Protein AF-0000000071206006 (afdb_homodimer)

Nearest PDB structures (foldseek):
  8ij6-assembly1_C  TM=8.529E-01  e=5.509E-17  Burkholderia gladioli BSR3
  8ijg-assembly1_D  TM=8.536E-01  e=1.352E-16  Burkholderia gladioli BSR3
  4fgs-assembly1_A  TM=8.517E-01  e=2.252E-15  Rhizobium etli CFN 42
  8ij8-assembly1_D  TM=8.517E-01  e=2.391E-15  Burkholderia gladioli BSR3
  6drr-assembly1_B  TM=8.038E-01  e=2.128E-13  Campylobacter jejuni

Organism: Exaiptasia diaphana (NCBI:txid2652724)

pLDDT: mean 93.1, std 6.65, range [54.22, 98.81]

Structure (mmCIF, N/CA/C/O backbone):
data_AF-0000000071206006-model_v1
#
loop_
_entity.id
_entity.type
_entity.pdbx_description
1 polymer 'Short-chain dehydrogenase'
#
loop_
_atom_site.group_PDB
_atom_site.id
_atom_site.type_symbol
_atom_site.label_atom_id
_atom_site.label_alt_id
_atom_site.label_comp_id
_atom_site.label_asym_id
_atom_site.label_entity_id
_atom_site.label_seq_id
_atom_site.pdbx_PDB_ins_code
_atom_site.Cartn_x
_atom_site.Cartn_y
_atom_site.Cartn_z
_atom_site.occupancy
_atom_site.B_iso_or_equiv
_atom_site.auth_seq_id
_atom_site.auth_comp_id
_atom_site.auth_asym_id
_atom_site.auth_atom_id
_atom_site.pdbx_PDB_model_num
ATOM 1 N N . MET A 1 1 ? 9.414 36.812 8.75 1 87.44 1 MET A N 1
ATOM 2 C CA . MET A 1 1 ? 9.406 35.375 8.523 1 87.44 1 MET A CA 1
ATOM 3 C C . MET A 1 1 ? 8.18 34.719 9.148 1 87.44 1 MET A C 1
ATOM 5 O O . MET A 1 1 ? 7.906 34.906 10.336 1 87.44 1 MET A O 1
ATOM 9 N N . LYS A 1 2 ? 7.316 34.062 8.266 1 93.44 2 LYS A N 1
ATOM 10 C CA . LYS A 1 2 ? 6.086 33.469 8.773 1 93.44 2 LYS A CA 1
ATOM 11 C C . LYS A 1 2 ? 6.273 31.984 9.062 1 93.44 2 LYS A C 1
ATOM 13 O O . LYS A 1 2 ? 7.227 31.359 8.586 1 93.44 2 LYS A O 1
ATOM 18 N N . THR A 1 3 ? 5.465 31.516 10.016 1 96.31 3 THR A N 1
ATOM 19 C CA . THR A 1 3 ? 5.441 30.094 10.344 1 96.31 3 THR A CA 1
ATOM 20 C C . THR A 1 3 ? 4.176 29.438 9.805 1 96.31 3 THR A C 1
ATOM 22 O O . THR A 1 3 ? 3.066 29.922 10.055 1 96.31 3 THR A O 1
ATOM 25 N N . TRP A 1 4 ? 4.395 28.375 9.094 1 98.25 4 TRP A N 1
ATOM 26 C CA . TRP A 1 4 ? 3.289 27.781 8.336 1 98.25 4 TRP A CA 1
ATOM 27 C C . TRP A 1 4 ? 2.936 26.406 8.867 1 98.25 4 TRP A C 1
ATOM 29 O O . TRP A 1 4 ? 3.812 25.656 9.312 1 98.25 4 TRP A O 1
ATOM 39 N N . ALA A 1 5 ? 1.645 26.109 8.859 1 98.69 5 ALA A N 1
ATOM 40 C CA . ALA A 1 5 ? 1.101 24.75 8.914 1 98.69 5 ALA A CA 1
ATOM 41 C C . ALA A 1 5 ? 0.488 24.359 7.574 1 98.69 5 ALA A C 1
ATOM 43 O O . ALA A 1 5 ? -0.325 25.094 7.012 1 98.69 5 ALA A O 1
ATOM 44 N N . VAL A 1 6 ? 0.935 23.234 7.035 1 98.81 6 VAL A N 1
ATOM 45 C CA . VAL A 1 6 ? 0.408 22.719 5.781 1 98.81 6 VAL A CA 1
ATOM 46 C C . VAL A 1 6 ? -0.567 21.578 6.066 1 98.81 6 VAL A C 1
ATOM 48 O O . VAL A 1 6 ? -0.21 20.594 6.723 1 98.81 6 VAL A O 1
ATOM 51 N N . ILE A 1 7 ? -1.802 21.703 5.602 1 98.81 7 ILE A N 1
ATOM 52 C CA . ILE A 1 7 ? -2.83 20.703 5.871 1 98.81 7 ILE A CA 1
ATOM 53 C C . ILE A 1 7 ? -3.449 20.219 4.559 1 98.81 7 ILE A C 1
ATOM 55 O O . ILE A 1 7 ? -4.047 21.016 3.828 1 98.81 7 ILE A O 1
ATOM 59 N N . THR A 1 8 ? -3.283 18.938 4.27 1 98.5 8 THR A N 1
ATOM 60 C CA . THR A 1 8 ? -3.994 18.375 3.127 1 98.5 8 THR A CA 1
ATOM 61 C C . THR A 1 8 ? -5.406 17.953 3.523 1 98.5 8 THR A C 1
ATOM 63 O O . THR A 1 8 ? -5.648 17.578 4.672 1 98.5 8 THR A O 1
ATOM 66 N N . GLY A 1 9 ? -6.328 18.047 2.57 1 96.56 9 GLY A N 1
ATOM 67 C CA . GLY A 1 9 ? -7.711 17.75 2.887 1 96.56 9 GLY A CA 1
ATOM 68 C C . GLY A 1 9 ? -8.336 18.734 3.861 1 96.56 9 GLY A C 1
ATOM 69 O O . GLY A 1 9 ? -8.953 18.328 4.848 1 96.56 9 GLY A O 1
ATOM 70 N N . ALA A 1 10 ? -8.141 19.984 3.607 1 97 10 ALA A N 1
ATOM 71 C CA . ALA A 1 10 ? -8.508 21 4.586 1 97 10 ALA A CA 1
ATOM 72 C C . ALA A 1 10 ? -9.789 21.719 4.168 1 97 10 ALA A C 1
ATOM 74 O O . ALA A 1 10 ? -10.117 22.781 4.707 1 97 10 ALA A O 1
ATOM 75 N N . GLY A 1 11 ? -10.469 21.156 3.195 1 93.62 11 GLY A N 1
ATOM 76 C CA . GLY A 1 11 ? -11.703 21.766 2.738 1 93.62 11 GLY A CA 1
ATOM 77 C C . GLY A 1 11 ? -12.898 21.406 3.598 1 93.62 11 GLY A C 1
ATOM 78 O O . GLY A 1 11 ? -13.867 22.172 3.664 1 93.62 11 GLY A O 1
ATOM 79 N N . THR A 1 12 ? -12.906 20.25 4.145 1 92.56 12 THR A N 1
ATOM 80 C CA . THR A 1 12 ? -14.023 19.797 4.973 1 92.56 12 THR A CA 1
ATOM 81 C C . THR A 1 12 ? -13.523 18.969 6.145 1 92.56 12 THR A C 1
ATOM 83 O O . THR A 1 12 ? -12.312 18.75 6.293 1 92.56 12 THR A O 1
ATOM 86 N N . GLY A 1 13 ? -14.383 18.734 7.02 1 94.12 13 GLY A N 1
ATOM 87 C CA . GLY A 1 13 ? -14.133 17.766 8.07 1 94.12 13 GLY A CA 1
ATOM 88 C C . GLY A 1 13 ? -13.039 18.188 9.031 1 94.12 13 GLY A C 1
ATOM 89 O O . GLY A 1 13 ? -13.016 19.328 9.484 1 94.12 13 GLY A O 1
ATOM 90 N N . ILE A 1 14 ? -12.219 17.219 9.375 1 94.94 14 ILE A N 1
ATOM 91 C CA . ILE A 1 14 ? -11.18 17.391 10.383 1 94.94 14 ILE A CA 1
ATOM 92 C C . ILE A 1 14 ? -10.164 18.422 9.898 1 94.94 14 ILE A C 1
ATOM 94 O O . ILE A 1 14 ? -9.734 19.297 10.672 1 94.94 14 ILE A O 1
ATOM 98 N N . GLY A 1 15 ? -9.828 18.375 8.578 1 97.25 15 GLY A N 1
ATOM 99 C CA . GLY A 1 15 ? -8.852 19.297 8.023 1 97.25 15 GLY A CA 1
ATOM 100 C C . GLY A 1 15 ? -9.281 20.75 8.102 1 97.25 15 GLY A C 1
ATOM 101 O O . GLY A 1 15 ? -8.492 21.625 8.469 1 97.25 15 GLY A O 1
ATOM 102 N N . ALA A 1 16 ? -10.523 20.953 7.82 1 97.31 16 ALA A N 1
ATOM 103 C CA . ALA A 1 16 ? -11.062 22.312 7.883 1 97.31 16 ALA A CA 1
ATOM 104 C C . ALA A 1 16 ? -11.07 22.844 9.312 1 97.31 16 ALA A C 1
ATOM 106 O O . ALA A 1 16 ? -10.688 23.984 9.57 1 97.31 16 ALA A O 1
ATOM 107 N N . ALA A 1 17 ? -11.523 22 10.211 1 97.25 17 ALA A N 1
ATOM 108 C CA . ALA A 1 17 ? -11.586 22.375 11.617 1 97.25 17 ALA A CA 1
ATOM 109 C C . ALA A 1 17 ? -10.188 22.656 12.172 1 97.25 17 ALA A C 1
ATOM 111 O O . ALA A 1 17 ? -10 23.609 12.938 1 97.25 17 ALA A O 1
ATOM 112 N N . LEU A 1 18 ? -9.219 21.875 11.766 1 97.81 18 LEU A N 1
ATOM 113 C CA . LEU A 1 18 ? -7.855 22.047 12.242 1 97.81 18 LEU A CA 1
ATOM 114 C C . LEU A 1 18 ? -7.246 23.344 11.68 1 97.81 18 LEU A C 1
ATOM 116 O O . LEU A 1 18 ? -6.492 24.031 12.375 1 97.81 18 LEU A O 1
ATOM 120 N N . ALA A 1 19 ? -7.555 23.609 10.414 1 98.44 19 ALA A N 1
ATOM 121 C CA . ALA A 1 19 ? -7.082 24.844 9.812 1 98.44 19 ALA A CA 1
ATOM 122 C C . ALA A 1 19 ? -7.539 26.062 10.625 1 98.44 19 ALA A C 1
ATOM 124 O O . ALA A 1 19 ? -6.75 26.953 10.914 1 98.44 19 ALA A O 1
ATOM 125 N N . LYS A 1 20 ? -8.805 26.047 11.008 1 97.56 20 LYS A N 1
ATOM 126 C CA . LYS A 1 20 ? -9.367 27.125 11.812 1 97.56 20 LYS A CA 1
ATOM 127 C C . LYS A 1 20 ? -8.711 27.203 13.18 1 97.56 20 LYS A C 1
ATOM 129 O O . LYS A 1 20 ? -8.375 28.281 13.664 1 97.56 20 LYS A O 1
ATOM 134 N N . GLU A 1 21 ? -8.523 26.031 13.758 1 96.69 21 GLU A N 1
ATOM 135 C CA . GLU A 1 21 ? -7.914 25.953 15.086 1 96.69 21 GLU A CA 1
ATOM 136 C C . GLU A 1 21 ? -6.492 26.5 15.078 1 96.69 21 GLU A C 1
ATOM 138 O O . GLU A 1 21 ? -6.129 27.312 15.938 1 96.69 21 GLU A O 1
ATOM 143 N N . LEU A 1 22 ? -5.648 26.141 14.117 1 97.62 22 LEU A N 1
ATOM 144 C CA . LEU A 1 22 ? -4.25 26.562 14.055 1 97.62 22 LEU A CA 1
ATOM 145 C C . LEU A 1 22 ? -4.129 28.031 13.68 1 97.62 22 LEU A C 1
ATOM 147 O O . LEU A 1 22 ? -3.223 28.719 14.156 1 97.62 22 LEU A O 1
ATOM 151 N N . SER A 1 23 ? -5.008 28.453 12.805 1 96.75 23 SER A N 1
ATOM 152 C CA . SER A 1 23 ? -5.023 29.875 12.477 1 96.75 23 SER A CA 1
ATOM 153 C C . SER A 1 23 ? -5.273 30.734 13.711 1 96.75 23 SER A C 1
ATOM 155 O O . SER A 1 23 ? -4.641 31.781 13.891 1 96.75 23 SER A O 1
ATOM 157 N N . GLY A 1 24 ? -6.168 30.266 14.508 1 93.06 24 GLY A N 1
ATOM 158 C CA . GLY A 1 24 ? -6.477 30.953 15.75 1 93.06 24 GLY A CA 1
ATOM 159 C C . GLY A 1 24 ? -5.305 31.016 16.703 1 93.06 24 GLY A C 1
ATOM 160 O O . GLY A 1 24 ? -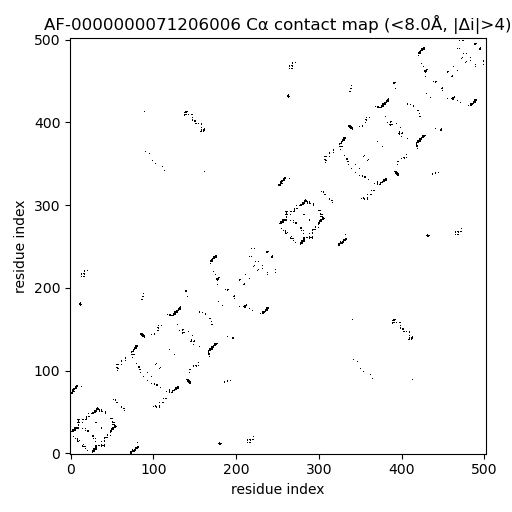5.293 31.828 17.641 1 93.06 24 GLY A O 1
ATOM 161 N N . HIS A 1 25 ? -4.316 30.266 16.484 1 91.88 25 HIS A N 1
ATOM 162 C CA . HIS A 1 25 ? -3.141 30.203 17.344 1 91.88 25 HIS A CA 1
ATOM 163 C C . HIS A 1 25 ? -1.93 30.844 16.672 1 91.88 25 HIS A C 1
ATOM 165 O O . HIS A 1 25 ? -0.788 30.531 17.016 1 91.88 25 HIS A O 1
ATOM 171 N N . GLY A 1 26 ? -2.141 31.578 15.57 1 91.75 26 GLY A N 1
ATOM 172 C CA . GLY A 1 26 ? -1.103 32.438 15.016 1 91.75 26 GLY A CA 1
ATOM 173 C C . GLY A 1 26 ? -0.373 31.797 13.844 1 91.75 26 GLY A C 1
ATOM 174 O O . GLY A 1 26 ? 0.595 32.375 13.336 1 91.75 26 GLY A O 1
ATOM 175 N N . PHE A 1 27 ? -0.79 30.703 13.391 1 96.25 27 PHE A N 1
ATOM 176 C CA . PHE A 1 27 ? -0.118 30.078 12.266 1 96.25 27 PHE A CA 1
ATOM 177 C C . PHE A 1 27 ? -0.734 30.531 10.945 1 96.25 27 PHE A C 1
ATOM 179 O O . PHE A 1 27 ? -1.95 30.703 10.852 1 96.25 27 PHE A O 1
ATOM 186 N N . ASN A 1 28 ? 0.155 30.797 10 1 98.06 28 ASN A N 1
ATOM 187 C CA . ASN A 1 28 ? -0.34 30.75 8.625 1 98.06 28 ASN A CA 1
ATOM 188 C C . ASN A 1 28 ? -0.65 29.312 8.188 1 98.06 28 ASN A C 1
ATOM 190 O O . ASN A 1 28 ? 0.138 28.406 8.43 1 98.06 28 ASN A O 1
ATOM 194 N N . VAL A 1 29 ? -1.811 29.156 7.613 1 98.69 29 VAL A N 1
ATOM 195 C CA . VAL A 1 29 ? -2.232 27.812 7.262 1 98.69 29 VAL A CA 1
ATOM 196 C C . VAL A 1 29 ? -2.391 27.703 5.746 1 98.69 29 VAL A C 1
ATOM 198 O O . VAL A 1 29 ? -3.135 28.469 5.137 1 98.69 29 VAL A O 1
ATOM 201 N N . LEU A 1 30 ? -1.603 26.859 5.137 1 98.75 30 LEU A N 1
ATOM 202 C CA . LEU A 1 30 ? -1.888 26.438 3.77 1 98.75 30 LEU A CA 1
ATOM 203 C C . LEU A 1 30 ? -2.918 25.312 3.75 1 98.75 30 LEU A C 1
ATOM 205 O O . LEU A 1 30 ? -2.604 24.172 4.098 1 98.75 30 LEU A O 1
ATOM 209 N N . ALA A 1 31 ? -4.16 25.672 3.387 1 98.75 31 ALA A N 1
ATOM 210 C CA . ALA A 1 31 ? -5.266 24.719 3.318 1 98.75 31 ALA A CA 1
ATOM 211 C C . ALA A 1 31 ? -5.402 24.125 1.915 1 98.75 31 ALA A C 1
ATOM 213 O O . ALA A 1 31 ? -5.773 24.844 0.977 1 98.75 31 ALA A O 1
ATOM 214 N N . ILE A 1 32 ? -5.156 22.828 1.814 1 98.75 32 ILE A N 1
ATOM 215 C CA . ILE A 1 32 ? -5.102 22.219 0.494 1 98.75 32 ILE A CA 1
ATOM 216 C C . ILE A 1 32 ? -6.301 21.281 0.308 1 98.75 32 ILE A C 1
ATOM 218 O O . ILE A 1 32 ? -6.684 20.562 1.232 1 98.75 32 ILE A O 1
ATOM 222 N N . GLY A 1 33 ? -6.867 21.219 -0.831 1 97.62 33 GLY A N 1
ATOM 223 C CA . GLY A 1 33 ? -7.941 20.344 -1.262 1 97.62 33 GLY A CA 1
ATOM 224 C C . GLY A 1 33 ? -8.227 20.422 -2.75 1 97.62 33 GLY A C 1
ATOM 225 O O . GLY A 1 33 ? -7.621 21.234 -3.455 1 97.62 33 GLY A O 1
ATOM 226 N N . ARG A 1 34 ? -9.125 19.656 -3.221 1 94.88 34 ARG A N 1
ATOM 227 C CA . ARG A 1 34 ? -9.406 19.625 -4.652 1 94.88 34 ARG A CA 1
ATOM 228 C C . ARG A 1 34 ? -10.461 20.672 -5.027 1 94.88 34 ARG A C 1
ATOM 230 O O . ARG A 1 34 ? -10.484 21.156 -6.16 1 94.88 34 ARG A O 1
ATOM 237 N N . ARG A 1 35 ? -11.352 21 -4.074 1 93.81 35 ARG A N 1
ATOM 238 C CA . ARG A 1 35 ? -12.461 21.906 -4.332 1 93.81 35 ARG A CA 1
ATOM 239 C C . ARG A 1 35 ? -12.211 23.281 -3.701 1 93.81 35 ARG A C 1
ATOM 241 O O . ARG A 1 35 ? -12.047 23.375 -2.484 1 93.81 35 ARG A O 1
ATOM 248 N N . LEU A 1 36 ? -12.281 24.219 -4.559 1 97.25 36 LEU A N 1
ATOM 249 C CA . LEU A 1 36 ? -11.961 25.562 -4.109 1 97.25 36 LEU A CA 1
ATOM 250 C C . LEU A 1 36 ? -13.031 26.094 -3.16 1 97.25 36 LEU A C 1
ATOM 252 O O . LEU A 1 36 ? -12.719 26.719 -2.15 1 97.25 36 LEU A O 1
ATOM 256 N N . THR A 1 37 ? -14.25 25.812 -3.422 1 97.5 37 THR A N 1
ATOM 257 C CA . THR A 1 37 ? -15.359 26.406 -2.68 1 97.5 37 THR A CA 1
ATOM 258 C C . THR A 1 37 ? -15.289 26.016 -1.205 1 97.5 37 THR A C 1
ATOM 260 O O . THR A 1 37 ? -15.305 26.891 -0.329 1 97.5 37 THR A O 1
ATOM 263 N N . PRO A 1 38 ? -15.117 24.734 -0.893 1 96.88 38 PRO A N 1
ATOM 264 C CA . PRO A 1 38 ? -15 24.406 0.527 1 96.88 38 PRO A CA 1
ATOM 265 C C . PRO A 1 38 ? -13.773 25.031 1.186 1 96.88 38 PRO A C 1
ATOM 267 O O . PRO A 1 38 ? -13.82 25.375 2.369 1 96.88 38 PRO A O 1
ATOM 270 N N . LEU A 1 39 ? -12.727 25.188 0.452 1 98 39 LEU A N 1
ATOM 271 C CA . LEU A 1 39 ? -11.523 25.797 0.986 1 98 39 LEU A CA 1
ATOM 272 C C . LEU A 1 39 ? -11.758 27.266 1.314 1 98 39 LEU A C 1
ATOM 274 O O . LEU A 1 39 ? -11.273 27.766 2.33 1 98 39 LEU A O 1
ATOM 278 N N . GLN A 1 40 ? -12.477 27.906 0.459 1 97.81 40 GLN A N 1
ATOM 279 C CA . GLN A 1 40 ? -12.797 29.312 0.677 1 97.81 40 GLN A CA 1
ATOM 280 C C . GLN A 1 40 ? -13.711 29.484 1.883 1 97.81 40 GLN A C 1
ATOM 282 O O . GLN A 1 40 ? -13.609 30.484 2.613 1 97.81 40 GLN A O 1
ATOM 287 N N . GLU A 1 41 ? -14.586 28.547 2.037 1 96.88 41 GLU A N 1
ATOM 288 C CA . GLU A 1 41 ? -15.43 28.578 3.232 1 96.88 41 GLU A CA 1
ATOM 289 C C . GLU A 1 41 ? -14.586 28.484 4.5 1 96.88 41 GLU A C 1
ATOM 291 O O . GLU A 1 41 ? -14.852 29.172 5.484 1 96.88 41 GLU A O 1
ATOM 296 N N . THR A 1 42 ? -13.594 27.594 4.484 1 96.5 42 THR A N 1
ATOM 297 C CA . THR A 1 42 ? -12.672 27.469 5.605 1 96.5 42 THR A CA 1
ATOM 298 C C . THR A 1 42 ? -11.906 28.766 5.816 1 96.5 42 THR A C 1
ATOM 300 O O . THR A 1 42 ? -11.695 29.203 6.957 1 96.5 42 THR A O 1
ATOM 303 N N . GLN A 1 43 ? -11.508 29.438 4.77 1 97.44 43 GLN A N 1
ATOM 304 C CA . GLN A 1 43 ? -10.719 30.656 4.801 1 97.44 43 GLN A CA 1
ATOM 305 C C . GLN A 1 43 ? -11.508 31.797 5.449 1 97.44 43 GLN A C 1
ATOM 307 O O . GLN A 1 43 ? -10.922 32.688 6.09 1 97.44 43 GLN A O 1
ATOM 312 N N . LYS A 1 44 ? -12.828 31.797 5.305 1 96.31 44 LYS A N 1
ATOM 313 C CA . LYS A 1 44 ? -13.672 32.875 5.801 1 96.31 44 LYS A CA 1
ATOM 314 C C . LYS A 1 44 ? -13.484 33.094 7.305 1 96.31 44 LYS A C 1
ATOM 316 O O . LYS A 1 44 ? -13.641 34.188 7.812 1 96.31 44 LYS A O 1
ATOM 321 N N . SER A 1 45 ? -13.172 32 7.98 1 92.31 45 SER A N 1
ATOM 322 C CA . SER A 1 45 ? -12.992 32.094 9.422 1 92.31 45 SER A CA 1
ATOM 323 C C . SER A 1 45 ? -11.766 32.938 9.781 1 92.31 45 SER A C 1
ATOM 325 O O . SER A 1 45 ? -11.719 33.562 10.844 1 92.31 45 SER A O 1
ATOM 327 N N . SER A 1 46 ? -10.742 32.875 8.906 1 94.88 46 SER A N 1
ATOM 328 C CA . SER A 1 46 ? -9.516 33.656 9.078 1 94.88 46 SER A CA 1
ATOM 329 C C . SER A 1 46 ? -8.883 34 7.73 1 94.88 46 SER A C 1
ATOM 331 O O . SER A 1 46 ? -7.844 33.438 7.371 1 94.88 46 SER A O 1
ATOM 333 N N . PRO A 1 47 ? -9.375 35 7.066 1 95.38 47 PRO A N 1
ATOM 334 C CA . PRO A 1 47 ? -8.961 35.281 5.691 1 95.38 47 PRO A CA 1
ATOM 335 C C . PRO A 1 47 ? -7.484 35.656 5.586 1 95.38 47 PRO A C 1
ATOM 337 O O . PRO A 1 47 ? -6.859 35.438 4.547 1 95.38 47 PRO A O 1
ATOM 340 N N . ASP A 1 48 ? -6.891 36.188 6.66 1 95.44 48 ASP A N 1
ATOM 341 C CA . ASP A 1 48 ? -5.52 36.656 6.613 1 95.44 48 ASP A CA 1
ATOM 342 C C . ASP A 1 48 ? -4.52 35.531 6.875 1 95.44 48 ASP A C 1
ATOM 344 O O . ASP A 1 48 ? -3.344 35.656 6.516 1 95.44 48 ASP A O 1
ATOM 348 N N . THR A 1 49 ? -5.027 34.438 7.496 1 97.38 49 THR A N 1
ATOM 349 C CA . THR A 1 49 ? -4.047 33.438 7.941 1 97.38 49 THR A CA 1
ATOM 350 C C . THR A 1 49 ? -4.336 32.094 7.316 1 97.38 49 THR A C 1
ATOM 352 O O . THR A 1 49 ? -3.484 31.188 7.348 1 97.38 49 THR A O 1
ATOM 355 N N . ILE A 1 50 ? -5.5 31.891 6.781 1 98.38 50 ILE A N 1
ATOM 356 C CA . ILE A 1 50 ? -5.801 30.641 6.066 1 98.38 50 ILE A CA 1
ATOM 357 C C . ILE A 1 50 ? -5.707 30.891 4.562 1 98.38 50 ILE A C 1
ATOM 359 O O . ILE A 1 50 ? -6.414 31.734 4.016 1 98.38 50 ILE A O 1
ATOM 363 N N . HIS A 1 51 ? -4.84 30.172 3.934 1 98.5 51 HIS A N 1
ATOM 364 C CA . HIS A 1 51 ? -4.574 30.312 2.508 1 98.5 51 HIS A CA 1
ATOM 365 C C . HIS A 1 51 ? -5.008 29.078 1.737 1 98.5 51 HIS A C 1
ATOM 367 O O . HIS A 1 51 ? -4.355 28.031 1.814 1 98.5 51 HIS A O 1
ATOM 373 N N . PRO A 1 52 ? -6.125 29.219 0.941 1 98.5 52 PRO A N 1
ATOM 374 C CA . PRO A 1 52 ? -6.621 28.078 0.186 1 98.5 52 PRO A CA 1
ATOM 375 C C . PRO A 1 52 ? -5.797 27.797 -1.069 1 98.5 52 PRO A C 1
ATOM 377 O O . PRO A 1 52 ? -5.371 28.719 -1.753 1 98.5 52 PRO A O 1
ATOM 380 N N . LEU A 1 53 ? -5.469 26.578 -1.295 1 98.62 53 LEU A N 1
ATOM 381 C CA . LEU A 1 53 ? -4.863 26.109 -2.539 1 98.62 53 LEU A CA 1
ATOM 382 C C . LEU A 1 53 ? -5.602 24.891 -3.082 1 98.62 53 LEU A C 1
ATOM 384 O O . LEU A 1 53 ? -5.535 23.812 -2.5 1 98.62 53 LEU A O 1
ATOM 388 N N . ALA A 1 54 ? -6.355 25.125 -4.188 1 98.56 54 ALA A N 1
ATOM 389 C CA . ALA A 1 54 ? -7.098 24.031 -4.828 1 98.56 54 ALA A CA 1
ATOM 390 C C . ALA A 1 54 ? -6.227 23.297 -5.84 1 98.56 54 ALA A C 1
ATOM 392 O O . ALA A 1 54 ? -5.988 23.781 -6.945 1 98.56 54 ALA A O 1
ATOM 393 N N . VAL A 1 55 ? -5.734 22.109 -5.473 1 98.25 55 VAL A N 1
ATOM 394 C CA . VAL A 1 55 ? -4.914 21.281 -6.352 1 98.25 55 VAL A CA 1
ATOM 395 C C . VAL A 1 55 ? -5.188 19.797 -6.07 1 98.25 55 VAL A C 1
ATOM 397 O O . VAL A 1 55 ? -5.75 19.453 -5.031 1 98.25 55 VAL A O 1
ATOM 400 N N . ASP A 1 56 ? -4.93 19.031 -7.004 1 98.19 56 ASP A N 1
ATOM 401 C CA . ASP A 1 56 ? -4.93 17.594 -6.824 1 98.19 56 ASP A CA 1
ATOM 402 C C . ASP A 1 56 ? -3.566 17.094 -6.348 1 98.19 56 ASP A C 1
ATOM 404 O O . ASP A 1 56 ? -2.611 17.047 -7.125 1 98.19 56 ASP A O 1
ATOM 408 N N . ILE A 1 57 ? -3.516 16.656 -5.082 1 98.12 57 ILE A N 1
ATOM 409 C CA . ILE A 1 57 ? -2.232 16.328 -4.473 1 98.12 57 ILE A CA 1
ATOM 410 C C . ILE A 1 57 ? -1.677 15.047 -5.098 1 98.12 57 ILE A C 1
ATOM 412 O O . ILE A 1 57 ? -0.509 14.703 -4.895 1 98.12 57 ILE A O 1
ATOM 416 N N . ALA A 1 58 ? -2.52 14.352 -5.84 1 97.19 58 ALA A N 1
ATOM 417 C CA . ALA A 1 58 ? -2.098 13.102 -6.465 1 97.19 58 ALA A CA 1
ATOM 418 C C . ALA A 1 58 ? -1.202 13.367 -7.672 1 97.19 58 ALA A C 1
ATOM 420 O O . ALA A 1 58 ? -0.54 12.461 -8.18 1 97.19 58 ALA A O 1
ATOM 421 N N . THR A 1 59 ? -1.15 14.594 -8.148 1 97.12 59 THR A N 1
ATOM 422 C CA . THR A 1 59 ? -0.446 14.898 -9.383 1 97.12 59 THR A CA 1
ATOM 423 C C . THR A 1 59 ? 0.89 15.578 -9.094 1 97.12 59 THR A C 1
ATOM 425 O O . THR A 1 59 ? 1.04 16.25 -8.078 1 97.12 59 THR A O 1
ATOM 428 N N . SER A 1 60 ? 1.817 15.406 -10.023 1 96.06 60 SER A N 1
ATOM 429 C CA . SER A 1 60 ? 3.096 16.109 -9.906 1 96.06 60 SER A CA 1
ATOM 430 C C . SER A 1 60 ? 2.906 17.609 -9.938 1 96.06 60 SER A C 1
ATOM 432 O O . SER A 1 60 ? 3.6 18.344 -9.227 1 96.06 60 SER A O 1
ATOM 434 N N . ASP A 1 61 ? 2 18.031 -10.75 1 97.25 61 ASP A N 1
ATOM 435 C CA . ASP A 1 61 ? 1.705 19.469 -10.836 1 97.25 61 ASP A CA 1
ATOM 436 C C . ASP A 1 61 ? 1.143 19.984 -9.516 1 97.25 61 ASP A C 1
ATOM 438 O O . ASP A 1 61 ? 1.535 21.062 -9.047 1 97.25 61 ASP A O 1
ATOM 442 N N . GLY A 1 62 ? 0.178 19.281 -8.93 1 97.94 62 GLY A N 1
ATOM 443 C CA . GLY A 1 62 ? -0.351 19.656 -7.633 1 97.94 62 GLY A CA 1
ATOM 444 C C . GLY A 1 62 ? 0.714 19.75 -6.555 1 97.94 62 GLY A C 1
ATOM 445 O O . GLY A 1 62 ? 0.74 20.703 -5.777 1 97.94 62 GLY A O 1
ATOM 446 N N . GLN A 1 63 ? 1.612 18.797 -6.594 1 96.62 63 GLN A N 1
ATOM 447 C CA . GLN A 1 63 ? 2.707 18.781 -5.629 1 96.62 63 GLN A CA 1
ATOM 448 C C . GLN A 1 63 ? 3.611 20 -5.801 1 96.62 63 GLN A C 1
ATOM 450 O O . GLN A 1 63 ? 3.996 20.641 -4.82 1 96.62 63 GLN A O 1
ATOM 455 N N . ARG A 1 64 ? 3.967 20.281 -7.023 1 97.25 64 ARG A N 1
ATOM 456 C CA . ARG A 1 64 ? 4.82 21.422 -7.312 1 97.25 64 ARG A CA 1
ATOM 457 C C . ARG A 1 64 ? 4.18 22.719 -6.82 1 97.25 64 ARG A C 1
ATOM 459 O O . ARG A 1 64 ? 4.848 23.547 -6.207 1 97.25 64 ARG A O 1
ATOM 466 N N . LYS A 1 65 ? 2.949 22.891 -7.07 1 98.38 65 LYS A N 1
ATOM 467 C CA . LYS A 1 65 ? 2.232 24.094 -6.66 1 98.38 65 LYS A CA 1
ATOM 468 C C . LYS A 1 65 ? 2.205 24.234 -5.141 1 98.38 65 LYS A C 1
ATOM 470 O O . LYS A 1 65 ? 2.305 25.328 -4.605 1 98.38 65 LYS A O 1
ATOM 475 N N . ILE A 1 66 ? 2.084 23.094 -4.465 1 98.38 66 ILE A N 1
ATOM 476 C CA . ILE A 1 66 ? 2.074 23.094 -3.006 1 98.38 66 ILE A CA 1
ATOM 477 C C . ILE A 1 66 ? 3.441 23.531 -2.482 1 98.38 66 ILE A C 1
ATOM 479 O O . ILE A 1 66 ? 3.531 24.406 -1.623 1 98.38 66 ILE A O 1
ATOM 483 N N . LEU A 1 67 ? 4.516 22.938 -3.049 1 97.19 67 LEU A N 1
ATOM 484 C CA . LEU A 1 67 ? 5.875 23.188 -2.578 1 97.19 67 LEU A CA 1
ATOM 485 C C . LEU A 1 67 ? 6.285 24.625 -2.881 1 97.19 67 LEU A C 1
ATOM 487 O O . LEU A 1 67 ? 7.027 25.25 -2.109 1 97.19 67 LEU A O 1
ATOM 491 N N . ASP A 1 68 ? 5.707 25.156 -3.939 1 97.44 68 ASP A N 1
ATOM 492 C CA . ASP A 1 68 ? 6.102 26.484 -4.395 1 97.44 68 ASP A CA 1
ATOM 493 C C . ASP A 1 68 ? 5.258 27.578 -3.723 1 97.44 68 ASP A C 1
ATOM 495 O O . ASP A 1 68 ? 5.602 28.75 -3.777 1 97.44 68 ASP A O 1
ATOM 499 N N . PHE A 1 69 ? 4.199 27.188 -3.109 1 98.06 69 PHE A N 1
ATOM 500 C CA . PHE A 1 69 ? 3.232 28.141 -2.596 1 98.06 69 PHE A CA 1
ATOM 501 C C . PHE A 1 69 ? 3.852 29 -1.49 1 98.06 69 PHE A C 1
ATOM 503 O O . PHE A 1 69 ? 3.625 30.203 -1.43 1 98.06 69 PHE A O 1
ATOM 510 N N . ILE A 1 70 ? 4.602 28.312 -0.613 1 96.56 70 ILE A N 1
ATOM 511 C CA . ILE A 1 70 ? 5.145 28.984 0.567 1 96.56 70 ILE A CA 1
ATOM 512 C C . ILE A 1 70 ? 6.5 29.594 0.233 1 96.56 70 ILE A C 1
ATOM 514 O O . ILE A 1 70 ? 7.391 28.922 -0.277 1 96.56 70 ILE A O 1
ATOM 518 N N . PRO A 1 71 ? 6.707 30.797 0.493 1 95.44 71 PRO A N 1
ATOM 519 C CA . PRO A 1 71 ? 7.98 31.469 0.202 1 95.44 71 PRO A CA 1
ATOM 520 C C . PRO A 1 71 ? 9.172 30.766 0.837 1 95.44 71 PRO A C 1
ATOM 522 O O . PRO A 1 71 ? 9.078 30.266 1.962 1 95.44 71 PRO A O 1
ATOM 525 N N . GLU A 1 72 ? 10.297 30.609 0.184 1 90.81 72 GLU A N 1
ATOM 526 C CA . GLU A 1 72 ? 11.5 29.906 0.61 1 90.81 72 GLU A CA 1
ATOM 527 C C . GLU A 1 72 ? 11.984 30.406 1.969 1 90.81 72 GLU A C 1
ATOM 529 O O . GLU A 1 72 ? 12.523 29.625 2.764 1 90.81 72 GLU A O 1
ATOM 534 N N . GLY A 1 73 ? 11.758 31.594 2.355 1 91.31 73 GLY A N 1
ATOM 535 C CA . GLY A 1 73 ? 12.25 32.156 3.605 1 91.31 73 GLY A CA 1
ATOM 536 C C . GLY A 1 73 ? 11.328 31.875 4.781 1 91.31 73 GLY A C 1
ATOM 537 O O . GLY A 1 73 ? 11.719 32.062 5.938 1 91.31 73 GLY A O 1
ATOM 538 N N . ASP A 1 74 ? 10.172 31.344 4.477 1 95.94 74 ASP A N 1
ATOM 539 C CA . ASP A 1 74 ? 9.219 31.062 5.543 1 95.94 74 ASP A CA 1
ATOM 540 C C . ASP A 1 74 ? 9.438 29.672 6.121 1 95.94 74 ASP A C 1
ATOM 542 O O . ASP A 1 74 ? 9.969 28.797 5.441 1 95.94 74 ASP A O 1
ATOM 546 N N . ASN A 1 75 ? 9.062 29.531 7.418 1 95.12 75 ASN A N 1
ATOM 547 C CA . ASN A 1 75 ? 9.211 28.266 8.125 1 95.12 75 ASN A CA 1
ATOM 548 C C . ASN A 1 75 ? 7.973 27.391 7.965 1 95.12 75 ASN A C 1
ATOM 550 O O . ASN A 1 75 ? 6.844 27.891 7.988 1 95.12 75 ASN A O 1
ATOM 554 N N . ILE A 1 76 ? 8.258 26.141 7.738 1 97.56 76 ILE A N 1
ATOM 555 C CA . ILE A 1 76 ? 7.188 25.156 7.812 1 97.56 76 ILE A CA 1
ATOM 556 C C . ILE A 1 76 ? 7.289 24.375 9.117 1 97.56 76 ILE A C 1
ATOM 558 O O . ILE A 1 76 ? 8.203 23.562 9.297 1 97.56 76 ILE A O 1
ATOM 562 N N . LYS A 1 77 ? 6.352 24.609 9.961 1 98.12 77 LYS A N 1
ATOM 563 C CA . LYS A 1 77 ? 6.41 24.016 11.297 1 98.12 77 LYS A CA 1
ATOM 564 C C . LYS A 1 77 ? 5.594 22.734 11.367 1 98.12 77 LYS A C 1
ATOM 566 O O . LYS A 1 77 ? 5.965 21.797 12.07 1 98.12 77 LYS A O 1
ATOM 571 N N . TYR A 1 78 ? 4.488 22.719 10.695 1 98.56 78 TYR A N 1
ATOM 572 C CA . TYR A 1 78 ? 3.604 21.562 10.781 1 98.56 78 TYR A CA 1
ATOM 573 C C . TYR A 1 78 ? 3.182 21.094 9.391 1 98.56 78 TYR A C 1
ATOM 575 O O . TYR A 1 78 ? 2.895 21.922 8.516 1 98.56 78 TYR A O 1
ATOM 583 N N . LEU A 1 79 ? 3.262 19.844 9.117 1 98.69 79 LEU A N 1
ATOM 584 C CA . LEU A 1 79 ? 2.672 19.172 7.965 1 98.69 79 LEU A CA 1
ATOM 585 C C . LEU A 1 79 ? 1.649 18.125 8.414 1 98.69 79 LEU A C 1
ATOM 587 O O . LEU A 1 79 ? 1.996 17.156 9.094 1 98.69 79 LEU A O 1
ATOM 591 N N . VAL A 1 80 ? 0.38 18.359 8.047 1 98.62 80 VAL A N 1
ATOM 592 C CA . VAL A 1 80 ? -0.698 17.453 8.445 1 98.62 80 VAL A CA 1
ATOM 593 C C . VAL A 1 80 ? -1.242 16.719 7.227 1 98.62 80 VAL A C 1
ATOM 595 O O . VAL A 1 80 ? -1.918 17.328 6.383 1 98.62 80 VAL A O 1
ATOM 598 N N . GLN A 1 81 ? -0.956 15.508 7.23 1 97.88 81 GLN A N 1
ATOM 599 C CA . GLN A 1 81 ? -1.468 14.648 6.172 1 97.88 81 GLN A CA 1
ATOM 600 C C . GLN A 1 81 ? -2.842 14.094 6.531 1 97.88 81 GLN A C 1
ATOM 602 O O . GLN A 1 81 ? -2.945 13.07 7.215 1 97.88 81 GLN A O 1
ATOM 607 N N . ASN A 1 82 ? -3.807 14.781 5.973 1 96.38 82 ASN A N 1
ATOM 608 C CA . ASN A 1 82 ? -5.188 14.516 6.355 1 96.38 82 ASN A CA 1
ATOM 609 C C . ASN A 1 82 ? -6.012 14.008 5.172 1 96.38 82 ASN A C 1
ATOM 611 O O . ASN A 1 82 ? -7.008 13.305 5.355 1 96.38 82 ASN A O 1
ATOM 615 N N . ALA A 1 83 ? -5.59 14.352 3.943 1 95.44 83 ALA A N 1
ATOM 616 C CA . ALA A 1 83 ? -6.34 13.961 2.752 1 95.44 83 ALA A CA 1
ATOM 617 C C . ALA A 1 83 ? -6.387 12.445 2.6 1 95.44 83 ALA A C 1
ATOM 619 O O . ALA A 1 83 ? -5.379 11.766 2.816 1 95.44 83 ALA A O 1
ATOM 620 N N . ALA A 1 84 ? -7.551 11.945 2.293 1 92.56 84 ALA A N 1
ATOM 621 C CA . ALA A 1 84 ? -7.719 10.523 2.027 1 92.56 84 ALA A CA 1
ATOM 622 C C . ALA A 1 84 ? -8.945 10.266 1.158 1 92.56 84 ALA A C 1
ATOM 624 O O . ALA A 1 84 ? -9.953 10.969 1.272 1 92.56 84 ALA A O 1
ATOM 625 N N . VAL A 1 85 ? -8.781 9.289 0.302 1 92 85 VAL A N 1
ATOM 626 C CA . VAL A 1 85 ? -9.914 8.867 -0.518 1 92 85 VAL A CA 1
ATOM 627 C C . VAL A 1 85 ? -9.969 7.34 -0.565 1 92 85 VAL A C 1
ATOM 629 O O . VAL A 1 85 ? -8.984 6.664 -0.249 1 92 85 VAL A O 1
ATOM 632 N N . GLY A 1 86 ? -11.102 6.777 -0.949 1 89.81 86 GLY A N 1
ATOM 633 C CA . GLY A 1 86 ? -11.312 5.348 -1.104 1 89.81 86 GLY A CA 1
ATOM 634 C C . GLY A 1 86 ? -12.758 4.93 -0.889 1 89.81 86 GLY A C 1
ATOM 635 O O . GLY A 1 86 ? -13.148 4.598 0.231 1 89.81 86 GLY A O 1
ATOM 636 N N . ALA A 1 87 ? -13.5 4.91 -1.876 1 89.38 87 ALA A N 1
ATOM 637 C CA . ALA A 1 87 ? -14.891 4.469 -1.824 1 89.38 87 ALA A CA 1
ATOM 638 C C . ALA A 1 87 ? -14.984 2.963 -1.609 1 89.38 87 ALA A C 1
ATOM 640 O O . ALA A 1 87 ? -14.117 2.211 -2.061 1 89.38 87 ALA A O 1
ATOM 641 N N . PRO A 1 88 ? -16 2.598 -0.824 1 91.38 88 PRO A N 1
ATOM 642 C CA . PRO A 1 88 ? -16.188 1.15 -0.701 1 91.38 88 PRO A CA 1
ATOM 643 C C . PRO A 1 88 ? -16.547 0.486 -2.031 1 91.38 88 PRO A C 1
ATOM 645 O O . PRO A 1 88 ? -17.266 1.065 -2.842 1 91.38 88 PRO A O 1
ATOM 648 N N . SER A 1 89 ? -15.945 -0.629 -2.258 1 92 89 SER A N 1
ATOM 649 C CA . SER A 1 89 ? -16.234 -1.396 -3.467 1 92 89 SER A CA 1
ATOM 650 C C . SER A 1 89 ? -15.891 -2.869 -3.279 1 92 89 SER A C 1
ATOM 652 O O . SER A 1 89 ? -14.945 -3.207 -2.559 1 92 89 SER A O 1
ATOM 654 N N . ARG A 1 90 ? -16.703 -3.744 -3.984 1 92.88 90 ARG A N 1
ATOM 655 C CA . ARG A 1 90 ? -16.375 -5.168 -4.059 1 92.88 90 ARG A CA 1
ATOM 656 C C . ARG A 1 90 ? -15.32 -5.434 -5.125 1 92.88 90 ARG A C 1
ATOM 658 O O . ARG A 1 90 ? -15.094 -4.602 -6.004 1 92.88 90 ARG A O 1
ATOM 665 N N . LEU A 1 91 ? -14.734 -6.594 -5.082 1 94.81 91 LEU A N 1
ATOM 666 C CA . LEU A 1 91 ? -13.688 -6.988 -6.016 1 94.81 91 LEU A CA 1
ATOM 667 C C . LEU A 1 91 ? -14.148 -6.816 -7.457 1 94.81 91 LEU A C 1
ATOM 669 O O . LEU A 1 91 ? -13.43 -6.254 -8.281 1 94.81 91 LEU A O 1
ATOM 673 N N . GLN A 1 92 ? -15.375 -7.168 -7.727 1 93.44 92 GLN A N 1
ATOM 674 C CA . GLN A 1 92 ? -15.891 -7.172 -9.094 1 93.44 92 GLN A CA 1
ATOM 675 C C . GLN A 1 92 ? -16.109 -5.754 -9.602 1 93.44 92 GLN A C 1
ATOM 677 O O . GLN A 1 92 ? -16.172 -5.523 -10.812 1 93.44 92 GLN A O 1
ATOM 682 N N . ASP A 1 93 ? -16.141 -4.828 -8.664 1 93.94 93 ASP A N 1
ATOM 683 C CA . ASP A 1 93 ? -16.531 -3.471 -9.031 1 93.94 93 ASP A CA 1
ATOM 684 C C . ASP A 1 93 ? -15.328 -2.525 -8.992 1 93.94 93 ASP A C 1
ATOM 686 O O . ASP A 1 93 ? -15.438 -1.359 -9.383 1 93.94 93 ASP A O 1
ATOM 690 N N . ILE A 1 94 ? -14.211 -3.051 -8.617 1 94.62 94 ILE A N 1
ATOM 691 C CA . ILE A 1 94 ? -13.031 -2.207 -8.484 1 94.62 94 ILE A CA 1
ATOM 692 C C . ILE A 1 94 ? -12.578 -1.733 -9.859 1 94.62 94 ILE A C 1
ATOM 694 O O . ILE A 1 94 ? -12.547 -2.516 -10.812 1 94.62 94 ILE A O 1
ATOM 698 N N . GLN A 1 95 ? -12.289 -0.473 -9.953 1 95.31 95 GLN A N 1
ATOM 699 C CA . GLN A 1 95 ? -11.711 0.107 -11.156 1 95.31 95 GLN A CA 1
ATOM 700 C C . GLN A 1 95 ? -10.242 0.469 -10.938 1 95.31 95 GLN A C 1
ATOM 702 O O . GLN A 1 95 ? -9.898 1.105 -9.938 1 95.31 95 GLN A O 1
ATOM 707 N N . ARG A 1 96 ? -9.406 0.081 -11.914 1 96.81 96 ARG A N 1
ATOM 708 C CA . ARG A 1 96 ? -7.969 0.279 -11.82 1 96.81 96 ARG A CA 1
ATOM 709 C C . ARG A 1 96 ? -7.633 1.742 -11.555 1 96.81 96 ARG A C 1
ATOM 711 O O . ARG A 1 96 ? -6.84 2.051 -10.656 1 96.81 96 ARG A O 1
ATOM 718 N N . GLU A 1 97 ? -8.25 2.576 -12.312 1 96.19 97 GLU A N 1
ATOM 719 C CA . GLU A 1 97 ? -7.93 3.998 -12.234 1 96.19 97 GLU A CA 1
ATOM 720 C C . GLU A 1 97 ? -8.289 4.574 -10.867 1 96.19 97 GLU A C 1
ATOM 722 O O . GLU A 1 97 ? -7.555 5.391 -10.312 1 96.19 97 GLU A O 1
ATOM 727 N N . GLU A 1 98 ? -9.445 4.137 -10.32 1 95.94 98 GLU A N 1
ATOM 728 C CA . GLU A 1 98 ? -9.867 4.598 -9.008 1 95.94 98 GLU A CA 1
ATOM 729 C C . GLU A 1 98 ? -8.93 4.098 -7.914 1 95.94 98 GLU A C 1
ATOM 731 O O . GLU A 1 98 ? -8.609 4.832 -6.977 1 95.94 98 GLU A O 1
ATOM 736 N N . PHE A 1 99 ? -8.531 2.861 -8.055 1 97.25 99 PHE A N 1
ATOM 737 C CA . PHE A 1 99 ? -7.613 2.266 -7.094 1 97.25 99 PHE A CA 1
ATOM 738 C C . PHE A 1 99 ? -6.27 2.982 -7.113 1 97.25 99 PHE A C 1
ATOM 740 O O . PHE A 1 99 ? -5.746 3.361 -6.066 1 97.25 99 PHE A O 1
ATOM 747 N N . GLU A 1 100 ? -5.727 3.205 -8.289 1 97.56 100 GLU A N 1
ATOM 748 C CA . GLU A 1 100 ? -4.438 3.875 -8.438 1 97.56 100 GLU A CA 1
ATOM 749 C C . GLU A 1 100 ? -4.512 5.324 -7.965 1 97.56 100 GLU A C 1
ATOM 751 O O . GLU A 1 100 ? -3.551 5.844 -7.391 1 97.56 100 GLU A O 1
ATOM 756 N N . TYR A 1 101 ? -5.598 5.953 -8.242 1 97.25 101 TYR A N 1
ATOM 757 C CA . TYR A 1 101 ? -5.789 7.32 -7.777 1 97.25 101 TYR A CA 1
ATOM 758 C C . TYR A 1 101 ? -5.797 7.387 -6.254 1 97.25 101 TYR A C 1
ATOM 760 O O . TYR A 1 101 ? -5.164 8.258 -5.66 1 97.25 101 TYR A O 1
ATOM 768 N N . ALA A 1 102 ? -6.52 6.445 -5.613 1 96.88 102 ALA A N 1
ATOM 769 C CA . ALA A 1 102 ? -6.566 6.395 -4.156 1 96.88 102 ALA A CA 1
ATOM 770 C C . ALA A 1 102 ? -5.168 6.203 -3.568 1 96.88 102 ALA A C 1
ATOM 772 O O . ALA A 1 102 ? -4.816 6.832 -2.568 1 96.88 102 ALA A O 1
ATOM 773 N N . PHE A 1 103 ? -4.406 5.379 -4.18 1 97.44 103 PHE A N 1
ATOM 774 C CA . PHE A 1 103 ? -3.033 5.176 -3.729 1 97.44 103 PHE A CA 1
ATOM 775 C C . PHE A 1 103 ? -2.225 6.457 -3.861 1 97.44 103 PHE A C 1
ATOM 777 O O . PHE A 1 103 ? -1.432 6.793 -2.979 1 97.44 103 PHE A O 1
ATOM 784 N N . SER A 1 104 ? -2.406 7.121 -4.941 1 98.06 104 SER A N 1
ATOM 785 C CA . SER A 1 104 ? -1.67 8.359 -5.18 1 98.06 104 SER A CA 1
ATOM 786 C C . SER A 1 104 ? -2.006 9.414 -4.133 1 98.06 104 SER A C 1
ATOM 788 O O . SER A 1 104 ? -1.116 10.102 -3.627 1 98.06 104 SER A O 1
ATOM 790 N N . VAL A 1 105 ? -3.232 9.484 -3.768 1 97.69 105 VAL A N 1
ATOM 791 C CA . VAL A 1 105 ? -3.682 10.477 -2.797 1 97.69 105 VAL A CA 1
ATOM 792 C C . VAL A 1 105 ? -3.244 10.062 -1.394 1 97.69 105 VAL A C 1
ATOM 794 O O . VAL A 1 105 ? -2.707 10.875 -0.64 1 97.69 105 VAL A O 1
ATOM 797 N N . ASN A 1 106 ? -3.441 8.789 -1.075 1 97 106 ASN A N 1
ATOM 798 C CA . ASN A 1 106 ? -3.346 8.344 0.309 1 97 106 ASN A CA 1
ATOM 799 C C . ASN A 1 106 ? -1.904 8.016 0.695 1 97 106 ASN A C 1
ATOM 801 O O . ASN A 1 106 ? -1.567 7.984 1.88 1 97 106 ASN A O 1
ATOM 805 N N . VAL A 1 107 ? -1.069 7.738 -0.321 1 97.75 107 VAL A N 1
ATOM 806 C CA . VAL A 1 107 ? 0.244 7.207 0.028 1 97.75 107 VAL A CA 1
ATOM 807 C C . VAL A 1 107 ? 1.33 7.988 -0.71 1 97.75 107 VAL A C 1
ATOM 809 O O . VAL A 1 107 ? 2.23 8.555 -0.085 1 97.75 107 VAL A O 1
ATOM 812 N N . THR A 1 108 ? 1.203 8.078 -2.049 1 98.31 108 THR A N 1
ATOM 813 C CA . THR A 1 108 ? 2.252 8.711 -2.834 1 98.31 108 THR A CA 1
ATOM 814 C C . THR A 1 108 ? 2.383 10.188 -2.467 1 98.31 108 THR A C 1
ATOM 816 O O . THR A 1 108 ? 3.492 10.688 -2.275 1 98.31 108 THR A O 1
ATOM 819 N N . ALA A 1 109 ? 1.266 10.836 -2.395 1 98.31 109 ALA A N 1
ATOM 820 C CA . ALA A 1 109 ? 1.276 12.273 -2.129 1 98.31 109 ALA A CA 1
ATOM 821 C C . ALA A 1 109 ? 1.894 12.578 -0.766 1 98.31 109 ALA A C 1
ATOM 823 O O . ALA A 1 109 ? 2.805 13.398 -0.659 1 98.31 109 ALA A O 1
ATOM 824 N N . PRO A 1 110 ? 1.439 11.898 0.276 1 98.06 110 PRO A N 1
ATOM 825 C CA . PRO A 1 110 ? 2.066 12.133 1.579 1 98.06 110 PRO A CA 1
ATOM 826 C C . PRO A 1 110 ? 3.578 11.906 1.555 1 98.06 110 PRO A C 1
ATOM 828 O O . PRO A 1 110 ? 4.328 12.68 2.154 1 98.06 110 PRO A O 1
ATOM 831 N N . LEU A 1 111 ? 4.027 10.828 0.897 1 98.19 111 LEU A N 1
ATOM 832 C CA . LEU A 1 111 ? 5.453 10.531 0.793 1 98.19 111 LEU A CA 1
ATOM 833 C C . LEU A 1 111 ? 6.195 11.672 0.1 1 98.19 111 LEU A C 1
ATOM 835 O O . LEU A 1 111 ? 7.227 12.133 0.592 1 98.19 111 LEU A O 1
ATOM 839 N N . MET A 1 112 ? 5.66 12.133 -1.001 1 98.19 112 MET A N 1
ATOM 840 C CA . MET A 1 112 ? 6.324 13.148 -1.809 1 98.19 112 MET A CA 1
ATOM 841 C C . MET A 1 112 ? 6.32 14.5 -1.096 1 98.19 112 MET A C 1
ATOM 843 O O . MET A 1 112 ? 7.258 15.281 -1.237 1 98.19 112 MET A O 1
ATOM 847 N N . LEU A 1 113 ? 5.27 14.781 -0.362 1 98.19 113 LEU A N 1
ATOM 848 C CA . LEU A 1 113 ? 5.191 16.031 0.379 1 98.19 113 LEU A CA 1
ATO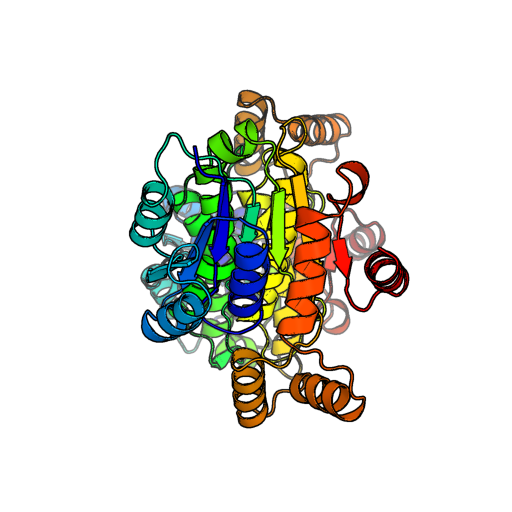M 849 C C . LEU A 1 113 ? 6.227 16.078 1.499 1 98.19 113 LEU A C 1
ATOM 851 O O . LEU A 1 113 ? 6.852 17.109 1.739 1 98.19 113 LEU A O 1
ATOM 855 N N . VAL A 1 114 ? 6.395 14.953 2.221 1 98.31 114 VAL A N 1
ATOM 856 C CA . VAL A 1 114 ? 7.426 14.891 3.248 1 98.31 114 VAL A CA 1
ATOM 857 C C . VAL A 1 114 ? 8.797 15.109 2.617 1 98.31 114 VAL A C 1
ATOM 859 O O . VAL A 1 114 ? 9.602 15.898 3.123 1 98.31 114 VAL A O 1
ATOM 862 N N . LYS A 1 115 ? 9.047 14.43 1.476 1 97.69 115 LYS A N 1
ATOM 863 C CA . LYS A 1 115 ? 10.32 14.586 0.772 1 97.69 115 LYS A CA 1
ATOM 864 C C . LYS A 1 115 ? 10.539 16.047 0.365 1 97.69 115 LYS A C 1
ATOM 866 O O . LYS A 1 115 ? 11.617 16.594 0.587 1 97.69 115 LYS A O 1
ATOM 871 N N . GLY A 1 116 ? 9.555 16.656 -0.173 1 97 116 GLY A N 1
ATOM 872 C CA . GLY A 1 116 ? 9.664 18 -0.697 1 97 116 GLY A CA 1
ATOM 873 C C . GLY A 1 116 ? 9.852 19.047 0.385 1 97 116 GLY A C 1
ATOM 874 O O . GLY A 1 116 ? 10.625 20 0.212 1 97 116 GLY A O 1
ATOM 875 N N . PHE A 1 117 ? 9.141 18.922 1.513 1 97.75 117 PHE A N 1
ATOM 876 C CA . PHE A 1 117 ? 9.172 19.922 2.578 1 97.75 117 PHE A CA 1
ATOM 877 C C . PHE A 1 117 ? 10.281 19.609 3.576 1 97.75 117 PHE A C 1
ATOM 879 O O . PHE A 1 117 ? 10.531 20.391 4.492 1 97.75 117 PHE A O 1
ATOM 886 N N . PHE A 1 118 ? 10.992 18.469 3.416 1 97.19 118 PHE A N 1
ATOM 887 C CA . PHE A 1 118 ? 11.906 17.953 4.434 1 97.19 118 PHE A CA 1
ATOM 888 C C . PHE A 1 118 ? 12.945 19 4.805 1 97.19 118 PHE A C 1
ATOM 890 O O . PHE A 1 118 ? 13.164 19.281 5.988 1 97.19 118 PHE A O 1
ATOM 897 N N . PRO A 1 119 ? 13.594 19.672 3.826 1 96.69 119 PRO A N 1
ATOM 898 C CA . PRO A 1 119 ? 14.617 20.625 4.227 1 96.69 119 PRO A CA 1
ATOM 899 C C . PRO A 1 119 ? 14.07 21.734 5.125 1 96.69 119 PRO A C 1
ATOM 901 O O . PRO A 1 119 ? 14.703 22.109 6.121 1 96.69 119 PRO A O 1
ATOM 904 N N . ARG A 1 120 ? 12.914 22.188 4.867 1 97.19 120 ARG A N 1
ATOM 905 C CA . ARG A 1 120 ? 12.336 23.281 5.637 1 97.19 120 ARG A CA 1
ATOM 906 C C . ARG A 1 120 ? 11.789 22.797 6.973 1 97.19 120 ARG A C 1
ATOM 908 O O . ARG A 1 120 ? 11.875 23.484 7.98 1 97.19 120 ARG A O 1
ATOM 915 N N . LEU A 1 121 ? 11.219 21.594 6.949 1 98 121 LEU A N 1
ATOM 916 C CA . LEU A 1 121 ? 10.781 20.984 8.195 1 98 121 LEU A CA 1
ATOM 917 C C . LEU A 1 121 ? 11.961 20.734 9.133 1 98 121 LEU A C 1
ATOM 919 O O . LEU A 1 121 ? 11.867 20.984 10.336 1 98 121 LEU A O 1
ATOM 923 N N . ASN A 1 122 ? 13.023 20.266 8.5 1 97.62 122 ASN A N 1
ATOM 924 C CA . ASN A 1 122 ? 14.211 19.984 9.289 1 97.62 122 ASN A CA 1
ATOM 925 C C . ASN A 1 122 ? 14.781 21.25 9.922 1 97.62 122 ASN A C 1
ATOM 927 O O . ASN A 1 122 ? 15.18 21.25 11.086 1 97.62 122 ASN A O 1
ATOM 931 N N . ASN A 1 123 ? 14.812 22.281 9.18 1 96.75 123 ASN A N 1
ATOM 932 C CA . ASN A 1 123 ? 15.344 23.562 9.648 1 96.75 123 ASN A CA 1
ATOM 933 C C . ASN A 1 123 ? 14.492 24.156 10.766 1 96.75 123 ASN A C 1
ATOM 935 O O . ASN A 1 123 ? 15.016 24.766 11.695 1 96.75 123 ASN A O 1
ATOM 939 N N . SER A 1 124 ? 13.188 23.953 10.742 1 96.88 124 SER A N 1
ATOM 940 C CA . SER A 1 124 ? 12.25 24.594 11.672 1 96.88 124 SER A CA 1
ATOM 941 C C . SER A 1 124 ? 11.914 23.656 12.828 1 96.88 124 SER A C 1
ATOM 943 O O . SER A 1 124 ? 11.062 23.969 13.656 1 96.88 124 SER A O 1
ATOM 945 N N . LYS A 1 125 ? 12.578 22.484 12.891 1 97.06 125 LYS A N 1
ATOM 946 C CA . LYS A 1 125 ? 12.203 21.469 13.867 1 97.06 125 LYS A CA 1
ATOM 947 C C . LYS A 1 125 ? 10.711 21.156 13.781 1 97.06 125 LYS A C 1
ATOM 949 O O . LYS A 1 125 ? 10 21.203 14.781 1 97.06 125 LYS A O 1
ATOM 954 N N . GLY A 1 126 ? 10.367 20.828 12.531 1 98.12 126 GLY A N 1
ATOM 955 C CA . GLY A 1 126 ? 8.961 20.672 12.188 1 98.12 126 GLY A CA 1
ATOM 956 C C . GLY A 1 126 ? 8.375 19.359 12.656 1 98.12 126 GLY A C 1
ATOM 957 O O . GLY A 1 126 ? 9.109 18.453 13.062 1 98.12 126 GLY A O 1
ATOM 958 N N . ARG A 1 127 ? 7.016 19.297 12.703 1 98.56 127 ARG A N 1
ATOM 959 C CA . ARG A 1 127 ? 6.227 18.141 13.109 1 98.56 127 ARG A CA 1
ATOM 960 C C . ARG A 1 127 ? 5.273 17.719 11.992 1 98.56 127 ARG A C 1
ATOM 962 O O . ARG A 1 127 ? 4.688 18.562 11.312 1 98.56 127 ARG A O 1
ATOM 969 N N . ILE A 1 128 ? 5.266 16.422 11.789 1 98.56 128 ILE A N 1
ATOM 970 C CA . ILE A 1 128 ? 4.359 15.828 10.812 1 98.56 128 ILE A CA 1
ATOM 971 C C . ILE A 1 128 ? 3.297 14.992 11.516 1 98.56 128 ILE A C 1
ATOM 973 O O . ILE A 1 128 ? 3.607 14.227 12.43 1 98.56 128 ILE A O 1
ATOM 977 N N . ILE A 1 129 ? 2.053 15.188 11.125 1 97.88 129 ILE A N 1
ATOM 978 C CA . ILE A 1 129 ? 0.977 14.312 11.578 1 97.88 129 ILE A CA 1
ATOM 979 C C . ILE A 1 129 ? 0.456 13.484 10.406 1 97.88 129 ILE A C 1
ATOM 981 O O . ILE A 1 129 ? 0.116 14.031 9.352 1 97.88 129 ILE A O 1
ATOM 985 N N . HIS A 1 130 ? 0.477 12.211 10.617 1 96.12 130 HIS A N 1
ATOM 986 C CA . HIS A 1 130 ? -0.265 11.273 9.781 1 96.12 130 HIS A CA 1
ATOM 987 C C . HIS A 1 130 ? -1.64 10.977 10.375 1 96.12 130 HIS A C 1
ATOM 989 O O . HIS A 1 130 ? -1.744 10.43 11.469 1 96.12 130 HIS A O 1
ATOM 995 N N . LEU A 1 131 ? -2.678 11.406 9.656 1 93.5 131 LEU A N 1
ATOM 996 C CA . LEU A 1 131 ? -4.016 11.102 10.156 1 93.5 131 LEU A CA 1
ATOM 997 C C . LEU A 1 131 ? -4.449 9.703 9.727 1 93.5 131 LEU A C 1
ATOM 999 O O . LEU A 1 131 ? -4.832 9.492 8.57 1 93.5 131 LEU A O 1
ATOM 1003 N N . GLY A 1 132 ? -4.348 8.789 10.617 1 83.44 132 GLY A N 1
ATOM 1004 C CA . GLY A 1 132 ? -4.691 7.402 10.352 1 83.44 132 GLY A CA 1
ATOM 1005 C C . GLY A 1 132 ? -6.18 7.125 10.461 1 83.44 132 GLY A C 1
ATOM 1006 O O . GLY A 1 132 ? -6.996 8.047 10.414 1 83.44 132 GLY A O 1
ATOM 1007 N N . THR A 1 133 ? -6.625 5.914 10.172 1 67.56 133 THR A N 1
ATOM 1008 C CA . THR A 1 133 ? -8.016 5.508 10.336 1 67.56 133 THR A CA 1
ATOM 1009 C C . THR A 1 133 ? -8.109 4.289 11.25 1 67.56 133 THR A C 1
ATOM 1011 O O . THR A 1 133 ? -7.16 3.518 11.367 1 67.56 133 THR A O 1
ATOM 1014 N N . GLY A 1 134 ? -9.031 4.379 12.125 1 58.53 134 GLY A N 1
ATOM 1015 C CA . GLY A 1 134 ? -9.289 3.205 12.938 1 58.53 134 GLY A CA 1
ATOM 1016 C C . GLY A 1 134 ? -9.82 2.029 12.141 1 58.53 134 GLY A C 1
ATOM 1017 O O . GLY A 1 134 ? -9.852 0.9 12.641 1 58.53 134 GLY A O 1
ATOM 1018 N N . VAL A 1 135 ? -10.406 2.229 11.055 1 54.22 135 VAL A N 1
ATOM 1019 C CA . VAL A 1 135 ? -11.148 1.184 10.367 1 54.22 135 VAL A CA 1
ATOM 1020 C C . VAL A 1 135 ? -10.18 0.234 9.664 1 54.22 135 VAL A C 1
ATOM 1022 O O . VAL A 1 135 ? -10.562 -0.866 9.258 1 54.22 135 VAL A O 1
ATOM 1025 N N . ALA A 1 136 ? -8.906 0.536 9.523 1 57.19 136 ALA A N 1
ATOM 1026 C CA . ALA A 1 136 ? -8.07 -0.131 8.531 1 57.19 136 ALA A CA 1
ATOM 1027 C C . ALA A 1 136 ? -7.527 -1.452 9.07 1 57.19 136 ALA A C 1
ATOM 1029 O O . ALA A 1 136 ? -6.938 -2.238 8.328 1 57.19 136 ALA A O 1
ATOM 1030 N N . LYS A 1 137 ? -7.953 -1.758 10.273 1 63.94 137 LYS A N 1
ATOM 1031 C CA . LYS A 1 137 ? -7.117 -2.834 10.797 1 63.94 137 LYS A CA 1
ATOM 1032 C C . LYS A 1 137 ? -7.746 -4.199 10.531 1 63.94 137 LYS A C 1
ATOM 1034 O O . LYS A 1 137 ? -7.094 -5.23 10.688 1 63.94 137 LYS A O 1
ATOM 1039 N N . ASN A 1 138 ? -8.93 -4.191 9.992 1 79.06 138 ASN A N 1
ATOM 1040 C CA . ASN A 1 138 ? -9.539 -5.484 9.703 1 79.06 138 ASN A CA 1
ATOM 1041 C C . ASN A 1 138 ? -10.047 -5.555 8.266 1 79.06 138 ASN A C 1
ATOM 1043 O O . ASN A 1 138 ? -10.922 -4.777 7.875 1 79.06 138 ASN A O 1
ATOM 1047 N N . PRO A 1 139 ? -9.523 -6.527 7.633 1 84.94 139 PRO A N 1
ATOM 1048 C CA . PRO A 1 139 ? -10.055 -6.699 6.277 1 84.94 139 PRO A CA 1
ATOM 1049 C C . PRO A 1 139 ? -11.539 -7.051 6.266 1 84.94 139 PRO A C 1
ATOM 1051 O O . PRO A 1 139 ? -11.977 -7.918 7.023 1 84.94 139 PRO A O 1
ATOM 1054 N N . GLN A 1 140 ? -12.344 -6.277 5.566 1 88.19 140 GLN A N 1
ATOM 1055 C CA . GLN A 1 140 ? -13.781 -6.5 5.418 1 88.19 140 GLN A CA 1
ATOM 1056 C C . GLN A 1 140 ? -14.195 -6.449 3.951 1 88.19 140 GLN A C 1
ATOM 1058 O O . GLN A 1 140 ? -13.539 -5.789 3.139 1 88.19 140 GLN A O 1
ATOM 1063 N N . LEU A 1 141 ? -15.297 -7.199 3.705 1 91.12 141 LEU A N 1
ATOM 1064 C CA . LEU A 1 141 ? -15.844 -7.164 2.354 1 91.12 141 LEU A CA 1
ATOM 1065 C C . LEU A 1 141 ? -16.141 -5.73 1.925 1 91.12 141 LEU A C 1
ATOM 1067 O O . LEU A 1 141 ? -16.781 -4.977 2.668 1 91.12 141 LEU A O 1
ATOM 1071 N N . GLY A 1 142 ? -15.531 -5.316 0.83 1 91.12 142 GLY A N 1
ATOM 1072 C CA . GLY A 1 142 ? -15.859 -4.016 0.273 1 91.12 142 GLY A CA 1
ATOM 1073 C C . GLY A 1 142 ? -14.875 -2.928 0.674 1 91.12 142 GLY A C 1
ATOM 1074 O O . GLY A 1 142 ? -15.062 -1.759 0.333 1 91.12 142 GLY A O 1
ATOM 1075 N N . THR A 1 143 ? -13.789 -3.289 1.331 1 91.06 143 THR A N 1
ATOM 1076 C CA . THR A 1 143 ? -12.852 -2.283 1.81 1 91.06 143 THR A CA 1
ATOM 1077 C C . THR A 1 143 ? -11.5 -2.432 1.116 1 91.06 143 THR A C 1
ATOM 1079 O O . THR A 1 143 ? -10.461 -2.064 1.677 1 91.06 143 THR A O 1
ATOM 1082 N N . ILE A 1 144 ? -11.484 -2.947 -0.097 1 93.94 144 ILE A N 1
ATOM 1083 C CA . ILE A 1 144 ? -10.242 -3.275 -0.794 1 93.94 144 ILE A CA 1
ATOM 1084 C C . ILE A 1 144 ? -9.398 -2.016 -0.956 1 93.94 144 ILE A C 1
ATOM 1086 O O . ILE A 1 144 ? -8.25 -1.974 -0.514 1 93.94 144 ILE A O 1
ATOM 1090 N N . THR A 1 145 ? -9.992 -1.002 -1.526 1 93.62 145 THR A N 1
ATOM 1091 C CA . THR A 1 145 ? -9.242 0.209 -1.826 1 93.62 145 THR A CA 1
ATOM 1092 C C . THR A 1 145 ? -8.773 0.89 -0.542 1 93.62 145 THR A C 1
ATOM 1094 O O . THR A 1 145 ? -7.582 1.142 -0.363 1 93.62 145 THR A O 1
ATOM 1097 N N . TYR A 1 146 ? -9.672 1.12 0.281 1 89.44 146 TYR A N 1
ATOM 1098 C CA . TYR A 1 146 ? -9.336 1.841 1.504 1 89.44 146 TYR A CA 1
ATOM 1099 C C . TYR A 1 146 ? -8.461 0.992 2.416 1 89.44 146 TYR A C 1
ATOM 1101 O O . TYR A 1 146 ? -7.477 1.485 2.979 1 89.44 146 TYR A O 1
ATOM 1109 N N . GLY A 1 147 ? -8.781 -0.286 2.541 1 91.19 147 GLY A N 1
ATOM 1110 C CA . GLY A 1 147 ? -7.988 -1.178 3.371 1 91.19 147 GLY A CA 1
ATOM 1111 C C . GLY A 1 147 ? -6.539 -1.27 2.932 1 91.19 147 GLY A C 1
ATOM 1112 O O . GLY A 1 147 ? -5.629 -1.129 3.75 1 91.19 147 GLY A O 1
ATOM 1113 N N . ILE A 1 148 ? -6.34 -1.434 1.696 1 94.62 148 ILE A N 1
ATOM 1114 C CA . ILE A 1 148 ? -4.992 -1.604 1.165 1 94.62 148 ILE A CA 1
ATOM 1115 C C . ILE A 1 148 ? -4.223 -0.289 1.28 1 94.62 148 ILE A C 1
ATOM 1117 O O . ILE A 1 148 ? -3.086 -0.268 1.759 1 94.62 148 ILE A O 1
ATOM 1121 N N . THR A 1 149 ? -4.82 0.803 0.922 1 94.69 149 THR A N 1
ATOM 1122 C CA . THR A 1 149 ? -4.109 2.078 0.917 1 94.69 149 THR A CA 1
ATOM 1123 C C . THR A 1 149 ? -3.848 2.557 2.342 1 94.69 149 THR A C 1
ATOM 1125 O O . THR A 1 149 ? -2.818 3.176 2.615 1 94.69 149 THR A O 1
ATOM 1128 N N . LYS A 1 150 ? -4.742 2.289 3.195 1 91.44 150 LYS A N 1
ATOM 1129 C CA . LYS A 1 150 ? -4.535 2.703 4.578 1 91.44 150 LYS A CA 1
ATOM 1130 C C . LYS A 1 150 ? -3.43 1.884 5.238 1 91.44 150 LYS A C 1
ATOM 1132 O O . LYS A 1 150 ? -2.689 2.396 6.082 1 91.44 150 LYS A O 1
ATOM 1137 N N . MET A 1 151 ? -3.408 0.628 4.91 1 92.38 151 MET A N 1
ATOM 1138 C CA . MET A 1 151 ? -2.293 -0.178 5.395 1 92.38 151 MET A CA 1
ATOM 1139 C C . MET A 1 151 ? -0.967 0.335 4.844 1 92.38 151 MET A C 1
ATOM 1141 O O . MET A 1 151 ? 0.04 0.358 5.551 1 92.38 151 MET A O 1
ATOM 1145 N N . ALA A 1 152 ? -1.012 0.625 3.598 1 95 152 ALA A N 1
ATOM 1146 C CA . ALA A 1 152 ? 0.17 1.225 2.984 1 95 152 ALA A CA 1
ATOM 1147 C C . ALA A 1 152 ? 0.541 2.535 3.674 1 95 152 ALA A C 1
ATOM 1149 O O . ALA A 1 152 ? 1.722 2.811 3.9 1 95 152 ALA A O 1
ATOM 1150 N N . PHE A 1 153 ? -0.423 3.314 3.98 1 95.31 153 PHE A N 1
ATOM 1151 C CA . PHE A 1 153 ? -0.228 4.582 4.676 1 95.31 153 PHE A CA 1
ATOM 1152 C C . PHE A 1 153 ? 0.365 4.352 6.062 1 95.31 153 PHE A C 1
ATOM 1154 O O . PHE A 1 153 ? 1.246 5.098 6.496 1 95.31 153 PHE A O 1
ATOM 1161 N N . GLN A 1 154 ? -0.139 3.367 6.742 1 92.81 154 GLN A N 1
ATOM 1162 C CA . GLN A 1 154 ? 0.417 2.996 8.039 1 92.81 154 GLN A CA 1
ATOM 1163 C C . GLN A 1 154 ? 1.894 2.631 7.922 1 92.81 154 GLN A C 1
ATOM 1165 O O . GLN A 1 154 ? 2.709 3.051 8.742 1 92.81 154 GLN A O 1
ATOM 1170 N N . ARG A 1 155 ? 2.189 1.86 6.957 1 93.31 155 ARG A N 1
ATOM 1171 C CA . ARG A 1 155 ? 3.588 1.497 6.758 1 93.31 155 ARG A CA 1
ATOM 1172 C C . ARG A 1 155 ? 4.422 2.719 6.387 1 93.31 155 ARG A C 1
ATOM 1174 O O . ARG A 1 155 ? 5.586 2.828 6.781 1 93.31 155 ARG A O 1
ATOM 1181 N N . LEU A 1 156 ? 3.859 3.551 5.613 1 96 156 LEU A N 1
ATOM 1182 C CA . LEU A 1 156 ? 4.543 4.797 5.289 1 96 156 LEU A CA 1
ATOM 1183 C C . LEU A 1 156 ? 4.941 5.547 6.555 1 96 156 LEU A C 1
ATOM 1185 O O . LEU A 1 156 ? 6.078 6.012 6.676 1 96 156 LEU A O 1
ATOM 1189 N N . PHE A 1 157 ? 4.027 5.637 7.496 1 95.44 157 PHE A N 1
ATOM 1190 C CA . PHE A 1 157 ? 4.324 6.262 8.781 1 95.44 157 PHE A CA 1
ATOM 1191 C C . PHE A 1 157 ? 5.504 5.574 9.461 1 95.44 157 PHE A C 1
ATOM 1193 O O . PHE A 1 157 ? 6.473 6.23 9.844 1 95.44 157 PHE A O 1
ATOM 1200 N N . GLU A 1 158 ? 5.41 4.277 9.492 1 94.5 158 GLU A N 1
ATOM 1201 C CA . GLU A 1 158 ? 6.461 3.508 10.148 1 94.5 158 GLU A CA 1
ATOM 1202 C C . GLU A 1 158 ? 7.812 3.717 9.469 1 94.5 158 GLU A C 1
ATOM 1204 O O . GLU A 1 158 ? 8.844 3.805 10.141 1 94.5 158 GLU A O 1
ATOM 1209 N N . GLN A 1 159 ? 7.777 3.748 8.188 1 95.31 159 GLN A N 1
ATOM 1210 C CA . GLN A 1 159 ? 9 3.951 7.418 1 95.31 159 GLN A CA 1
ATOM 1211 C C . GLN A 1 159 ? 9.578 5.344 7.66 1 95.31 159 GLN A C 1
ATOM 1213 O O . GLN A 1 159 ? 10.797 5.504 7.781 1 95.31 159 GLN A O 1
ATOM 1218 N N . LEU A 1 160 ? 8.719 6.309 7.707 1 96.69 160 LEU A N 1
ATOM 1219 C CA . LEU A 1 160 ? 9.18 7.676 7.91 1 96.69 160 LEU A CA 1
ATOM 1220 C C . LEU A 1 160 ? 9.773 7.848 9.305 1 96.69 160 LEU A C 1
ATOM 1222 O O . LEU A 1 160 ? 10.719 8.617 9.492 1 96.69 160 LEU A O 1
ATOM 1226 N N . VAL A 1 161 ? 9.195 7.152 10.289 1 95.88 161 VAL A N 1
ATOM 1227 C CA . VAL A 1 161 ? 9.773 7.168 11.633 1 95.88 161 VAL A CA 1
ATOM 1228 C C . VAL A 1 161 ? 11.25 6.797 11.57 1 95.88 161 VAL A C 1
ATOM 1230 O O . VAL A 1 161 ? 12.086 7.441 12.203 1 95.88 161 VAL A O 1
ATOM 1233 N N . VAL A 1 162 ? 11.562 5.816 10.734 1 94.5 162 VAL A N 1
ATOM 1234 C CA . VAL A 1 162 ? 12.93 5.316 10.617 1 94.5 162 VAL A CA 1
ATOM 1235 C C . VAL A 1 162 ? 13.758 6.273 9.758 1 94.5 162 VAL A C 1
ATOM 1237 O O . VAL A 1 162 ? 14.898 6.586 10.094 1 94.5 162 VAL A O 1
ATOM 1240 N N . GLU A 1 163 ? 13.219 6.77 8.711 1 95.5 163 GLU A N 1
ATOM 1241 C CA . GLU A 1 163 ? 13.922 7.617 7.754 1 95.5 163 GLU A CA 1
ATOM 1242 C C . GLU A 1 163 ? 14.266 8.969 8.367 1 95.5 163 GLU A C 1
ATOM 1244 O O . GLU A 1 163 ? 15.266 9.594 7.992 1 95.5 163 GLU A O 1
ATOM 1249 N N . LEU A 1 164 ? 13.43 9.375 9.344 1 96.19 164 LEU A N 1
ATOM 1250 C CA . LEU A 1 164 ? 13.586 10.711 9.898 1 96.19 164 LEU A CA 1
ATOM 1251 C C . LEU A 1 164 ? 14.438 10.68 11.164 1 96.19 164 LEU A C 1
ATOM 1253 O O . LEU A 1 164 ? 14.766 11.734 11.719 1 96.19 164 LEU A O 1
ATOM 1257 N N . LYS A 1 165 ? 14.727 9.469 11.539 1 94 165 LYS A N 1
ATOM 1258 C CA . LYS A 1 165 ? 15.562 9.359 12.727 1 94 165 LYS A CA 1
ATOM 1259 C C . LYS A 1 165 ? 16.859 10.141 12.562 1 94 165 LYS A C 1
ATOM 1261 O O . LYS A 1 165 ? 17.516 10.039 11.523 1 94 165 LYS A O 1
ATOM 1266 N N . GLY A 1 166 ? 17.25 10.93 13.523 1 94.38 166 GLY A N 1
ATOM 1267 C CA . GLY A 1 166 ? 18.469 11.711 13.484 1 94.38 166 GLY A CA 1
ATOM 1268 C C . GLY A 1 166 ? 18.266 13.102 12.906 1 94.38 166 GLY A C 1
ATOM 1269 O O . GLY A 1 166 ? 19.188 13.93 12.953 1 94.38 166 GLY A O 1
ATOM 1270 N N . SER A 1 167 ? 17.109 13.336 12.344 1 96.69 167 SER A N 1
ATOM 1271 C CA . SER A 1 167 ? 16.781 14.68 11.875 1 96.69 167 SER A CA 1
ATOM 1272 C C . SER A 1 167 ? 16.062 15.477 12.953 1 96.69 167 SER A C 1
ATOM 1274 O O . SER A 1 167 ? 15.883 15 14.078 1 96.69 167 SER A O 1
ATOM 1276 N N . ASN A 1 168 ? 15.727 16.703 12.609 1 97.62 168 ASN A N 1
ATOM 1277 C CA . ASN A 1 168 ? 14.984 17.547 13.539 1 97.62 168 ASN A CA 1
ATOM 1278 C C . ASN A 1 168 ? 13.477 17.453 13.305 1 97.62 168 ASN A C 1
ATOM 1280 O O . ASN A 1 168 ? 12.703 18.188 13.922 1 97.62 168 ASN A O 1
ATOM 1284 N N . VAL A 1 169 ? 13.117 16.578 12.43 1 98.12 169 VAL A N 1
ATOM 1285 C CA . VAL A 1 169 ? 11.711 16.422 12.086 1 98.12 169 VAL A CA 1
ATOM 1286 C C . VAL A 1 169 ? 11.094 15.289 12.898 1 98.12 169 VAL A C 1
ATOM 1288 O O . VAL A 1 169 ? 11.68 14.211 13.008 1 98.12 169 VAL A O 1
ATOM 1291 N N . GLN A 1 170 ? 9.961 15.539 13.523 1 98.19 170 GLN A N 1
ATOM 1292 C CA . GLN A 1 170 ? 9.227 14.523 14.258 1 98.19 170 GLN A CA 1
ATOM 1293 C C . GLN A 1 170 ? 7.945 14.133 13.531 1 98.19 170 GLN A C 1
ATOM 1295 O O . GLN A 1 170 ? 7.383 14.938 12.789 1 98.19 170 GLN A O 1
ATOM 1300 N N . ILE A 1 171 ? 7.543 12.938 13.773 1 98 171 ILE A N 1
ATOM 1301 C CA . ILE A 1 171 ? 6.336 12.461 13.109 1 98 171 ILE A CA 1
ATOM 1302 C C . ILE A 1 171 ? 5.488 11.648 14.086 1 98 171 ILE A C 1
ATOM 1304 O O . ILE A 1 171 ? 6.023 10.883 14.891 1 98 171 ILE A O 1
ATOM 1308 N N . ALA A 1 172 ? 4.16 11.867 14.055 1 97.06 172 ALA A N 1
ATOM 1309 C CA . ALA A 1 172 ? 3.189 11.117 14.844 1 97.06 172 ALA A CA 1
ATOM 1310 C C . ALA A 1 172 ? 2.01 10.672 13.984 1 97.06 172 ALA A C 1
ATOM 1312 O O . ALA A 1 172 ? 1.751 11.25 12.93 1 97.06 172 ALA A O 1
ATOM 1313 N N . GLU A 1 173 ? 1.466 9.625 14.391 1 95.69 173 GLU A N 1
ATOM 1314 C CA . GLU A 1 173 ? 0.196 9.18 13.812 1 95.69 173 GLU A CA 1
ATOM 1315 C C . GLU A 1 173 ? -0.957 9.414 14.789 1 95.69 173 GLU A C 1
ATOM 1317 O O . GLU A 1 173 ? -0.815 9.188 15.992 1 95.69 173 GLU A O 1
ATOM 1322 N N . ILE A 1 174 ? -2.102 9.867 14.242 1 94.31 174 ILE A N 1
ATOM 1323 C CA . ILE A 1 174 ? -3.248 10.141 15.102 1 94.31 174 ILE A CA 1
ATOM 1324 C C . ILE A 1 174 ? -4.473 9.391 14.57 1 94.31 174 ILE A C 1
ATOM 1326 O O . ILE A 1 174 ? -4.773 9.453 13.375 1 94.31 174 ILE A O 1
ATOM 1330 N N . HIS A 1 175 ? -5.121 8.742 15.422 1 91.19 175 HIS A N 1
ATOM 1331 C CA . HIS A 1 175 ? -6.426 8.141 15.156 1 91.19 175 HIS A CA 1
ATOM 1332 C C . HIS A 1 175 ? -7.551 8.977 15.766 1 91.19 175 HIS A C 1
ATOM 1334 O O . HIS A 1 175 ? -7.789 8.914 16.969 1 91.19 175 HIS A O 1
ATOM 1340 N N . PRO A 1 176 ? -8.211 9.625 14.906 1 87.88 176 PRO A N 1
ATOM 1341 C CA . PRO A 1 176 ? -9.25 10.516 15.43 1 87.88 176 PRO A CA 1
ATOM 1342 C C . PRO A 1 176 ? -10.539 9.781 15.758 1 87.88 176 PRO A C 1
ATOM 1344 O O . PRO A 1 176 ? -11.484 10.383 16.281 1 87.88 176 PRO A O 1
ATOM 1347 N N . GLY A 1 177 ? -10.578 8.422 15.492 1 84.19 177 GLY A N 1
ATOM 1348 C CA . GLY A 1 177 ? -11.828 7.691 15.664 1 84.19 177 GLY A CA 1
ATOM 1349 C C . GLY A 1 177 ? -12.836 7.969 14.562 1 84.19 177 GLY A C 1
ATOM 1350 O O . GLY A 1 177 ? -12.453 8.242 13.422 1 84.19 177 GLY A O 1
ATOM 1351 N N . VAL A 1 178 ? -14.109 7.668 14.891 1 87.88 178 VAL A N 1
ATOM 1352 C CA . VAL A 1 178 ? -15.188 7.926 13.945 1 87.88 178 VAL A CA 1
ATOM 1353 C C . VAL A 1 178 ? -15.688 9.359 14.102 1 87.88 178 VAL A C 1
ATOM 1355 O O . VAL A 1 178 ? -16.266 9.719 15.125 1 87.88 178 VAL A O 1
ATOM 1358 N N . VAL A 1 179 ? -15.383 10.125 13.102 1 90.69 179 VAL A N 1
ATOM 1359 C CA . VAL A 1 179 ? -15.695 11.547 13.172 1 90.69 179 VAL A CA 1
ATOM 1360 C C . VAL A 1 179 ? -16.859 11.867 12.234 1 90.69 179 VAL A C 1
ATOM 1362 O O . VAL A 1 179 ? -16.891 11.391 11.102 1 90.69 179 VAL A O 1
ATOM 1365 N N . ASP A 1 180 ? -17.812 12.609 12.766 1 89.94 180 ASP A N 1
ATOM 1366 C CA . ASP A 1 180 ? -18.984 13.039 12.023 1 89.94 180 ASP A CA 1
ATOM 1367 C C . ASP A 1 180 ? -18.609 14.039 10.93 1 89.94 180 ASP A C 1
ATOM 1369 O O . ASP A 1 180 ? -18.531 15.242 11.172 1 89.94 180 ASP A O 1
ATOM 1373 N N . THR A 1 181 ? -18.344 13.539 9.781 1 90.12 181 THR A N 1
ATOM 1374 C CA . THR A 1 181 ? -17.969 14.359 8.633 1 90.12 181 THR A CA 1
ATOM 1375 C C . THR A 1 181 ? -18.781 13.977 7.402 1 90.12 181 THR A C 1
ATOM 1377 O O . THR A 1 181 ? -19.391 12.898 7.363 1 90.12 181 THR A O 1
ATOM 1380 N N . GLU A 1 182 ? -18.828 14.875 6.488 1 86.56 182 GLU A N 1
ATOM 1381 C CA . GLU A 1 182 ? -19.516 14.602 5.23 1 86.56 182 GLU A CA 1
ATOM 1382 C C . GLU A 1 182 ? -18.938 13.367 4.543 1 86.56 182 GLU A C 1
ATOM 1384 O O . GLU A 1 182 ? -19.688 12.539 4.008 1 86.56 182 GLU A O 1
ATOM 1389 N N . GLY A 1 183 ? -17.672 13.25 4.566 1 86 183 GLY A N 1
ATOM 1390 C CA . GLY A 1 183 ? -17 12.109 3.955 1 86 183 GLY A CA 1
ATOM 1391 C C . GLY A 1 183 ? -17.406 10.781 4.57 1 86 183 GLY A C 1
ATOM 1392 O O . GLY A 1 183 ? -17.594 9.797 3.859 1 86 183 GLY A O 1
ATOM 1393 N N . LEU A 1 184 ? -17.547 10.75 5.805 1 87.19 184 LEU A N 1
ATOM 1394 C CA . LEU A 1 184 ? -17.969 9.547 6.5 1 87.19 184 LEU A CA 1
ATOM 1395 C C . LEU A 1 184 ? -19.375 9.133 6.066 1 87.19 184 LEU A C 1
ATOM 1397 O O . LEU A 1 184 ? -19.625 7.961 5.789 1 87.19 184 LEU A O 1
ATOM 1401 N N . TRP A 1 185 ? -20.234 10.094 6.004 1 89.81 185 TRP A N 1
ATOM 1402 C CA . TRP A 1 185 ? -21.625 9.805 5.676 1 89.81 185 TRP A CA 1
ATOM 1403 C C . TRP A 1 185 ? -21.75 9.32 4.234 1 89.81 185 TRP A C 1
ATOM 1405 O O . TRP A 1 185 ? -22.594 8.477 3.93 1 89.81 185 TRP A O 1
ATOM 1415 N N . GLU A 1 186 ? -20.984 9.922 3.4 1 90.19 186 GLU A N 1
ATOM 1416 C CA . GLU A 1 186 ? -20.953 9.445 2.021 1 90.19 186 GLU A CA 1
ATOM 1417 C C . GLU A 1 186 ? -20.484 7.988 1.954 1 90.19 186 GLU A C 1
ATOM 1419 O O . GLU A 1 186 ? -21.047 7.191 1.197 1 90.19 186 GLU A O 1
ATOM 1424 N N . HIS A 1 187 ? -19.5 7.66 2.67 1 88.56 187 HIS A N 1
ATOM 1425 C CA . HIS A 1 187 ? -19 6.289 2.73 1 88.56 187 HIS A CA 1
ATOM 1426 C C . HIS A 1 187 ? -20.094 5.336 3.229 1 88.56 187 HIS A C 1
ATOM 1428 O O . HIS A 1 187 ? -20.297 4.27 2.648 1 88.56 187 HIS A O 1
ATOM 1434 N N . ILE A 1 188 ? -20.75 5.781 4.277 1 90.31 188 ILE A N 1
ATOM 1435 C CA . ILE A 1 188 ? -21.797 4.965 4.879 1 90.31 188 ILE A CA 1
ATOM 1436 C C . ILE A 1 188 ? -22.906 4.727 3.865 1 90.31 188 ILE A C 1
ATOM 1438 O O . ILE A 1 188 ? -23.391 3.598 3.709 1 90.31 188 ILE A O 1
ATOM 1442 N N . LYS A 1 189 ? -23.297 5.742 3.225 1 93.31 189 LYS A N 1
ATOM 1443 C CA . LYS A 1 189 ? -24.344 5.641 2.221 1 93.31 189 LYS A CA 1
ATOM 1444 C C . LYS A 1 189 ? -23.984 4.629 1.138 1 93.31 189 LYS A C 1
ATOM 1446 O O . LYS A 1 189 ? -24.781 3.752 0.809 1 93.31 189 LYS A O 1
ATOM 1451 N N . LEU A 1 190 ? -22.828 4.73 0.632 1 91.69 190 LEU A N 1
ATOM 1452 C CA . LEU A 1 190 ? -22.375 3.84 -0.433 1 91.69 190 LEU A CA 1
ATOM 1453 C C . LEU A 1 190 ? -22.281 2.402 0.066 1 91.69 190 LEU A C 1
ATOM 1455 O O . LEU A 1 190 ? -22.656 1.468 -0.643 1 91.69 190 LEU A O 1
ATOM 1459 N N . ALA A 1 191 ? -21.734 2.271 1.246 1 90.69 191 ALA A N 1
ATOM 1460 C CA . ALA A 1 191 ? -21.594 0.943 1.84 1 90.69 191 ALA A CA 1
ATOM 1461 C C . ALA A 1 191 ? -22.969 0.299 2.057 1 90.69 191 ALA A C 1
ATOM 1463 O O . ALA A 1 191 ? -23.141 -0.903 1.84 1 90.69 191 ALA A O 1
ATOM 1464 N N . LYS A 1 192 ? -23.906 1.087 2.475 1 92.56 192 LYS A N 1
ATOM 1465 C CA . LYS A 1 192 ? -25.266 0.598 2.672 1 92.56 192 LYS A CA 1
ATOM 1466 C C . LYS A 1 192 ? -25.891 0.173 1.347 1 92.56 192 LYS A C 1
ATOM 1468 O O . LYS A 1 192 ? -26.547 -0.868 1.271 1 92.56 192 LYS A O 1
ATOM 1473 N N . GLU A 1 193 ? -25.719 0.98 0.353 1 93.25 193 GLU A N 1
ATOM 1474 C CA . GLU A 1 193 ? -26.25 0.687 -0.972 1 93.25 193 GLU A CA 1
ATOM 1475 C C . GLU A 1 193 ? -25.719 -0.639 -1.504 1 93.25 193 GLU A C 1
ATOM 1477 O O . GLU A 1 193 ? -26.422 -1.376 -2.186 1 93.25 193 GLU A O 1
ATOM 1482 N N . GLN A 1 194 ? -24.531 -0.941 -1.143 1 91.44 194 GLN A N 1
ATOM 1483 C CA . GLN A 1 194 ? -23.891 -2.16 -1.626 1 91.44 194 GLN A CA 1
ATOM 1484 C C . GLN A 1 194 ? -24.047 -3.301 -0.625 1 91.44 194 GLN A C 1
ATOM 1486 O O . GLN A 1 194 ? -23.516 -4.391 -0.824 1 91.44 194 GLN A O 1
ATOM 1491 N N . LYS A 1 195 ? -24.781 -3.084 0.477 1 91.5 195 LYS A N 1
ATOM 1492 C CA . LYS A 1 195 ? -25.047 -4.07 1.52 1 91.5 195 LYS A CA 1
ATOM 1493 C C . LYS A 1 195 ? -23.75 -4.691 2.033 1 91.5 195 LYS A C 1
ATOM 1495 O O . LYS A 1 195 ? -23.641 -5.914 2.139 1 91.5 195 LYS A O 1
ATOM 1500 N N . LEU A 1 196 ? -22.812 -3.762 2.256 1 91 196 LEU A N 1
ATOM 1501 C CA . LEU A 1 196 ? -21.516 -4.223 2.756 1 91 196 LEU A CA 1
ATOM 1502 C C . LEU A 1 196 ? -21.562 -4.418 4.27 1 91 196 LEU A C 1
ATOM 1504 O O . LEU A 1 196 ? -22.219 -3.65 4.98 1 91 196 LEU A O 1
ATOM 1508 N N . PRO A 1 197 ? -20.844 -5.375 4.789 1 86.56 197 PRO A N 1
ATOM 1509 C CA . PRO A 1 197 ? -21 -5.785 6.188 1 86.56 197 PRO A CA 1
ATOM 1510 C C . PRO A 1 197 ? -20.438 -4.762 7.168 1 86.56 197 PRO A C 1
ATOM 1512 O O . PRO A 1 197 ? -20.906 -4.668 8.305 1 86.56 197 PRO A O 1
ATOM 1515 N N . HIS A 1 198 ? -19.469 -4.027 6.758 1 83.75 198 HIS A N 1
ATOM 1516 C CA . HIS A 1 198 ? -18.812 -3.127 7.703 1 83.75 198 HIS A CA 1
ATOM 1517 C C . HIS A 1 198 ? -19.719 -1.944 8.039 1 83.75 198 HIS A C 1
ATOM 1519 O O . HIS A 1 198 ? -19.406 -1.159 8.938 1 83.75 198 HIS A O 1
ATOM 1525 N N . VAL A 1 199 ? -20.875 -1.814 7.344 1 86.88 199 VAL A N 1
ATOM 1526 C CA . VAL A 1 199 ? -21.812 -0.732 7.625 1 86.88 199 VAL A CA 1
ATOM 1527 C C . VAL A 1 199 ? -22.344 -0.861 9.055 1 86.88 199 VAL A C 1
ATOM 1529 O O . VAL A 1 199 ? -22.641 0.143 9.703 1 86.88 199 VAL A O 1
ATOM 1532 N N . SER A 1 200 ? -22.422 -2.08 9.516 1 87.19 200 SER A N 1
ATOM 1533 C CA . SER A 1 200 ? -22.953 -2.336 10.852 1 87.19 200 SER A CA 1
ATOM 1534 C C . SER A 1 200 ? -22.094 -1.665 11.922 1 87.19 200 SER A C 1
ATOM 1536 O O . SER A 1 200 ? -22.609 -1.261 12.969 1 87.19 200 SER A O 1
ATOM 1538 N N . TYR A 1 201 ? -20.797 -1.573 11.578 1 85.25 201 TYR A N 1
ATOM 1539 C CA . TYR A 1 201 ? -19.906 -0.904 12.508 1 85.25 201 TYR A CA 1
ATOM 1540 C C . TYR A 1 201 ? -20.312 0.545 12.727 1 85.25 201 TYR A C 1
ATOM 1542 O O . TYR A 1 201 ? -20.344 1.021 13.859 1 85.25 201 TYR A O 1
ATOM 1550 N N . PHE A 1 202 ? -20.641 1.179 11.695 1 86.31 202 PHE A N 1
ATOM 1551 C CA . PHE A 1 202 ? -21.016 2.586 11.781 1 86.31 202 PHE A CA 1
ATOM 1552 C C . PHE A 1 202 ? -22.359 2.75 12.492 1 86.31 202 PHE A C 1
ATOM 1554 O O . PHE A 1 202 ? -22.562 3.721 13.227 1 86.31 202 PHE A O 1
ATOM 1561 N N . ASP A 1 203 ? -23.203 1.8 12.312 1 88.81 203 ASP A N 1
ATOM 1562 C CA . ASP A 1 203 ? -24.484 1.813 13.023 1 88.81 203 ASP A CA 1
ATOM 1563 C C . ASP A 1 203 ? -24.266 1.697 14.531 1 88.81 203 ASP A C 1
ATOM 1565 O O . ASP A 1 203 ? -24.922 2.4 15.305 1 88.81 203 ASP A O 1
ATOM 1569 N N . GLU A 1 204 ? -23.391 0.842 14.859 1 88.38 204 GLU A N 1
ATOM 1570 C CA . GLU A 1 204 ? -23.094 0.631 16.281 1 88.38 204 GLU A CA 1
ATOM 1571 C C . GLU A 1 204 ? -22.453 1.871 16.891 1 88.38 204 GLU A C 1
ATOM 1573 O O . GLU A 1 204 ? -22.797 2.271 18 1 88.38 204 GLU A O 1
ATOM 1578 N N . VAL A 1 205 ? -21.547 2.447 16.172 1 86.88 205 VAL A N 1
ATOM 1579 C CA . VAL A 1 205 ? -20.844 3.637 16.641 1 86.88 205 VAL A CA 1
ATOM 1580 C C . VAL A 1 205 ? -21.828 4.777 16.844 1 86.88 205 VAL A C 1
ATOM 1582 O O . VAL A 1 205 ? -21.766 5.512 17.828 1 86.88 205 VAL A O 1
ATOM 1585 N N . GLN A 1 206 ? -22.75 4.895 15.945 1 85.69 206 GLN A N 1
ATOM 1586 C CA . GLN A 1 206 ? -23.766 5.934 16.031 1 85.69 206 GLN A CA 1
ATOM 1587 C C . GLN A 1 206 ? -24.703 5.695 17.219 1 85.69 206 GLN A C 1
ATOM 1589 O O . GLN A 1 206 ? -25 6.621 17.969 1 85.69 206 GLN A O 1
ATOM 1594 N N . LYS A 1 207 ? -25.062 4.469 17.375 1 89.5 207 LYS A N 1
ATOM 1595 C CA . LYS A 1 207 ? -25.984 4.098 18.438 1 89.5 207 LYS A CA 1
ATOM 1596 C C . LYS A 1 207 ? -25.344 4.316 19.812 1 89.5 207 LYS A C 1
ATOM 1598 O O . LYS A 1 207 ? -26.031 4.723 20.75 1 89.5 207 LYS A O 1
ATOM 1603 N N . GLU A 1 208 ? -24.078 4.082 19.906 1 90.5 208 GLU A N 1
ATOM 1604 C CA . GLU A 1 208 ? -23.375 4.184 21.188 1 90.5 208 GLU A CA 1
ATOM 1605 C C . GLU A 1 208 ? -22.938 5.617 21.469 1 90.5 208 GLU A C 1
ATOM 1607 O O . GLU A 1 208 ? -22.406 5.914 22.547 1 90.5 208 GLU A O 1
ATOM 1612 N N . GLY A 1 209 ? -23.141 6.465 20.531 1 85.5 209 GLY A N 1
ATOM 1613 C CA . GLY A 1 209 ? -22.766 7.855 20.703 1 85.5 209 GLY A CA 1
ATOM 1614 C C . GLY A 1 209 ? -21.266 8.062 20.734 1 85.5 209 GLY A C 1
ATOM 1615 O O . GLY A 1 209 ? -20.766 8.938 21.453 1 85.5 209 GLY A O 1
ATOM 1616 N N . ARG A 1 210 ? -20.594 7.258 20.047 1 84.44 210 ARG A N 1
ATOM 1617 C CA . ARG A 1 210 ? -19.125 7.293 20.047 1 84.44 210 ARG A CA 1
ATOM 1618 C C . ARG A 1 210 ? -18.594 8.164 18.922 1 84.44 210 ARG A C 1
ATOM 1620 O O . ARG A 1 210 ? -17.391 8.375 18.812 1 84.44 210 ARG A O 1
ATOM 1627 N N . MET A 1 211 ? -19.484 8.797 18.188 1 88.19 211 MET A N 1
ATOM 1628 C CA . MET A 1 211 ? -19.031 9.688 17.109 1 88.19 211 MET A CA 1
ATOM 1629 C C . MET A 1 211 ? -18.562 11.023 17.672 1 88.19 211 MET A C 1
ATOM 1631 O O . MET A 1 211 ? -19.188 11.578 18.578 1 88.19 211 MET A O 1
ATOM 1635 N N . SER A 1 212 ? -17.422 11.438 17.203 1 89.38 212 SER A N 1
ATOM 1636 C CA . SER A 1 212 ? -16.906 12.75 17.578 1 89.38 212 SER A CA 1
ATOM 1637 C C . SER A 1 212 ? -17.141 13.773 16.484 1 89.38 212 SER A C 1
ATOM 1639 O O . SER A 1 212 ? -17.469 13.414 15.352 1 89.38 212 SER A O 1
ATOM 1641 N N . THR A 1 213 ? -17.016 15.047 16.891 1 92.56 213 THR A N 1
ATOM 1642 C CA . THR A 1 213 ? -17.125 16.094 15.891 1 92.56 213 THR A CA 1
ATOM 1643 C C . THR A 1 213 ? -15.758 16.453 15.328 1 92.56 213 THR A C 1
ATOM 1645 O O . THR A 1 213 ? -14.734 16.156 15.938 1 92.56 213 THR A O 1
ATOM 1648 N N . ALA A 1 214 ? -15.781 17.109 14.188 1 94.56 214 ALA A N 1
ATOM 1649 C CA . ALA A 1 214 ? -14.539 17.578 13.578 1 94.56 214 ALA A CA 1
ATOM 1650 C C . ALA A 1 214 ? -13.82 18.578 14.492 1 94.56 214 ALA A C 1
ATOM 1652 O O . ALA A 1 214 ? -12.586 18.578 14.555 1 94.56 214 ALA A O 1
ATOM 1653 N N . GLU A 1 215 ? -14.586 19.344 15.219 1 94.81 215 GLU A N 1
ATOM 1654 C CA . GLU A 1 215 ? -14.039 20.359 16.109 1 94.81 215 GLU A CA 1
ATOM 1655 C C . GLU A 1 215 ? -13.281 19.719 17.266 1 94.81 215 GLU A C 1
ATOM 1657 O O . GLU A 1 215 ? -12.203 20.188 17.641 1 94.81 215 GLU A O 1
ATOM 1662 N N . ILE A 1 216 ? -13.852 18.688 17.797 1 93.69 216 ILE A N 1
ATOM 1663 C CA . ILE A 1 216 ? -13.211 17.984 18.906 1 93.69 216 ILE A CA 1
ATOM 1664 C C . ILE A 1 216 ? -11.906 17.359 18.422 1 93.69 216 ILE A C 1
ATOM 1666 O O . ILE A 1 216 ? -10.875 17.453 19.094 1 93.69 216 ILE A O 1
ATOM 1670 N N . SER A 1 217 ? -11.938 16.719 17.297 1 94.19 217 SER A N 1
ATOM 1671 C CA . SER A 1 217 ? -10.742 16.125 16.719 1 94.19 217 SER A CA 1
ATOM 1672 C C . SER A 1 217 ? -9.672 17.172 16.453 1 94.19 217 SER A C 1
ATOM 1674 O O . SER A 1 217 ? -8.484 16.953 16.703 1 94.19 217 SER A O 1
ATOM 1676 N N . ALA A 1 218 ? -10.133 18.281 15.961 1 96.06 218 ALA A N 1
ATOM 1677 C CA . ALA A 1 218 ? -9.203 19.375 15.648 1 96.06 218 ALA A CA 1
ATOM 1678 C C . ALA A 1 218 ? -8.516 19.875 16.906 1 96.06 218 ALA A C 1
ATOM 1680 O O . ALA A 1 218 ? -7.312 20.172 16.891 1 96.06 218 ALA A O 1
ATOM 1681 N N . LYS A 1 219 ? -9.258 20.016 17.969 1 95.44 219 LYS A N 1
ATOM 1682 C CA . LYS A 1 219 ? -8.68 20.453 19.234 1 95.44 219 LYS A CA 1
ATOM 1683 C C . LYS A 1 219 ? -7.645 19.453 19.75 1 95.44 219 LYS A C 1
ATOM 1685 O O . LYS A 1 219 ? -6.605 19.844 20.281 1 95.44 219 LYS A O 1
ATOM 1690 N N . PHE A 1 220 ? -7.945 18.188 19.609 1 94.88 220 PHE A N 1
ATOM 1691 C CA . PHE A 1 220 ? -7.016 17.141 20 1 94.88 220 PHE A CA 1
ATOM 1692 C C . PHE A 1 220 ? -5.746 17.203 19.156 1 94.88 220 PHE A C 1
ATOM 1694 O O . PHE A 1 220 ? -4.641 17.109 19.688 1 94.88 220 PHE A O 1
ATOM 1701 N N . LEU A 1 221 ? -5.914 17.359 17.844 1 96.19 221 LEU A N 1
ATOM 1702 C CA . LEU A 1 221 ? -4.773 17.453 16.938 1 96.19 221 LEU A CA 1
ATOM 1703 C C . LEU A 1 221 ? -3.924 18.672 17.266 1 96.19 221 LEU A C 1
ATOM 1705 O O . LEU A 1 221 ? -2.693 18.609 17.234 1 96.19 221 LEU A O 1
ATOM 1709 N N . LYS A 1 222 ? -4.59 19.75 17.547 1 96.69 222 LYS A N 1
ATOM 1710 C CA . LYS A 1 222 ? -3.871 20.969 17.922 1 96.69 222 LYS A CA 1
ATOM 1711 C C . LYS A 1 222 ? -3.043 20.75 19.188 1 96.69 222 LYS A C 1
ATOM 1713 O O . LYS A 1 222 ? -1.89 21.172 19.266 1 96.69 222 LYS A O 1
ATOM 1718 N N . PHE A 1 223 ? -3.617 20.125 20.141 1 96 223 PHE A N 1
ATOM 1719 C CA . PHE A 1 223 ? -2.889 19.797 21.359 1 96 223 PHE A CA 1
ATOM 1720 C C . PHE A 1 223 ? -1.644 18.969 21.047 1 96 223 PHE A C 1
ATOM 1722 O O . PHE A 1 223 ? -0.553 19.281 21.531 1 96 223 PHE A O 1
ATOM 1729 N N . VAL A 1 224 ? -1.803 17.938 20.219 1 96.12 224 VAL A N 1
ATOM 1730 C CA . VAL A 1 224 ? -0.69 17.062 19.875 1 96.12 224 VAL A CA 1
ATOM 1731 C C . VAL A 1 224 ? 0.386 17.844 19.141 1 96.12 224 VAL A C 1
ATOM 1733 O O . VAL A 1 224 ? 1.575 17.719 19.438 1 96.12 224 VAL A O 1
ATOM 1736 N N . LEU A 1 225 ? -0.026 18.703 18.25 1 96.31 225 LEU A N 1
ATOM 1737 C CA . LEU A 1 225 ? 0.899 19.422 17.391 1 96.31 225 LEU A CA 1
ATOM 1738 C C . LEU A 1 225 ? 1.617 20.531 18.156 1 96.31 225 LEU A C 1
ATOM 1740 O O . LEU A 1 225 ? 2.828 20.703 18.016 1 96.31 225 LEU A O 1
ATOM 1744 N N . VAL A 1 226 ? 0.895 21.234 19 1 95.75 226 VAL A N 1
ATOM 1745 C CA . VAL A 1 226 ? 1.375 22.516 19.531 1 95.75 226 VAL A CA 1
ATOM 1746 C C . VAL A 1 226 ? 1.813 22.328 20.984 1 95.75 226 VAL A C 1
ATOM 1748 O O . VAL A 1 226 ? 2.84 22.875 21.406 1 95.75 226 VAL A O 1
ATOM 1751 N N . ASP A 1 227 ? 1.072 21.531 21.672 1 94.75 227 ASP A N 1
ATOM 1752 C CA . ASP A 1 227 ? 1.22 21.578 23.125 1 94.75 227 ASP A CA 1
ATOM 1753 C C . ASP A 1 227 ? 1.985 20.359 23.641 1 94.75 227 ASP A C 1
ATOM 1755 O O . ASP A 1 227 ? 2.541 20.391 24.734 1 94.75 227 ASP A O 1
ATOM 1759 N N . SER A 1 228 ? 1.969 19.25 22.906 1 94.25 228 SER A N 1
ATOM 1760 C CA . SER A 1 228 ? 2.678 18.062 23.391 1 94.25 228 SER A CA 1
ATOM 1761 C C . SER A 1 228 ? 4.188 18.297 23.391 1 94.25 228 SER A C 1
ATOM 1763 O O . SER A 1 228 ? 4.703 19.078 22.609 1 94.25 228 SER A O 1
ATOM 1765 N N . SER A 1 229 ? 4.949 17.625 24.281 1 94 229 SER A N 1
ATOM 1766 C CA . SER A 1 229 ? 6.402 17.734 24.328 1 94 229 SER A CA 1
ATOM 1767 C C . SER A 1 229 ? 7.059 16.969 23.188 1 94 229 SER A C 1
ATOM 1769 O O . SER A 1 229 ? 6.434 16.078 22.578 1 94 229 SER A O 1
ATOM 1771 N N . ASP A 1 230 ? 8.289 17.312 22.891 1 93.25 230 ASP A N 1
ATOM 1772 C CA . ASP A 1 230 ? 9.047 16.609 21.859 1 93.25 230 ASP A CA 1
ATOM 1773 C C . ASP A 1 230 ? 9.203 15.125 22.219 1 93.25 230 ASP A C 1
ATOM 1775 O O . ASP A 1 230 ? 9.195 14.266 21.328 1 93.25 230 ASP A O 1
ATOM 1779 N N . GLU A 1 231 ? 9.25 14.812 23.484 1 91.25 231 GLU A N 1
ATOM 1780 C CA . GLU A 1 231 ? 9.469 13.453 23.953 1 91.25 231 GLU A CA 1
ATOM 1781 C C . GLU A 1 231 ? 8.242 12.578 23.719 1 91.25 231 GLU A C 1
ATOM 1783 O O . GLU A 1 231 ? 8.359 11.383 23.469 1 91.25 231 GLU A O 1
ATOM 1788 N N . GLU A 1 232 ? 7.109 13.195 23.703 1 92 232 GLU A N 1
ATOM 1789 C CA . GLU A 1 232 ? 5.898 12.383 23.641 1 92 232 GLU A CA 1
ATOM 1790 C C . GLU A 1 232 ? 5.254 12.461 22.266 1 92 232 GLU A C 1
ATOM 1792 O O . GLU A 1 232 ? 4.328 11.703 21.953 1 92 232 GLU A O 1
ATOM 1797 N N . PHE A 1 233 ? 5.742 13.297 21.406 1 93.88 233 PHE A N 1
ATOM 1798 C CA . PHE A 1 233 ? 5.062 13.555 20.141 1 93.88 233 PHE A CA 1
ATOM 1799 C C . PHE A 1 233 ? 5.113 12.328 19.234 1 93.88 233 PHE A C 1
ATOM 1801 O O . PHE A 1 233 ? 4.086 11.883 18.719 1 93.88 233 PHE A O 1
ATOM 1808 N N . SER A 1 234 ? 6.32 11.82 19.078 1 90.81 234 SER A N 1
ATOM 1809 C CA . SER A 1 234 ? 6.562 10.812 18.062 1 90.81 234 SER A CA 1
ATOM 1810 C C . SER A 1 234 ? 6.004 9.453 18.469 1 90.81 234 SER A C 1
ATOM 1812 O O . SER A 1 234 ? 6.758 8.539 18.797 1 90.81 234 SER A O 1
ATOM 1814 N N . THR A 1 235 ? 4.699 9.219 18.453 1 90.06 235 THR A N 1
ATOM 1815 C CA . THR A 1 235 ? 3.988 7.992 18.781 1 90.06 235 THR A CA 1
ATOM 1816 C C . THR A 1 235 ? 2.662 7.914 18.031 1 90.06 235 THR A C 1
ATOM 1818 O O . THR A 1 235 ? 2.426 8.688 17.094 1 90.06 235 THR A O 1
ATOM 1821 N N . VAL A 1 236 ? 1.938 6.902 18.312 1 92.06 236 VAL A N 1
ATOM 1822 C CA . VAL A 1 236 ? 0.571 6.785 17.812 1 92.06 236 VAL A CA 1
ATOM 1823 C C . VAL A 1 236 ? -0.407 7.297 18.875 1 92.06 236 VAL A C 1
ATOM 1825 O O . VAL A 1 236 ? -0.451 6.781 19.984 1 92.06 236 VAL A O 1
ATOM 1828 N N . TRP A 1 237 ? -1.16 8.352 18.469 1 92.88 237 TRP A N 1
ATOM 1829 C CA . TRP A 1 237 ? -2.174 8.938 19.344 1 92.88 237 TRP A CA 1
ATOM 1830 C C . TRP A 1 237 ? -3.566 8.445 18.953 1 92.88 237 TRP A C 1
ATOM 1832 O O . TRP A 1 237 ? -3.887 8.312 17.781 1 92.88 237 TRP A O 1
ATOM 1842 N N . ASN A 1 238 ? -4.297 8.148 19.969 1 90.44 238 ASN A N 1
ATOM 1843 C CA . ASN A 1 238 ? -5.688 7.742 19.797 1 90.44 238 ASN A CA 1
ATOM 1844 C C . ASN A 1 238 ? -6.621 8.516 20.719 1 90.44 238 ASN A C 1
ATOM 1846 O O . ASN A 1 238 ? -6.531 8.391 21.938 1 90.44 238 ASN A O 1
ATOM 1850 N N . ILE A 1 239 ? -7.523 9.188 20.094 1 87.44 239 ILE A N 1
ATOM 1851 C CA . ILE A 1 239 ? -8.383 10.078 20.859 1 87.44 239 ILE A CA 1
ATOM 1852 C C . ILE A 1 239 ? -9.258 9.25 21.812 1 87.44 239 ILE A C 1
ATOM 1854 O O . ILE A 1 239 ? -9.703 9.75 22.844 1 87.44 239 ILE A O 1
ATOM 1858 N N . HIS A 1 240 ? -9.469 8.008 21.453 1 83.81 240 HIS A N 1
ATOM 1859 C CA . HIS A 1 240 ? -10.352 7.164 22.25 1 83.81 240 HIS A CA 1
ATOM 1860 C C . HIS A 1 240 ? -9.555 6.363 23.281 1 83.81 240 HIS A C 1
ATOM 1862 O O . HIS A 1 240 ? -10.133 5.609 24.078 1 83.81 240 HIS A O 1
ATOM 1868 N N . ASP A 1 241 ? -8.227 6.523 23.188 1 85.62 241 ASP A N 1
ATOM 1869 C CA . ASP A 1 241 ? -7.391 5.945 24.234 1 85.62 241 ASP A CA 1
ATOM 1870 C C . ASP A 1 241 ? -7.469 6.77 25.516 1 85.62 241 ASP A C 1
ATOM 1872 O O . ASP A 1 241 ? -7.227 7.98 25.5 1 85.62 241 ASP A O 1
ATOM 1876 N N . ASN A 1 242 ? -7.816 6.102 26.531 1 80.19 242 ASN A N 1
ATOM 1877 C CA . ASN A 1 242 ? -8.039 6.793 27.797 1 80.19 242 ASN A CA 1
ATOM 1878 C C . ASN A 1 242 ? -6.812 7.594 28.219 1 80.19 242 ASN A C 1
ATOM 1880 O O . ASN A 1 242 ? -6.941 8.711 28.719 1 80.19 242 ASN A O 1
ATOM 1884 N N . LYS A 1 243 ? -5.691 6.973 28.094 1 82.69 243 LYS A N 1
ATOM 1885 C CA . LYS A 1 243 ? -4.461 7.66 28.469 1 82.69 243 LYS A CA 1
ATOM 1886 C C . LYS A 1 243 ? -4.25 8.914 27.641 1 82.69 243 LYS A C 1
ATOM 1888 O O . LYS A 1 243 ? -3.904 9.969 28.172 1 82.69 243 LYS A O 1
ATOM 1893 N N . HIS A 1 244 ? -4.453 8.867 26.391 1 85 244 HIS A N 1
ATOM 1894 C CA . HIS A 1 244 ? -4.285 10.008 25.5 1 85 244 HIS A CA 1
ATOM 1895 C C . HIS A 1 244 ? -5.348 11.07 25.734 1 85 244 HIS A C 1
ATOM 1897 O O . HIS A 1 244 ? -5.043 12.266 25.75 1 85 244 HIS A O 1
ATOM 1903 N N . TRP A 1 245 ? -6.527 10.594 25.938 1 83.62 245 TRP A N 1
ATOM 1904 C CA . TRP A 1 245 ? -7.641 11.508 26.188 1 83.62 245 TRP A CA 1
ATOM 1905 C C . TRP A 1 245 ? -7.406 12.305 27.469 1 83.62 245 TRP A C 1
ATOM 1907 O O . TRP A 1 245 ? -7.535 13.531 27.469 1 83.62 245 TRP A O 1
ATOM 1917 N N . GLN A 1 246 ? -7.02 11.578 28.5 1 79.62 246 GLN A N 1
ATOM 1918 C CA . GLN A 1 246 ? -6.789 12.242 29.781 1 79.62 246 GLN A CA 1
ATOM 1919 C C . GLN A 1 246 ? -5.609 13.211 29.703 1 79.62 246 GLN A C 1
ATOM 1921 O O . GLN A 1 246 ? -5.66 14.305 30.266 1 79.62 246 GLN A O 1
ATOM 1926 N N . HIS A 1 247 ? -4.586 12.742 29.047 1 82.81 247 HIS A N 1
ATOM 1927 C CA . HIS A 1 247 ? -3.426 13.609 28.875 1 82.81 247 HIS A CA 1
ATOM 1928 C C . HIS A 1 247 ? -3.807 14.906 28.172 1 82.81 247 HIS A C 1
ATOM 1930 O O . HIS A 1 247 ? -3.365 15.984 28.562 1 82.81 247 HIS A O 1
ATOM 1936 N N . TRP A 1 248 ? -4.641 14.867 27.234 1 83.56 248 TRP A N 1
ATOM 1937 C CA . TRP A 1 248 ? -5.117 16.016 26.484 1 83.56 248 TRP A CA 1
ATOM 1938 C C . TRP A 1 248 ? -6.02 16.906 27.328 1 83.56 248 TRP A C 1
ATOM 1940 O O . TRP A 1 248 ? -5.836 18.125 27.391 1 83.56 248 TRP A O 1
ATOM 1950 N N . LYS A 1 249 ? -6.93 16.312 28.078 1 84.25 249 LYS A N 1
ATOM 1951 C CA . LYS A 1 249 ? -7.93 17.062 28.828 1 84.25 249 LYS A CA 1
ATOM 1952 C C . LYS A 1 249 ? -7.316 17.734 30.047 1 84.25 249 LYS A C 1
ATOM 1954 O O . LYS A 1 249 ? -7.832 18.734 30.547 1 84.25 249 LYS A O 1
ATOM 1959 N N . THR A 1 250 ? -6.223 17.219 30.422 1 77.19 250 THR A N 1
ATOM 1960 C CA . THR A 1 250 ? -5.613 17.781 31.625 1 77.19 250 THR A CA 1
ATOM 1961 C C . THR A 1 250 ? -4.582 18.844 31.266 1 77.19 250 THR A C 1
ATOM 1963 O O . THR A 1 250 ? -3.971 19.453 32.156 1 77.19 250 THR A O 1
ATOM 1966 N N . ASN A 1 251 ? -4.309 19.062 30.016 1 74.62 251 ASN A N 1
ATOM 1967 C CA . ASN A 1 251 ? -3.371 20.078 29.562 1 74.62 251 ASN A CA 1
ATOM 1968 C C . ASN A 1 251 ? -4.082 21.172 28.766 1 74.62 251 ASN A C 1
ATOM 1970 O O . ASN A 1 251 ? -3.643 22.328 28.75 1 74.62 251 ASN A O 1
ATOM 1974 N N . MET B 1 1 ? -9.57 -29.328 -23.812 1 87.38 1 MET B N 1
ATOM 1975 C CA . MET B 1 1 ? -9.547 -28.281 -22.797 1 87.38 1 MET B CA 1
ATOM 1976 C C . MET B 1 1 ? -8.281 -28.375 -21.953 1 87.38 1 MET B C 1
ATOM 1978 O O . MET B 1 1 ? -7.969 -29.438 -21.406 1 87.38 1 MET B O 1
ATOM 1982 N N . LYS B 1 2 ? -7.438 -27.266 -22.016 1 93.38 2 LYS B N 1
ATOM 1983 C CA . LYS B 1 2 ? -6.176 -27.281 -21.281 1 93.38 2 LYS B CA 1
ATOM 1984 C C . LYS B 1 2 ? -6.324 -26.625 -19.906 1 93.38 2 LYS B C 1
ATOM 1986 O O . LYS B 1 2 ? -7.285 -25.891 -19.672 1 93.38 2 LYS B O 1
ATOM 1991 N N . THR B 1 3 ? -5.477 -27.094 -19 1 96.31 3 THR B N 1
ATOM 1992 C CA . THR B 1 3 ? -5.41 -26.5 -17.672 1 96.31 3 THR B CA 1
ATOM 1993 C C . THR B 1 3 ? -4.152 -25.656 -17.516 1 96.31 3 THR B C 1
ATOM 1995 O O . THR B 1 3 ? -3.045 -26.109 -17.797 1 96.31 3 THR B O 1
ATOM 1998 N N . TRP B 1 4 ? -4.383 -24.438 -17.078 1 98.25 4 TRP B N 1
ATOM 1999 C CA . TRP B 1 4 ? -3.299 -23.469 -17.109 1 98.25 4 TRP B CA 1
ATOM 2000 C C . TRP B 1 4 ? -2.896 -23.047 -15.703 1 98.25 4 TRP B C 1
ATOM 2002 O O . TRP B 1 4 ? -3.74 -22.969 -14.805 1 98.25 4 TRP B O 1
ATOM 2012 N N . ALA B 1 5 ? -1.592 -22.828 -15.531 1 98.69 5 ALA B N 1
ATOM 2013 C CA . ALA B 1 5 ? -1.02 -22.047 -14.438 1 98.69 5 ALA B CA 1
ATOM 2014 C C . ALA B 1 5 ? -0.454 -20.719 -14.945 1 98.69 5 ALA B C 1
ATOM 2016 O O . ALA B 1 5 ? 0.317 -20.703 -15.906 1 98.69 5 ALA B O 1
ATOM 2017 N N . VAL B 1 6 ? -0.908 -19.641 -14.352 1 98.81 6 VAL B N 1
ATOM 2018 C CA . VAL B 1 6 ? -0.421 -18.312 -14.703 1 98.81 6 VAL B CA 1
ATOM 2019 C C . VAL B 1 6 ? 0.587 -17.828 -13.664 1 98.81 6 VAL B C 1
ATOM 2021 O O . VAL B 1 6 ? 0.276 -17.766 -12.469 1 98.81 6 VAL B O 1
ATOM 2024 N N . ILE B 1 7 ? 1.808 -17.5 -14.086 1 98.81 7 ILE B N 1
ATOM 2025 C CA . ILE B 1 7 ? 2.865 -17.094 -13.164 1 98.81 7 ILE B CA 1
ATOM 2026 C C . ILE B 1 7 ? 3.438 -15.75 -13.602 1 98.81 7 ILE B C 1
ATOM 2028 O O . ILE B 1 7 ? 3.986 -15.633 -14.695 1 98.81 7 ILE B O 1
ATOM 2032 N N . THR B 1 8 ? 3.285 -14.758 -12.742 1 98.44 8 THR B N 1
ATOM 2033 C CA . THR B 1 8 ? 3.957 -13.484 -13 1 98.44 8 THR B CA 1
ATOM 2034 C C . THR B 1 8 ? 5.395 -13.523 -12.484 1 98.44 8 THR B C 1
ATOM 2036 O O . THR B 1 8 ? 5.688 -14.203 -11.5 1 98.44 8 THR B O 1
ATOM 2039 N N . GLY B 1 9 ? 6.266 -12.797 -13.164 1 96.44 9 GLY B N 1
ATOM 2040 C CA . GLY B 1 9 ? 7.668 -12.836 -12.789 1 96.44 9 GLY B CA 1
ATOM 2041 C C . GLY B 1 9 ? 8.312 -14.195 -13.008 1 96.44 9 GLY B C 1
ATOM 2042 O O . GLY B 1 9 ? 8.977 -14.727 -12.117 1 96.44 9 GLY B O 1
ATOM 2043 N N . ALA B 1 10 ? 8.078 -14.75 -14.164 1 96.94 10 ALA B N 1
ATOM 2044 C CA . ALA B 1 10 ? 8.477 -16.141 -14.414 1 96.94 10 ALA B CA 1
ATOM 2045 C C . ALA B 1 10 ? 9.719 -16.203 -15.289 1 96.94 10 ALA B C 1
ATOM 2047 O O . ALA B 1 10 ? 10.047 -17.266 -15.836 1 96.94 10 ALA B O 1
ATOM 2048 N N . GLY B 1 11 ? 10.375 -15.07 -15.43 1 93.5 11 GLY B N 1
ATOM 2049 C CA . GLY B 1 11 ? 11.578 -15.047 -16.25 1 93.5 11 GLY B CA 1
ATOM 2050 C C . GLY B 1 11 ? 12.812 -15.5 -15.492 1 93.5 11 GLY B C 1
ATOM 2051 O O . GLY B 1 11 ? 13.773 -15.984 -16.094 1 93.5 11 GLY B O 1
ATOM 2052 N N . THR B 1 12 ? 12.867 -15.25 -14.242 1 92.38 12 THR B N 1
ATOM 2053 C CA . THR B 1 12 ? 14.023 -15.609 -13.43 1 92.38 12 THR B CA 1
ATOM 2054 C C . THR B 1 12 ? 13.586 -16.062 -12.039 1 92.38 12 THR B C 1
ATOM 2056 O O . THR B 1 12 ? 12.391 -16.078 -11.734 1 92.38 12 THR B O 1
ATOM 2059 N N . GLY B 1 13 ? 14.484 -16.609 -11.375 1 94.06 13 GLY B N 1
ATOM 2060 C CA . GLY B 1 13 ? 14.297 -16.859 -9.961 1 94.06 13 GLY B CA 1
ATOM 2061 C C . GLY B 1 13 ? 13.242 -17.906 -9.672 1 94.06 13 GLY B C 1
ATOM 2062 O O . GLY B 1 13 ? 13.211 -18.969 -10.312 1 94.06 13 GLY B O 1
ATOM 2063 N N . ILE B 1 14 ? 12.453 -17.609 -8.664 1 94.75 14 ILE B N 1
ATOM 2064 C CA . ILE B 1 14 ? 11.453 -18.547 -8.164 1 94.75 14 ILE B CA 1
ATOM 2065 C C . ILE B 1 14 ? 10.398 -18.812 -9.234 1 94.75 14 ILE B C 1
ATOM 2067 O O . ILE B 1 14 ? 9.984 -19.953 -9.445 1 94.75 14 ILE B O 1
ATOM 2071 N N . GLY B 1 15 ? 10.008 -17.734 -9.977 1 97.19 15 GLY B N 1
ATOM 2072 C CA . GLY B 1 15 ? 8.992 -17.859 -11.008 1 97.19 15 GLY B CA 1
ATOM 2073 C C . GLY B 1 15 ? 9.398 -18.781 -12.141 1 97.19 15 GLY B C 1
ATOM 2074 O O . GLY B 1 15 ? 8.609 -19.625 -12.578 1 97.19 15 GLY B O 1
ATOM 2075 N N . ALA B 1 16 ? 10.617 -18.656 -12.531 1 97.25 16 ALA B N 1
ATOM 2076 C CA . ALA B 1 16 ? 11.133 -19.516 -13.602 1 97.25 16 ALA B CA 1
ATOM 2077 C C . ALA B 1 16 ? 11.195 -20.969 -13.156 1 97.25 16 ALA B C 1
ATOM 2079 O O . ALA B 1 16 ? 10.797 -21.859 -13.906 1 97.25 16 ALA B O 1
ATOM 2080 N N . ALA B 1 17 ? 11.695 -21.172 -11.953 1 97.25 17 ALA B N 1
ATOM 2081 C CA . ALA B 1 17 ? 11.805 -22.531 -11.422 1 97.25 17 ALA B CA 1
ATOM 2082 C C . ALA B 1 17 ? 10.43 -23.172 -11.266 1 97.25 17 ALA B C 1
ATOM 2084 O O . ALA B 1 17 ? 10.258 -24.359 -11.555 1 97.25 17 ALA B O 1
ATOM 2085 N N . LEU B 1 18 ? 9.469 -22.391 -10.844 1 97.81 18 LEU B N 1
ATOM 2086 C CA . LEU B 1 18 ? 8.125 -22.906 -10.641 1 97.81 18 LEU B CA 1
ATOM 2087 C C . LEU B 1 18 ? 7.465 -23.25 -11.977 1 97.81 18 LEU B C 1
ATOM 2089 O O . LEU B 1 18 ? 6.73 -24.219 -12.078 1 97.81 18 LEU B O 1
ATOM 2093 N N . ALA B 1 19 ? 7.711 -22.375 -12.953 1 98.44 19 ALA B N 1
ATOM 2094 C CA . ALA B 1 19 ? 7.188 -22.656 -14.289 1 98.44 19 ALA B CA 1
ATOM 2095 C C . ALA B 1 19 ? 7.652 -24.031 -14.789 1 98.44 19 ALA B C 1
ATOM 2097 O O . ALA B 1 19 ? 6.855 -24.812 -15.305 1 98.44 19 ALA B O 1
ATOM 2098 N N . LYS B 1 20 ? 8.938 -24.297 -14.609 1 97.5 20 LYS B N 1
ATOM 2099 C CA . LYS B 1 20 ? 9.516 -25.578 -15.023 1 97.5 20 LYS B CA 1
ATOM 2100 C C . LYS B 1 20 ? 8.906 -26.734 -14.227 1 97.5 20 LYS B C 1
ATOM 2102 O O . LYS B 1 20 ? 8.578 -27.766 -14.797 1 97.5 20 LYS B O 1
ATOM 2107 N N . GLU B 1 21 ? 8.766 -26.484 -12.922 1 96.62 21 GLU B N 1
ATOM 2108 C CA . GLU B 1 21 ? 8.219 -27.516 -12.047 1 96.62 21 GLU B CA 1
ATOM 2109 C C . GLU B 1 21 ? 6.789 -27.875 -12.438 1 96.62 21 GLU B C 1
ATOM 2111 O O . GLU B 1 21 ? 6.441 -29.047 -12.539 1 96.62 21 GLU B O 1
ATOM 2116 N N . LEU B 1 22 ? 5.906 -26.906 -12.695 1 97.62 22 LEU B N 1
ATOM 2117 C CA . LEU B 1 22 ? 4.5 -27.141 -13.008 1 97.62 22 LEU B CA 1
ATOM 2118 C C . LEU B 1 22 ? 4.34 -27.734 -14.398 1 97.62 22 LEU B C 1
ATOM 2120 O O . LEU B 1 22 ? 3.441 -28.547 -14.633 1 97.62 22 LEU B O 1
ATOM 2124 N N . SER B 1 23 ? 5.172 -27.25 -15.305 1 96.69 23 SER B N 1
ATOM 2125 C CA . SER B 1 23 ? 5.152 -27.844 -16.641 1 96.69 23 SER B CA 1
ATOM 2126 C C . SER B 1 23 ? 5.438 -29.344 -16.594 1 96.69 23 SER B C 1
ATOM 2128 O O . SER B 1 23 ? 4.793 -30.125 -17.281 1 96.69 23 SER B O 1
ATOM 2130 N N . GLY B 1 24 ? 6.383 -29.672 -15.766 1 93.06 24 GLY B N 1
ATOM 2131 C CA . GLY B 1 24 ? 6.734 -31.078 -15.594 1 93.06 24 GLY B CA 1
ATOM 2132 C C . GLY B 1 24 ? 5.605 -31.906 -15.016 1 93.06 24 GLY B C 1
ATOM 2133 O O . GLY B 1 24 ? 5.617 -33.125 -15.117 1 93.06 24 GLY B O 1
ATOM 2134 N N . HIS B 1 25 ? 4.625 -31.297 -14.508 1 91.88 25 HIS B N 1
ATOM 2135 C CA . HIS B 1 25 ? 3.49 -31.984 -13.898 1 91.88 25 HIS B CA 1
ATOM 2136 C C . HIS B 1 25 ? 2.238 -31.844 -14.758 1 91.88 25 HIS B C 1
ATOM 2138 O O . HIS B 1 25 ? 1.119 -31.969 -14.258 1 91.88 25 HIS B O 1
ATOM 2144 N N . GLY B 1 26 ? 2.383 -31.406 -16.016 1 91.69 26 GLY B N 1
ATOM 2145 C CA . GLY B 1 26 ? 1.307 -31.5 -16.984 1 91.69 26 GLY B CA 1
ATOM 2146 C C . GLY B 1 26 ? 0.539 -30.203 -17.156 1 91.69 26 GLY B C 1
ATOM 2147 O O . GLY B 1 26 ? -0.463 -30.156 -17.875 1 91.69 26 GLY B O 1
ATOM 2148 N N . PHE B 1 27 ? 0.949 -29.172 -16.578 1 96.12 27 PHE B N 1
ATOM 2149 C CA . PHE B 1 27 ? 0.241 -27.906 -16.719 1 96.12 27 PHE B CA 1
ATOM 2150 C C . PHE B 1 27 ? 0.791 -27.109 -17.906 1 96.12 27 PHE B C 1
ATOM 2152 O O . PHE B 1 27 ? 1.998 -27.109 -18.156 1 96.12 27 PHE B O 1
ATOM 2159 N N . ASN B 1 28 ? -0.142 -26.516 -18.641 1 98.06 28 ASN B N 1
ATOM 2160 C CA . ASN B 1 28 ? 0.294 -25.391 -19.438 1 98.06 28 ASN B CA 1
ATOM 2161 C C . ASN B 1 28 ? 0.615 -24.172 -18.578 1 98.06 28 ASN B C 1
ATOM 2163 O O . ASN B 1 28 ? -0.139 -23.844 -17.656 1 98.06 28 ASN B O 1
ATOM 2167 N N . VAL B 1 29 ? 1.754 -23.594 -18.844 1 98.69 29 VAL B N 1
ATOM 2168 C CA . VAL B 1 29 ? 2.188 -22.484 -18 1 98.69 29 VAL B CA 1
ATOM 2169 C C . VAL B 1 29 ? 2.283 -21.203 -18.828 1 98.69 29 VAL B C 1
ATOM 2171 O O . VAL B 1 29 ? 2.984 -21.172 -19.844 1 98.69 29 VAL B O 1
ATOM 2174 N N . LEU B 1 30 ? 1.484 -20.234 -18.484 1 98.75 30 LEU B N 1
ATOM 2175 C CA . LEU B 1 30 ? 1.72 -18.891 -18.984 1 98.75 30 LEU B CA 1
ATOM 2176 C C . LEU B 1 30 ? 2.77 -18.172 -18.141 1 98.75 30 LEU B C 1
ATOM 2178 O O . LEU B 1 30 ? 2.494 -17.766 -17 1 98.75 30 LEU B O 1
ATOM 2182 N N . ALA B 1 31 ? 3.994 -18.062 -18.688 1 98.75 31 ALA B N 1
ATOM 2183 C CA . ALA B 1 31 ? 5.113 -17.422 -18.016 1 98.75 31 ALA B CA 1
ATOM 2184 C C . ALA B 1 31 ? 5.207 -15.945 -18.391 1 98.75 31 ALA B C 1
ATOM 2186 O O . ALA B 1 31 ? 5.523 -15.609 -19.531 1 98.75 31 ALA B O 1
ATOM 2187 N N . ILE B 1 32 ? 4.969 -15.086 -17.406 1 98.75 32 ILE B N 1
ATOM 2188 C CA . ILE B 1 32 ? 4.871 -13.656 -17.688 1 98.75 32 ILE B CA 1
ATOM 2189 C C . ILE B 1 32 ? 6.078 -12.93 -17.109 1 98.75 32 ILE B C 1
ATOM 2191 O O . ILE B 1 32 ? 6.52 -13.227 -16 1 98.75 32 ILE B O 1
ATOM 2195 N N . GLY B 1 33 ? 6.609 -11.969 -17.766 1 97.62 33 GLY B N 1
ATOM 2196 C CA . GLY B 1 33 ? 7.68 -11.07 -17.375 1 97.62 33 GLY B CA 1
ATOM 2197 C C . GLY B 1 33 ? 7.898 -9.922 -18.344 1 97.62 33 GLY B C 1
ATOM 2198 O O . GLY B 1 33 ? 7.246 -9.852 -19.375 1 97.62 33 GLY B O 1
ATOM 2199 N N . ARG B 1 34 ? 8.781 -9.062 -18.031 1 94.88 34 ARG B N 1
ATOM 2200 C CA . ARG B 1 34 ? 9 -7.891 -18.875 1 94.88 34 ARG B CA 1
ATOM 2201 C C . ARG B 1 34 ? 10.008 -8.195 -19.969 1 94.88 34 ARG B C 1
ATOM 2203 O O . ARG B 1 34 ? 9.977 -7.574 -21.047 1 94.88 34 ARG B O 1
ATOM 2210 N N . ARG B 1 35 ? 10.938 -9.141 -19.703 1 93.69 35 ARG B N 1
ATOM 2211 C CA . ARG B 1 35 ? 12.016 -9.461 -20.641 1 93.69 35 ARG B CA 1
ATOM 2212 C C . ARG B 1 35 ? 11.758 -10.789 -21.344 1 93.69 35 ARG B C 1
ATOM 2214 O O . ARG B 1 35 ? 11.641 -11.828 -20.688 1 93.69 35 ARG B O 1
ATOM 2221 N N . LEU B 1 36 ? 11.773 -10.672 -22.609 1 97.25 36 LEU B N 1
ATOM 2222 C CA . LEU B 1 36 ? 11.445 -11.852 -23.406 1 97.25 36 LEU B CA 1
ATOM 2223 C C . LEU B 1 36 ? 12.547 -12.898 -23.297 1 97.25 36 LEU B C 1
ATOM 2225 O O . LEU B 1 36 ? 12.266 -14.094 -23.188 1 97.25 36 LEU B O 1
ATOM 2229 N N . THR B 1 37 ? 13.758 -12.5 -23.297 1 97.5 37 THR B N 1
ATOM 2230 C CA . THR B 1 37 ? 14.883 -13.43 -23.375 1 97.5 37 THR B CA 1
ATOM 2231 C C . THR B 1 37 ? 14.891 -14.375 -22.188 1 97.5 37 THR B C 1
ATOM 2233 O O . THR B 1 37 ? 14.922 -15.594 -22.344 1 97.5 37 THR B O 1
ATOM 2236 N N . PRO B 1 38 ? 14.758 -13.852 -20.953 1 96.81 38 PRO B N 1
ATOM 2237 C CA . PRO B 1 38 ? 14.711 -14.781 -19.828 1 96.81 38 PRO B CA 1
ATOM 2238 C C . PRO B 1 38 ? 13.5 -15.719 -19.891 1 96.81 38 PRO B C 1
ATOM 2240 O O . PRO B 1 38 ? 13.586 -16.875 -19.453 1 96.81 38 PRO B O 1
ATOM 2243 N N . LEU B 1 39 ? 12.43 -15.25 -20.406 1 97.94 39 LEU B N 1
ATOM 2244 C CA . LEU B 1 39 ? 11.234 -16.078 -20.516 1 97.94 39 LEU B CA 1
ATOM 2245 C C . LEU B 1 39 ? 11.453 -17.219 -21.516 1 97.94 39 LEU B C 1
ATOM 2247 O O . LEU B 1 39 ? 11 -18.344 -21.281 1 97.94 39 LEU B O 1
ATOM 2251 N N . GLN B 1 40 ? 12.117 -16.891 -22.562 1 97.81 40 GLN B N 1
ATOM 2252 C CA . GLN B 1 40 ? 12.414 -17.906 -23.578 1 97.81 40 GLN B CA 1
ATOM 2253 C C . GLN B 1 40 ? 13.383 -18.953 -23.031 1 97.81 40 GLN B C 1
ATOM 2255 O O . GLN B 1 40 ? 13.289 -20.125 -23.375 1 97.81 40 GLN B O 1
ATOM 2260 N N . GLU B 1 41 ? 14.289 -18.5 -22.219 1 96.75 41 GLU B N 1
ATOM 2261 C CA . GLU B 1 41 ? 15.18 -19.438 -21.562 1 96.75 41 GLU B CA 1
ATOM 2262 C C . GLU B 1 41 ? 14.391 -20.422 -20.688 1 96.75 41 GLU B C 1
ATOM 2264 O O . GLU B 1 41 ? 14.688 -21.625 -20.672 1 96.75 41 GLU B O 1
ATOM 2269 N N . THR B 1 42 ? 13.414 -19.891 -19.953 1 96.31 42 THR B N 1
ATOM 2270 C CA . THR B 1 42 ? 12.539 -20.734 -19.141 1 96.31 42 THR B CA 1
ATOM 2271 C C . THR B 1 42 ? 11.758 -21.703 -20.031 1 96.31 42 THR B C 1
ATOM 2273 O O . THR B 1 42 ? 11.602 -22.875 -19.672 1 96.31 42 THR B O 1
ATOM 2276 N N . GLN B 1 43 ? 11.312 -21.281 -21.156 1 97.38 43 GLN B N 1
ATOM 2277 C CA . GLN B 1 43 ? 10.508 -22.062 -22.094 1 97.38 43 GLN B CA 1
ATOM 2278 C C . GLN B 1 43 ? 11.297 -23.25 -22.641 1 97.38 43 GLN B C 1
ATOM 2280 O O . GLN B 1 43 ? 10.727 -24.297 -22.938 1 97.38 43 GLN B O 1
ATOM 2285 N N . LYS B 1 44 ? 12.609 -23.094 -22.781 1 96.25 44 LYS B N 1
ATOM 2286 C CA . LYS B 1 44 ? 13.453 -24.125 -23.391 1 96.25 44 LYS B CA 1
ATOM 2287 C C . LYS B 1 44 ? 13.328 -25.453 -22.641 1 96.25 44 LYS B C 1
ATOM 2289 O O . LYS B 1 44 ? 13.484 -26.516 -23.234 1 96.25 44 LYS B O 1
ATOM 2294 N N . SER B 1 45 ? 13.07 -25.344 -21.359 1 92.19 45 SER B N 1
ATOM 2295 C CA . SER B 1 45 ? 12.945 -26.562 -20.562 1 92.19 45 SER B CA 1
ATOM 2296 C C . SER B 1 45 ? 11.719 -27.375 -20.969 1 92.19 45 SER B C 1
ATOM 2298 O O . SER B 1 45 ? 11.703 -28.594 -20.828 1 92.19 45 SER B O 1
ATOM 2300 N N . SER B 1 46 ? 10.656 -26.672 -21.406 1 94.81 46 SER B N 1
ATOM 2301 C CA . SER B 1 46 ? 9.422 -27.297 -21.875 1 94.81 46 SER B CA 1
ATOM 2302 C C . SER B 1 46 ? 8.734 -26.438 -22.922 1 94.81 46 SER B C 1
ATOM 2304 O O . SER B 1 46 ? 7.695 -25.828 -22.656 1 94.81 46 SER B O 1
ATOM 2306 N N . PRO B 1 47 ? 9.172 -26.5 -24.141 1 95.38 47 PRO B N 1
ATOM 2307 C CA . PRO B 1 47 ? 8.703 -25.594 -25.188 1 95.38 47 PRO B CA 1
ATOM 2308 C C . PRO B 1 47 ? 7.215 -25.766 -25.484 1 95.38 47 PRO B C 1
ATOM 2310 O O . PRO B 1 47 ? 6.551 -24.812 -25.906 1 95.38 47 PRO B O 1
ATOM 2313 N N . ASP B 1 48 ? 6.652 -26.922 -25.219 1 95.38 48 ASP B N 1
ATOM 2314 C CA . ASP B 1 48 ? 5.27 -27.219 -25.594 1 95.38 48 ASP B CA 1
ATOM 2315 C C . ASP B 1 48 ? 4.301 -26.766 -24.5 1 95.38 48 ASP B C 1
ATOM 2317 O O . ASP B 1 48 ? 3.113 -26.578 -24.766 1 95.38 48 ASP B O 1
ATOM 2321 N N . THR B 1 49 ? 4.859 -26.609 -23.266 1 97.31 49 THR B N 1
ATOM 2322 C CA . THR B 1 49 ? 3.918 -26.391 -22.172 1 97.31 49 THR B CA 1
ATOM 2323 C C . THR B 1 49 ? 4.207 -25.062 -21.469 1 97.31 49 THR B C 1
ATOM 2325 O O . THR B 1 49 ? 3.375 -24.562 -20.703 1 97.31 49 THR B O 1
ATOM 2328 N N . ILE B 1 50 ? 5.352 -24.484 -21.672 1 98.38 50 ILE B N 1
ATOM 2329 C CA . ILE B 1 50 ? 5.645 -23.156 -21.125 1 98.38 50 ILE B CA 1
ATOM 2330 C C . ILE B 1 50 ? 5.484 -22.109 -22.219 1 98.38 50 ILE B C 1
ATOM 2332 O O . ILE B 1 50 ? 6.152 -22.172 -23.25 1 98.38 50 ILE B O 1
ATOM 2336 N N . HIS B 1 51 ? 4.598 -21.188 -21.984 1 98.44 51 HIS B N 1
ATOM 2337 C CA . HIS B 1 51 ? 4.273 -20.141 -22.938 1 98.44 51 HIS B CA 1
ATOM 2338 C C . HIS B 1 51 ? 4.699 -18.766 -22.422 1 98.44 51 HIS B C 1
ATOM 2340 O O . HIS B 1 51 ? 4.062 -18.219 -21.531 1 98.44 51 HIS B O 1
ATOM 2346 N N . PRO B 1 52 ? 5.777 -18.203 -23.078 1 98.5 52 PRO B N 1
ATOM 2347 C CA . PRO B 1 52 ? 6.266 -16.906 -22.625 1 98.5 52 PRO B CA 1
ATOM 2348 C C . PRO B 1 52 ? 5.395 -15.75 -23.109 1 98.5 52 PRO B C 1
ATOM 2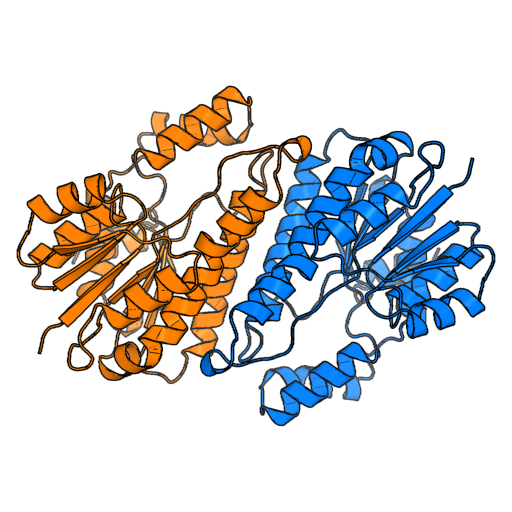350 O O . PRO B 1 52 ? 4.918 -15.773 -24.25 1 98.5 52 PRO B O 1
ATOM 2353 N N . LEU B 1 53 ? 5.078 -14.844 -22.266 1 98.62 53 LEU B N 1
ATOM 2354 C CA . LEU B 1 53 ? 4.43 -13.586 -22.625 1 98.62 53 LEU B CA 1
ATOM 2355 C C . LEU B 1 53 ? 5.168 -12.398 -22 1 98.62 53 LEU B C 1
ATOM 2357 O O . LEU B 1 53 ? 5.152 -12.219 -20.781 1 98.62 53 LEU B O 1
ATOM 2361 N N . ALA B 1 54 ? 5.867 -11.633 -22.875 1 98.56 54 ALA B N 1
ATOM 2362 C CA . ALA B 1 54 ? 6.605 -10.453 -22.422 1 98.56 54 ALA B CA 1
ATOM 2363 C C . ALA B 1 54 ? 5.707 -9.227 -22.391 1 98.56 54 ALA B C 1
ATOM 2365 O O . ALA B 1 54 ? 5.422 -8.633 -23.438 1 98.56 54 ALA B O 1
ATOM 2366 N N . VAL B 1 55 ? 5.242 -8.828 -21.203 1 98.25 55 VAL B N 1
ATOM 2367 C CA . VAL B 1 55 ? 4.406 -7.641 -21.031 1 98.25 55 VAL B CA 1
ATOM 2368 C C . VAL B 1 55 ? 4.719 -6.973 -19.703 1 98.25 55 VAL B C 1
ATOM 2370 O O . VAL B 1 55 ? 5.332 -7.586 -18.828 1 98.25 55 VAL B O 1
ATOM 2373 N N . ASP B 1 56 ? 4.441 -5.766 -19.641 1 98.19 56 ASP B N 1
ATOM 2374 C CA . ASP B 1 56 ? 4.48 -5.039 -18.375 1 98.19 56 ASP B CA 1
ATOM 2375 C C . ASP B 1 56 ? 3.146 -5.152 -17.625 1 98.19 56 ASP B C 1
ATOM 2377 O O . ASP B 1 56 ? 2.16 -4.523 -18.016 1 98.19 56 ASP B O 1
ATOM 2381 N N . ILE B 1 57 ? 3.16 -5.906 -16.516 1 98.19 57 ILE B N 1
ATOM 2382 C CA . ILE B 1 57 ? 1.909 -6.219 -15.836 1 98.19 57 ILE B CA 1
ATOM 2383 C C . ILE B 1 57 ? 1.357 -4.961 -15.172 1 98.19 57 ILE B C 1
ATOM 2385 O O . ILE B 1 57 ? 0.207 -4.941 -14.727 1 98.19 57 ILE B O 1
ATOM 2389 N N . ALA B 1 58 ? 2.189 -3.943 -15.094 1 97.19 58 ALA B N 1
ATOM 2390 C CA . ALA B 1 58 ? 1.771 -2.695 -14.461 1 97.19 58 ALA B CA 1
ATOM 2391 C C . ALA B 1 58 ? 0.825 -1.91 -15.359 1 97.19 58 ALA B C 1
ATOM 2393 O O . ALA B 1 58 ? 0.164 -0.972 -14.906 1 97.19 58 ALA B O 1
ATOM 2394 N N . THR B 1 59 ? 0.72 -2.273 -16.609 1 97.19 59 THR B N 1
ATOM 2395 C CA . THR B 1 59 ? -0.04 -1.48 -17.578 1 97.19 59 THR B CA 1
ATOM 2396 C C . THR B 1 59 ? -1.376 -2.146 -17.891 1 97.19 59 THR B C 1
ATOM 2398 O O . THR B 1 59 ? -1.497 -3.371 -17.812 1 97.19 59 THR B O 1
ATOM 2401 N N . SER B 1 60 ? -2.336 -1.326 -18.281 1 96.12 60 SER B N 1
ATOM 2402 C CA . SER B 1 60 ? -3.621 -1.861 -18.703 1 96.12 60 SER B CA 1
ATOM 2403 C C . SER B 1 60 ? -3.465 -2.742 -19.953 1 96.12 60 SER B C 1
ATOM 2405 O O . SER B 1 60 ? -4.145 -3.762 -20.078 1 96.12 60 SER B O 1
ATOM 2407 N N . ASP B 1 61 ? -2.605 -2.322 -20.797 1 97.25 61 ASP B N 1
ATOM 2408 C CA . ASP B 1 61 ? -2.342 -3.105 -22 1 97.25 61 ASP B CA 1
ATOM 2409 C C . ASP B 1 61 ? -1.739 -4.465 -21.656 1 97.25 61 ASP B C 1
ATOM 2411 O O . ASP B 1 61 ? -2.133 -5.488 -22.219 1 97.25 61 ASP B O 1
ATOM 2415 N N . GLY B 1 62 ? -0.745 -4.48 -20.766 1 97.94 62 GLY B N 1
ATOM 2416 C CA . GLY B 1 62 ? -0.171 -5.738 -20.328 1 97.94 62 GLY B CA 1
ATOM 2417 C C . GLY B 1 62 ? -1.193 -6.672 -19.703 1 97.94 62 GLY B C 1
ATOM 2418 O O . GLY B 1 62 ? -1.206 -7.871 -20 1 97.94 62 GLY B O 1
ATOM 2419 N N . GLN B 1 63 ? -2.061 -6.094 -18.938 1 96.62 63 GLN B N 1
ATOM 2420 C CA . GLN B 1 63 ? -3.115 -6.879 -18.297 1 96.62 63 GLN B CA 1
ATOM 2421 C C . GLN B 1 63 ? -4.047 -7.488 -19.344 1 96.62 63 GLN B C 1
ATOM 2423 O O . GLN B 1 63 ? -4.406 -8.664 -19.25 1 96.62 63 GLN B O 1
ATOM 2428 N N . ARG B 1 64 ? -4.457 -6.68 -20.281 1 97.31 64 ARG B N 1
ATOM 2429 C CA . ARG B 1 64 ? -5.344 -7.16 -21.328 1 97.31 64 ARG B CA 1
ATOM 2430 C C . ARG B 1 64 ? -4.711 -8.312 -22.094 1 97.31 64 ARG B C 1
ATOM 2432 O O . ARG B 1 64 ? -5.367 -9.32 -22.375 1 97.31 64 ARG B O 1
ATOM 2439 N N . LYS B 1 65 ? -3.502 -8.195 -22.438 1 98.38 65 LYS B N 1
ATOM 2440 C CA . LYS B 1 65 ? -2.793 -9.234 -23.188 1 98.38 65 LYS B CA 1
ATOM 2441 C C . LYS B 1 65 ? -2.705 -10.523 -22.375 1 98.38 65 LYS B C 1
ATOM 2443 O O . LYS B 1 65 ? -2.805 -11.617 -22.938 1 98.38 65 LYS B O 1
ATOM 2448 N N . ILE B 1 66 ? -2.523 -10.375 -21.078 1 98.38 66 ILE B N 1
ATOM 2449 C CA . ILE B 1 66 ? -2.455 -11.539 -20.203 1 98.38 66 ILE B CA 1
ATOM 2450 C C . ILE B 1 66 ? -3.807 -12.25 -20.188 1 98.38 66 ILE B C 1
ATOM 2452 O O . ILE B 1 66 ? -3.879 -13.469 -20.359 1 98.38 66 ILE B O 1
ATOM 2456 N N . LEU B 1 67 ? -4.895 -11.469 -20 1 97.19 67 LEU B N 1
ATOM 2457 C CA . LEU B 1 67 ? -6.234 -12.031 -19.875 1 97.19 67 LEU B CA 1
ATOM 2458 C C . LEU B 1 67 ? -6.688 -12.656 -21.188 1 97.19 67 LEU B C 1
ATOM 2460 O O . LEU B 1 67 ? -7.414 -13.656 -21.188 1 97.19 67 LEU B O 1
ATOM 2464 N N . ASP B 1 68 ? -6.164 -12.125 -22.266 1 97.44 68 ASP B N 1
ATOM 2465 C CA . ASP B 1 68 ? -6.602 -12.562 -23.594 1 97.44 68 ASP B CA 1
ATOM 2466 C C . ASP B 1 68 ? -5.758 -13.734 -24.078 1 97.44 68 ASP B C 1
ATOM 2468 O O . ASP B 1 68 ? -6.125 -14.414 -25.047 1 97.44 68 ASP B O 1
ATOM 2472 N N . PHE B 1 69 ? -4.668 -13.961 -23.453 1 98.06 69 PHE B N 1
ATOM 2473 C CA . PHE B 1 69 ? -3.701 -14.93 -23.953 1 98.06 69 PHE B CA 1
ATOM 2474 C C . PHE B 1 69 ? -4.289 -16.344 -23.953 1 98.06 69 PHE B C 1
ATOM 2476 O O . PHE B 1 69 ? -4.094 -17.109 -24.891 1 98.06 69 PHE B O 1
ATOM 2483 N N . ILE B 1 70 ? -4.984 -16.672 -22.844 1 96.56 70 ILE B N 1
ATOM 2484 C CA . ILE B 1 70 ? -5.488 -18.016 -22.656 1 96.56 70 ILE B CA 1
ATOM 2485 C C . ILE B 1 70 ? -6.871 -18.156 -23.297 1 96.56 70 ILE B C 1
ATOM 2487 O O . ILE B 1 70 ? -7.766 -17.359 -23.016 1 96.56 70 ILE B O 1
ATOM 2491 N N . PRO B 1 71 ? -7.094 -19.078 -24.078 1 95.5 71 PRO B N 1
ATOM 2492 C CA . PRO B 1 71 ? -8.391 -19.266 -24.734 1 95.5 71 PRO B CA 1
ATOM 2493 C C . PRO B 1 71 ? -9.539 -19.375 -23.734 1 95.5 71 PRO B C 1
ATOM 2495 O O . PRO B 1 71 ? -9.383 -19.984 -22.672 1 95.5 71 PRO B O 1
ATOM 2498 N N . GLU B 1 72 ? -10.688 -18.797 -23.984 1 90.94 72 GLU B N 1
ATOM 2499 C CA . GLU B 1 72 ? -11.852 -18.734 -23.109 1 90.94 72 GLU B CA 1
ATOM 2500 C C . GLU B 1 72 ? -12.289 -20.141 -22.672 1 90.94 72 GLU B C 1
ATOM 2502 O O . GLU B 1 72 ? -12.773 -20.328 -21.562 1 90.94 72 GLU B O 1
ATOM 2507 N N . GLY B 1 73 ? -12.062 -21.156 -23.406 1 91.38 73 GLY B N 1
ATOM 2508 C CA . GLY B 1 73 ? -12.508 -22.5 -23.078 1 91.38 73 GLY B CA 1
ATOM 2509 C C . GLY B 1 73 ? -11.539 -23.25 -22.188 1 91.38 73 GLY B C 1
ATOM 2510 O O . GLY B 1 73 ? -11.891 -24.281 -21.609 1 91.38 73 GLY B O 1
ATOM 2511 N N . ASP B 1 74 ? -10.391 -22.672 -22 1 95.94 74 ASP B N 1
ATOM 2512 C CA . ASP B 1 74 ? -9.391 -23.328 -21.172 1 95.94 74 ASP B CA 1
ATOM 2513 C C . ASP B 1 74 ? -9.562 -22.953 -19.703 1 95.94 74 ASP B C 1
ATOM 2515 O O . ASP B 1 74 ? -10.109 -21.906 -19.391 1 95.94 74 ASP B O 1
ATOM 2519 N N . ASN B 1 75 ? -9.133 -23.906 -18.828 1 95.12 75 ASN B N 1
ATOM 2520 C CA . ASN B 1 75 ? -9.219 -23.719 -17.391 1 95.12 75 ASN B CA 1
ATOM 2521 C C . ASN B 1 75 ? -7.977 -23.031 -16.844 1 95.12 75 ASN B C 1
ATOM 2523 O O . ASN B 1 75 ? -6.859 -23.312 -17.266 1 95.12 75 ASN B O 1
ATOM 2527 N N . ILE B 1 76 ? -8.25 -22.109 -15.961 1 97.56 76 ILE B N 1
ATOM 2528 C CA . ILE B 1 76 ? -7.152 -21.547 -15.18 1 97.56 76 ILE B CA 1
ATOM 2529 C C . ILE B 1 76 ? -7.184 -22.125 -13.766 1 97.56 76 ILE B C 1
ATOM 2531 O O . ILE B 1 76 ? -8.07 -21.797 -12.969 1 97.56 76 ILE B O 1
ATOM 2535 N N . LYS B 1 77 ? -6.219 -22.906 -13.484 1 98.12 77 LYS B N 1
ATOM 2536 C CA . LYS B 1 77 ? -6.215 -23.609 -12.211 1 98.12 77 LYS B CA 1
ATOM 2537 C C . LYS B 1 77 ? -5.371 -22.891 -11.172 1 98.12 77 LYS B C 1
ATOM 2539 O O . LYS B 1 77 ? -5.695 -22.891 -9.984 1 98.12 77 LYS B O 1
ATOM 2544 N N . TYR B 1 78 ? -4.293 -22.312 -11.602 1 98.56 78 TYR B N 1
ATOM 2545 C CA . TYR B 1 78 ? -3.383 -21.672 -10.664 1 98.56 78 TYR B CA 1
ATOM 2546 C C . TYR B 1 78 ? -3.008 -20.281 -11.141 1 98.56 78 TYR B C 1
ATOM 2548 O O . TYR B 1 78 ? -2.771 -20.062 -12.336 1 98.56 78 TYR B O 1
ATOM 2556 N N . LEU B 1 79 ? -3.072 -19.312 -10.289 1 98.69 79 LEU B N 1
ATOM 2557 C CA . LEU B 1 79 ? -2.516 -17.969 -10.461 1 98.69 79 LEU B CA 1
ATOM 2558 C C . LEU B 1 79 ? -1.453 -17.688 -9.406 1 98.69 79 LEU B C 1
ATOM 2560 O O . LEU B 1 79 ? -1.75 -17.672 -8.211 1 98.69 79 LEU B O 1
ATOM 2564 N N . VAL B 1 80 ? -0.202 -17.5 -9.867 1 98.62 80 VAL B N 1
ATOM 2565 C CA . VAL B 1 80 ? 0.91 -17.266 -8.953 1 98.62 80 VAL B CA 1
ATOM 2566 C C . VAL B 1 80 ? 1.415 -15.836 -9.117 1 98.62 80 VAL B C 1
ATOM 2568 O O . VAL B 1 80 ? 2.043 -15.508 -10.125 1 98.62 80 VAL B O 1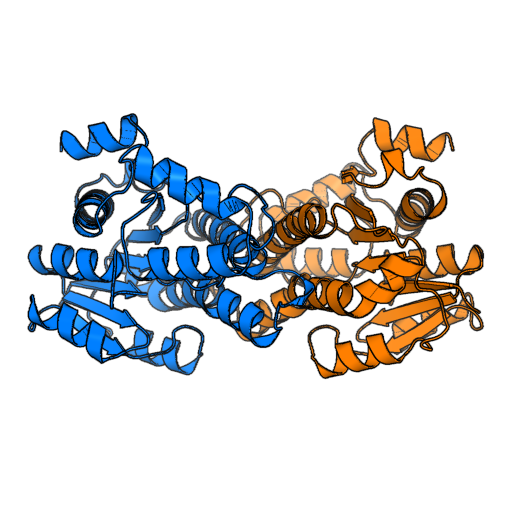
ATOM 2571 N N . GLN B 1 81 ? 1.147 -15.117 -8.133 1 97.81 81 GLN B N 1
ATOM 2572 C CA . GLN B 1 81 ? 1.629 -13.742 -8.086 1 97.81 81 GLN B CA 1
ATOM 2573 C C . GLN B 1 81 ? 3.027 -13.664 -7.484 1 97.81 81 GLN B C 1
ATOM 2575 O O . GLN B 1 81 ? 3.178 -13.602 -6.262 1 97.81 81 GLN B O 1
ATOM 2580 N N . ASN B 1 82 ? 3.961 -13.609 -8.406 1 96.31 82 ASN B N 1
ATOM 2581 C CA . ASN B 1 82 ? 5.363 -13.727 -8.023 1 96.31 82 ASN B CA 1
ATOM 2582 C C . ASN B 1 82 ? 6.148 -12.461 -8.359 1 96.31 82 ASN B C 1
ATOM 2584 O O . ASN B 1 82 ? 7.16 -12.164 -7.723 1 96.31 82 ASN B O 1
ATOM 2588 N N . ALA B 1 83 ? 5.664 -11.695 -9.352 1 95.31 83 ALA B N 1
ATOM 2589 C CA . ALA B 1 83 ? 6.375 -10.5 -9.789 1 95.31 83 ALA B CA 1
ATOM 2590 C C . ALA B 1 83 ? 6.445 -9.461 -8.672 1 95.31 83 ALA B C 1
ATOM 2592 O O . ALA B 1 83 ? 5.469 -9.258 -7.945 1 95.31 83 ALA B O 1
ATOM 2593 N N . ALA B 1 84 ? 7.613 -8.898 -8.5 1 92.5 84 ALA B N 1
ATOM 2594 C CA . ALA B 1 84 ? 7.805 -7.828 -7.523 1 92.5 84 ALA B CA 1
ATOM 2595 C C . ALA B 1 84 ? 9 -6.953 -7.891 1 92.5 84 ALA B C 1
ATOM 2597 O O . ALA B 1 84 ? 10 -7.445 -8.414 1 92.5 84 ALA B O 1
ATOM 2598 N N . VAL B 1 85 ? 8.812 -5.68 -7.621 1 91.88 85 VAL B N 1
ATOM 2599 C CA . VAL B 1 85 ? 9.914 -4.746 -7.824 1 91.88 85 VAL B CA 1
ATOM 2600 C C . VAL B 1 85 ? 10.008 -3.791 -6.637 1 91.88 85 VAL B C 1
ATOM 2602 O O . VAL B 1 85 ? 9.062 -3.662 -5.859 1 91.88 85 VAL B O 1
ATOM 2605 N N . GLY B 1 86 ? 11.125 -3.115 -6.469 1 89.62 86 GLY B N 1
ATOM 2606 C CA . GLY B 1 86 ? 11.367 -2.125 -5.43 1 89.62 86 GLY B CA 1
ATOM 2607 C C . GLY B 1 86 ? 12.82 -2.021 -5.031 1 89.62 86 GLY B C 1
ATOM 2608 O O . GLY B 1 86 ? 13.273 -2.723 -4.125 1 89.62 86 GLY B O 1
ATOM 2609 N N . ALA B 1 87 ? 13.523 -1.188 -5.629 1 89.31 87 ALA B N 1
ATOM 2610 C CA . ALA B 1 87 ? 14.93 -0.944 -5.309 1 89.31 87 ALA B CA 1
ATOM 2611 C C . ALA B 1 87 ? 15.07 -0.215 -3.975 1 89.31 87 ALA B C 1
ATOM 2613 O O . ALA B 1 87 ? 14.203 0.587 -3.605 1 89.31 87 ALA B O 1
ATOM 2614 N N . PRO B 1 88 ? 16.109 -0.624 -3.254 1 91.44 88 PRO B N 1
ATOM 2615 C CA . PRO B 1 88 ? 16.344 0.144 -2.029 1 91.44 88 PRO B CA 1
ATOM 2616 C C . PRO B 1 88 ? 16.672 1.612 -2.305 1 91.44 88 PRO B C 1
ATOM 2618 O O . PRO B 1 88 ? 17.344 1.927 -3.281 1 91.44 88 PRO B O 1
ATOM 2621 N N . SER B 1 89 ? 16.094 2.451 -1.532 1 92.06 89 SER B N 1
ATOM 2622 C CA . SER B 1 89 ? 16.344 3.883 -1.653 1 92.06 89 SER B CA 1
ATOM 2623 C C . SER B 1 89 ? 16.031 4.613 -0.35 1 92.06 89 SER B C 1
ATOM 2625 O O . SER B 1 89 ? 15.133 4.211 0.393 1 92.06 89 SER B O 1
ATOM 2627 N N . ARG B 1 90 ? 16.828 5.727 -0.104 1 92.94 90 ARG B N 1
ATOM 2628 C CA . ARG B 1 90 ? 16.531 6.633 1 1 92.94 90 ARG B CA 1
ATOM 2629 C C . ARG B 1 90 ? 15.422 7.617 0.615 1 92.94 90 ARG B C 1
ATOM 2631 O O . ARG B 1 90 ? 15.156 7.82 -0.57 1 92.94 90 ARG B O 1
ATOM 2638 N N . LEU B 1 91 ? 14.859 8.266 1.59 1 94.75 91 LEU B N 1
ATOM 2639 C CA . LEU B 1 91 ? 13.781 9.227 1.388 1 94.75 91 LEU B CA 1
ATOM 2640 C C . LEU B 1 91 ? 14.18 10.281 0.363 1 94.75 91 LEU B C 1
ATOM 2642 O O . LEU B 1 91 ? 13.414 10.586 -0.556 1 94.75 91 LEU B O 1
ATOM 2646 N N . GLN B 1 92 ? 15.398 10.742 0.437 1 93.44 92 GLN B N 1
ATOM 2647 C CA . GLN B 1 92 ? 15.844 11.844 -0.399 1 93.44 92 GLN B CA 1
ATOM 2648 C C . GLN B 1 92 ? 16.031 11.406 -1.849 1 93.44 92 GLN B C 1
ATOM 2650 O O . GLN B 1 92 ? 16.047 12.234 -2.76 1 93.44 92 GLN B O 1
ATOM 2655 N N . ASP B 1 93 ? 16.078 10.094 -2.035 1 93.94 93 ASP B N 1
ATOM 2656 C CA . ASP B 1 93 ? 16.422 9.578 -3.357 1 93.94 93 ASP B CA 1
ATOM 2657 C C . ASP B 1 93 ? 15.211 8.961 -4.043 1 93.94 93 ASP B C 1
ATOM 2659 O O . ASP B 1 93 ? 15.281 8.578 -5.211 1 93.94 93 ASP B O 1
ATOM 2663 N N . ILE B 1 94 ? 14.117 8.945 -3.348 1 94.62 94 ILE B N 1
ATOM 2664 C CA . ILE B 1 94 ? 12.922 8.312 -3.896 1 94.62 94 ILE B CA 1
ATOM 2665 C C . ILE B 1 94 ? 12.398 9.125 -5.078 1 94.62 94 ILE B C 1
ATOM 2667 O O . ILE B 1 94 ? 12.352 10.352 -5.02 1 94.62 94 ILE B O 1
ATOM 2671 N N . GLN B 1 95 ? 12.094 8.445 -6.129 1 95.31 95 GLN B N 1
ATOM 2672 C CA . GLN B 1 95 ? 11.453 9.055 -7.289 1 95.31 95 GLN B CA 1
ATOM 2673 C C . GLN B 1 95 ? 9.984 8.633 -7.383 1 95.31 95 GLN B C 1
ATOM 2675 O O . GLN B 1 95 ? 9.664 7.449 -7.273 1 95.31 95 GLN B O 1
ATOM 2680 N N . ARG B 1 96 ? 9.125 9.625 -7.633 1 96.81 96 ARG B N 1
ATOM 2681 C CA . ARG B 1 96 ? 7.684 9.398 -7.668 1 96.81 96 ARG B CA 1
ATOM 2682 C C . ARG B 1 96 ? 7.328 8.297 -8.664 1 96.81 96 ARG B C 1
ATOM 2684 O O . ARG B 1 96 ? 6.57 7.383 -8.336 1 96.81 96 ARG B O 1
ATOM 2691 N N . GLU B 1 97 ? 7.887 8.414 -9.812 1 96.12 97 GLU B N 1
ATOM 2692 C CA . GLU B 1 97 ? 7.539 7.492 -10.883 1 96.12 97 GLU B CA 1
ATOM 2693 C C . GLU B 1 97 ? 7.949 6.062 -10.539 1 96.12 97 GLU B C 1
ATOM 2695 O O . GLU B 1 97 ? 7.219 5.113 -10.828 1 96.12 97 GLU B O 1
ATOM 2700 N N . GLU B 1 98 ? 9.133 5.918 -9.914 1 95.81 98 GLU B N 1
ATOM 2701 C CA . GLU B 1 98 ? 9.602 4.598 -9.508 1 95.81 98 GLU B CA 1
ATOM 2702 C C . GLU B 1 98 ? 8.719 4.008 -8.414 1 95.81 98 GLU B C 1
ATOM 2704 O O . GLU B 1 98 ? 8.422 2.809 -8.422 1 95.81 98 GLU B O 1
ATOM 2709 N N . PHE B 1 99 ? 8.344 4.852 -7.484 1 97.19 99 PHE B N 1
ATOM 2710 C CA . PHE B 1 99 ? 7.48 4.422 -6.395 1 97.19 99 PHE B CA 1
ATOM 2711 C C . PHE B 1 99 ? 6.121 3.98 -6.926 1 97.19 99 PHE B C 1
ATOM 2713 O O . PHE B 1 99 ? 5.633 2.902 -6.578 1 97.19 99 PHE B O 1
ATOM 2720 N N . GLU B 1 100 ? 5.527 4.777 -7.793 1 97.56 100 GLU B N 1
ATOM 2721 C CA . GLU B 1 100 ? 4.219 4.469 -8.367 1 97.56 100 GLU B CA 1
ATOM 2722 C C . GLU B 1 100 ? 4.285 3.219 -9.242 1 97.56 100 GLU B C 1
ATOM 2724 O O . GLU B 1 100 ? 3.338 2.428 -9.273 1 97.56 100 GLU B O 1
ATOM 2729 N N . TYR B 1 101 ? 5.348 3.084 -9.953 1 97.25 101 TYR B N 1
ATOM 2730 C CA . TYR B 1 101 ? 5.527 1.893 -10.773 1 97.25 101 TYR B CA 1
ATOM 2731 C C . TYR B 1 101 ? 5.598 0.638 -9.914 1 97.25 101 TYR B C 1
ATOM 2733 O O . TYR B 1 101 ? 4.969 -0.375 -10.227 1 97.25 101 TYR B O 1
ATOM 2741 N N . ALA B 1 102 ? 6.363 0.713 -8.812 1 96.81 102 ALA B N 1
ATOM 2742 C CA . ALA B 1 102 ? 6.469 -0.424 -7.898 1 96.81 102 ALA B CA 1
ATOM 2743 C C . ALA B 1 102 ? 5.102 -0.806 -7.336 1 96.81 102 ALA B C 1
ATOM 2745 O O . ALA B 1 102 ? 4.777 -1.991 -7.227 1 96.81 102 ALA B O 1
ATOM 2746 N N . PHE B 1 103 ? 4.332 0.156 -7.012 1 97.44 103 PHE B N 1
ATOM 2747 C CA . PHE B 1 103 ? 2.986 -0.114 -6.523 1 97.44 103 PHE B CA 1
ATOM 2748 C C . PHE B 1 103 ? 2.146 -0.794 -7.598 1 97.44 103 PHE B C 1
ATOM 2750 O O . PHE B 1 103 ? 1.383 -1.718 -7.301 1 97.44 103 PHE B O 1
ATOM 2757 N N . SER B 1 104 ? 2.264 -0.32 -8.781 1 98.06 104 SER B N 1
ATOM 2758 C CA . SER B 1 104 ? 1.494 -0.887 -9.883 1 98.06 104 SER B CA 1
ATOM 2759 C C . SER B 1 104 ? 1.853 -2.352 -10.109 1 98.06 104 SER B C 1
ATOM 2761 O O . SER B 1 104 ? 0.97 -3.186 -10.328 1 98.06 104 SER B O 1
ATOM 2763 N N . VAL B 1 105 ? 3.092 -2.66 -10 1 97.69 105 VAL B N 1
ATOM 2764 C CA . VAL B 1 105 ? 3.559 -4.023 -10.234 1 97.69 105 VAL B CA 1
ATOM 2765 C C . VAL B 1 105 ? 3.188 -4.906 -9.047 1 97.69 105 VAL B C 1
ATOM 2767 O O . VAL B 1 105 ? 2.658 -6.004 -9.219 1 97.69 105 VAL B O 1
ATOM 2770 N N . ASN B 1 106 ? 3.426 -4.391 -7.844 1 97 106 ASN B N 1
ATOM 2771 C CA . ASN B 1 106 ? 3.396 -5.227 -6.648 1 97 106 ASN B CA 1
ATOM 2772 C C . ASN B 1 106 ? 1.98 -5.371 -6.098 1 97 106 ASN B C 1
ATOM 2774 O O . ASN B 1 106 ? 1.694 -6.305 -5.344 1 97 106 ASN B O 1
ATOM 2778 N N . VAL B 1 107 ? 1.112 -4.414 -6.453 1 97.75 107 VAL B N 1
ATOM 2779 C CA . VAL B 1 107 ? -0.174 -4.398 -5.766 1 97.75 107 VAL B CA 1
ATOM 2780 C C . VAL B 1 107 ? -1.306 -4.301 -6.785 1 97.75 107 VAL B C 1
ATOM 2782 O O . VAL B 1 107 ? -2.188 -5.16 -6.828 1 97.75 107 VAL B O 1
ATOM 2785 N N . THR B 1 108 ? -1.232 -3.277 -7.664 1 98.31 108 THR B N 1
ATOM 2786 C CA . THR B 1 108 ? -2.328 -3.055 -8.602 1 98.31 108 THR B CA 1
ATOM 2787 C C . THR B 1 108 ? -2.477 -4.238 -9.547 1 98.31 108 THR B C 1
ATOM 2789 O O . THR B 1 108 ? -3.588 -4.715 -9.789 1 98.31 108 THR B O 1
ATOM 2792 N N . ALA B 1 109 ? -1.377 -4.66 -10.078 1 98.31 109 ALA B N 1
ATOM 2793 C CA . ALA B 1 109 ? -1.408 -5.734 -11.062 1 98.31 109 ALA B CA 1
ATOM 2794 C C . ALA B 1 109 ? -1.974 -7.02 -10.461 1 98.31 109 ALA B C 1
ATOM 2796 O O . ALA B 1 109 ? -2.896 -7.617 -11.016 1 98.31 109 ALA B O 1
ATOM 2797 N N . PRO B 1 110 ? -1.461 -7.434 -9.312 1 98.06 110 PRO B N 1
ATOM 2798 C CA . PRO B 1 110 ? -2.037 -8.625 -8.688 1 98.06 110 PRO B CA 1
ATOM 2799 C C . PRO B 1 110 ? -3.543 -8.508 -8.461 1 98.06 110 PRO B C 1
ATOM 2801 O O . PRO B 1 110 ? -4.285 -9.461 -8.688 1 98.06 110 PRO B O 1
ATOM 2804 N N . LEU B 1 111 ? -3.99 -7.348 -7.98 1 98.19 111 LEU B N 1
ATOM 2805 C CA . LEU B 1 111 ? -5.41 -7.117 -7.746 1 98.19 111 LEU B CA 1
ATOM 2806 C C . LEU B 1 111 ? -6.207 -7.262 -9.039 1 98.19 111 LEU B C 1
ATOM 2808 O O . LEU B 1 111 ? -7.223 -7.961 -9.07 1 98.19 111 LEU B O 1
ATOM 2812 N N . MET B 1 112 ? -5.727 -6.648 -10.094 1 98.19 112 MET B N 1
ATOM 2813 C CA . MET B 1 112 ? -6.445 -6.629 -11.367 1 98.19 112 MET B CA 1
ATOM 2814 C C . MET B 1 112 ? -6.438 -8.008 -12.016 1 98.19 112 MET B C 1
ATOM 2816 O O . MET B 1 112 ? -7.395 -8.391 -12.688 1 98.19 112 MET B O 1
ATOM 2820 N N . LEU B 1 113 ? -5.363 -8.742 -11.844 1 98.19 113 LEU B N 1
ATOM 2821 C CA . LEU B 1 113 ? -5.277 -10.086 -12.406 1 98.19 113 LEU B CA 1
ATOM 2822 C C . LEU B 1 113 ? -6.266 -11.023 -11.719 1 98.19 113 LEU B C 1
ATOM 2824 O O . LEU B 1 113 ? -6.902 -11.852 -12.375 1 98.19 113 LEU B O 1
ATOM 2828 N N . VAL B 1 114 ? -6.387 -10.938 -10.383 1 98.31 114 VAL B N 1
ATOM 2829 C CA . VAL B 1 114 ? -7.375 -11.742 -9.672 1 98.31 114 VAL B CA 1
ATOM 2830 C C . VAL B 1 114 ? -8.773 -11.398 -10.18 1 98.31 114 VAL B C 1
ATOM 2832 O O . VAL B 1 114 ? -9.57 -12.297 -10.469 1 98.31 114 VAL B O 1
ATOM 2835 N N . LYS B 1 115 ? -9.055 -10.086 -10.305 1 97.75 115 LYS B N 1
ATOM 2836 C CA . LYS B 1 115 ? -10.359 -9.656 -10.805 1 97.75 115 LYS B CA 1
ATOM 2837 C C . LYS B 1 115 ? -10.625 -10.203 -12.203 1 97.75 115 LYS B C 1
ATOM 2839 O O . LYS B 1 115 ? -11.703 -10.742 -12.461 1 97.75 115 LYS B O 1
ATOM 2844 N N . GLY B 1 116 ? -9.68 -10.109 -13.055 1 97.06 116 GLY B N 1
ATOM 2845 C CA . GLY B 1 116 ? -9.836 -10.508 -14.445 1 97.06 116 GLY B CA 1
ATOM 2846 C C . GLY B 1 116 ? -10 -12.008 -14.625 1 97.06 116 GLY B C 1
ATOM 2847 O O . GLY B 1 116 ? -10.797 -12.453 -15.453 1 97.06 116 GLY B O 1
ATOM 2848 N N . PHE B 1 117 ? -9.242 -12.805 -13.875 1 97.75 117 PHE B N 1
ATOM 2849 C CA . PHE B 1 117 ? -9.242 -14.258 -14.031 1 97.75 117 PHE B CA 1
ATOM 2850 C C . PHE B 1 117 ? -10.305 -14.891 -13.141 1 97.75 117 PHE B C 1
ATOM 2852 O O . PHE B 1 117 ? -10.531 -16.109 -13.203 1 97.75 117 PHE B O 1
ATOM 2859 N N . PHE B 1 118 ? -11 -14.094 -12.305 1 97.19 118 PHE B N 1
ATOM 2860 C CA . PHE B 1 118 ? -11.852 -14.617 -11.25 1 97.19 118 PHE B CA 1
ATOM 2861 C C . PHE B 1 118 ? -12.898 -15.57 -11.82 1 97.19 118 PHE B C 1
ATOM 2863 O O . PHE B 1 118 ? -13.07 -16.688 -11.32 1 97.19 118 PHE B O 1
ATOM 2870 N N . PRO B 1 119 ? -13.602 -15.195 -12.898 1 96.75 119 PRO B N 1
ATOM 2871 C CA . PRO B 1 119 ? -14.633 -16.125 -13.383 1 96.75 119 PRO B CA 1
ATOM 2872 C C . PRO B 1 119 ? -14.062 -17.484 -13.75 1 96.75 119 PRO B C 1
ATOM 2874 O O . PRO B 1 119 ? -14.656 -18.516 -13.422 1 96.75 119 PRO B O 1
ATOM 2877 N N . ARG B 1 120 ? -12.93 -17.531 -14.32 1 97.19 120 ARG B N 1
ATOM 2878 C CA . ARG B 1 120 ? -12.344 -18.797 -14.758 1 97.19 120 ARG B CA 1
ATOM 2879 C C . ARG B 1 120 ? -11.734 -19.547 -13.586 1 97.19 120 ARG B C 1
ATOM 2881 O O . ARG B 1 120 ? -11.789 -20.781 -13.539 1 97.19 120 ARG B O 1
ATOM 2888 N N . LEU B 1 121 ? -11.141 -18.812 -12.672 1 98 121 LEU B N 1
ATOM 2889 C CA . LEU B 1 121 ? -10.633 -19.422 -11.445 1 98 121 LEU B CA 1
ATOM 2890 C C . LEU B 1 121 ? -11.773 -20.047 -10.648 1 98 121 LEU B C 1
ATOM 2892 O O . LEU B 1 121 ? -11.633 -21.156 -10.125 1 98 121 LEU B O 1
ATOM 2896 N N . ASN B 1 122 ? -12.844 -19.281 -10.609 1 97.62 122 ASN B N 1
ATOM 2897 C CA . ASN B 1 122 ? -13.992 -19.781 -9.852 1 97.62 122 ASN B CA 1
ATOM 2898 C C . ASN B 1 122 ? -14.555 -21.062 -10.469 1 97.62 122 ASN B C 1
ATOM 2900 O O . ASN B 1 122 ? -14.906 -22 -9.75 1 97.62 122 ASN B O 1
ATOM 2904 N N . ASN B 1 123 ? -14.641 -21.078 -11.742 1 96.75 123 ASN B N 1
ATOM 2905 C CA . ASN B 1 123 ? -15.188 -22.234 -12.453 1 96.75 123 ASN B CA 1
ATOM 2906 C C . ASN B 1 123 ? -14.297 -23.469 -12.281 1 96.75 123 ASN B C 1
ATOM 2908 O O . ASN B 1 123 ? -14.797 -24.594 -12.203 1 96.75 123 ASN B O 1
ATOM 2912 N N . SER B 1 124 ? -13 -23.297 -12.203 1 96.88 124 SER B N 1
ATOM 2913 C CA . SER B 1 124 ? -12.047 -24.406 -12.188 1 96.88 124 SER B CA 1
ATOM 2914 C C . SER B 1 124 ? -11.641 -24.766 -10.758 1 96.88 124 SER B C 1
ATOM 2916 O O . SER B 1 124 ? -10.766 -25.609 -10.555 1 96.88 124 SER B O 1
ATOM 2918 N N . LYS B 1 125 ? -12.281 -24.141 -9.766 1 97.06 125 LYS B N 1
ATOM 2919 C CA . LYS B 1 125 ? -11.844 -24.297 -8.383 1 97.06 125 LYS B CA 1
ATOM 2920 C C . LYS B 1 125 ? -10.352 -24 -8.242 1 97.06 125 LYS B C 1
ATOM 2922 O O . LYS B 1 125 ? -9.594 -24.828 -7.719 1 97.06 125 LYS B O 1
ATOM 2927 N N . GLY B 1 126 ? -10.055 -22.812 -8.742 1 98.12 126 GLY B N 1
ATOM 2928 C CA . GLY B 1 126 ? -8.664 -22.406 -8.875 1 98.12 126 GLY B CA 1
ATOM 2929 C C . GLY B 1 126 ? -8.031 -21.969 -7.566 1 98.12 126 GLY B C 1
ATOM 2930 O O . GLY B 1 126 ? -8.727 -21.781 -6.57 1 98.12 126 GLY B O 1
ATOM 2931 N N . ARG B 1 127 ? -6.656 -21.938 -7.551 1 98.56 127 ARG B N 1
ATOM 2932 C CA . ARG B 1 127 ? -5.828 -21.547 -6.414 1 98.56 127 ARG B CA 1
ATOM 2933 C C . ARG B 1 127 ? -4.914 -20.391 -6.781 1 98.56 127 ARG B C 1
ATOM 2935 O O . ARG B 1 127 ? -4.375 -20.328 -7.887 1 98.56 127 ARG B O 1
ATOM 2942 N N . ILE B 1 128 ? -4.887 -19.453 -5.863 1 98.56 128 ILE B N 1
ATOM 2943 C CA . ILE B 1 128 ? -4.012 -18.297 -6.02 1 98.56 128 ILE B CA 1
ATOM 2944 C C . ILE B 1 128 ? -2.902 -18.344 -4.973 1 98.56 128 ILE B C 1
ATOM 2946 O O . ILE B 1 128 ? -3.16 -18.609 -3.799 1 98.56 128 ILE B O 1
ATOM 2950 N N . ILE B 1 129 ? -1.681 -18.094 -5.422 1 97.88 129 ILE B N 1
ATOM 2951 C CA . ILE B 1 129 ? -0.568 -17.922 -4.496 1 97.88 129 ILE B CA 1
ATOM 2952 C C . ILE B 1 129 ? -0.079 -16.469 -4.555 1 97.88 129 ILE B C 1
ATOM 2954 O O . ILE B 1 129 ? 0.2 -15.953 -5.637 1 97.88 129 ILE B O 1
ATOM 2958 N N . HIS B 1 130 ? -0.06 -15.883 -3.408 1 96.12 130 HIS B N 1
ATOM 2959 C CA . HIS B 1 130 ? 0.667 -14.641 -3.191 1 96.12 130 HIS B CA 1
ATOM 2960 C C . HIS B 1 130 ? 2.07 -14.906 -2.658 1 96.12 130 HIS B C 1
ATOM 2962 O O . HIS B 1 130 ? 2.23 -15.453 -1.564 1 96.12 130 HIS B O 1
ATOM 2968 N N . LEU B 1 131 ? 3.061 -14.562 -3.469 1 93.5 131 LEU B N 1
ATOM 2969 C CA . LEU B 1 131 ? 4.422 -14.75 -2.982 1 93.5 131 LEU B CA 1
ATOM 2970 C C . LEU B 1 131 ? 4.867 -13.562 -2.135 1 93.5 131 LEU B C 1
ATOM 2972 O O . LEU B 1 131 ? 5.223 -12.508 -2.67 1 93.5 131 LEU B O 1
ATOM 2976 N N . GLY B 1 132 ? 4.816 -13.727 -0.869 1 83.19 132 GLY B N 1
ATOM 2977 C CA . GLY B 1 132 ? 5.172 -12.68 0.075 1 83.19 132 GLY B CA 1
ATOM 2978 C C . GLY B 1 132 ? 6.668 -12.57 0.304 1 83.19 132 GLY B C 1
ATOM 2979 O O . GLY B 1 132 ? 7.465 -13.07 -0.492 1 83.19 132 GLY B O 1
ATOM 2980 N N . THR B 1 133 ? 7.129 -11.594 1.065 1 67.44 133 THR B N 1
ATOM 2981 C CA . THR B 1 133 ? 8.531 -11.453 1.435 1 67.44 133 THR B CA 1
ATOM 2982 C C . THR B 1 133 ? 8.695 -11.43 2.951 1 67.44 133 THR B C 1
ATOM 2984 O O . THR B 1 133 ? 7.758 -11.094 3.676 1 67.44 133 THR B O 1
ATOM 2987 N N . GLY B 1 134 ? 9.664 -12.133 3.35 1 58.5 134 GLY B N 1
ATOM 2988 C CA . GLY B 1 134 ? 9.984 -12.062 4.766 1 58.5 134 GLY B CA 1
ATOM 2989 C C . GLY B 1 134 ? 10.484 -10.695 5.195 1 58.5 134 GLY B C 1
ATOM 2990 O O . GLY B 1 134 ? 10.578 -10.406 6.391 1 58.5 134 GLY B O 1
ATOM 2991 N N . VAL B 1 135 ? 11.008 -9.93 4.355 1 54.41 135 VAL B N 1
ATOM 2992 C CA . VAL B 1 135 ? 11.719 -8.711 4.738 1 54.41 135 VAL B CA 1
ATOM 2993 C C . VAL B 1 135 ? 10.711 -7.633 5.141 1 54.41 135 VAL B C 1
ATOM 2995 O O . VAL B 1 135 ? 11.078 -6.633 5.762 1 54.41 135 VAL B O 1
ATOM 2998 N N . ALA B 1 136 ? 9.43 -7.762 4.887 1 56.94 136 ALA B N 1
ATOM 2999 C CA . ALA B 1 136 ? 8.508 -6.629 4.891 1 56.94 136 ALA B CA 1
ATOM 3000 C C . ALA B 1 136 ? 8.062 -6.289 6.309 1 56.94 136 ALA B C 1
ATOM 3002 O O . ALA B 1 136 ? 7.449 -5.246 6.543 1 56.94 136 ALA B O 1
ATOM 3003 N N . LYS B 1 137 ? 8.586 -7.062 7.25 1 64.12 137 LYS B N 1
ATOM 3004 C CA . LYS B 1 137 ? 7.82 -6.863 8.477 1 64.12 137 LYS B CA 1
ATOM 3005 C C . LYS B 1 137 ? 8.477 -5.816 9.367 1 64.12 137 LYS B C 1
ATOM 3007 O O . LYS B 1 137 ? 7.859 -5.332 10.32 1 64.12 137 LYS B O 1
ATOM 3012 N N . ASN B 1 138 ? 9.625 -5.34 8.961 1 79 138 ASN B N 1
ATOM 3013 C CA . ASN B 1 138 ? 10.25 -4.312 9.789 1 79 138 ASN B CA 1
ATOM 3014 C C . ASN B 1 138 ? 10.695 -3.115 8.953 1 79 138 ASN B C 1
ATOM 3016 O O . ASN B 1 138 ? 11.531 -3.258 8.055 1 79 138 ASN B O 1
ATOM 3020 N N . PRO B 1 139 ? 10.18 -2.033 9.367 1 84.81 139 PRO B N 1
ATOM 3021 C CA . PRO B 1 139 ? 10.656 -0.838 8.664 1 84.81 139 PRO B CA 1
ATOM 3022 C C . PRO B 1 139 ? 12.148 -0.589 8.875 1 84.81 139 PRO B C 1
ATOM 3024 O O . PRO B 1 139 ? 12.641 -0.661 10.008 1 84.81 139 PRO B O 1
ATOM 3027 N N . GLN B 1 140 ? 12.906 -0.481 7.816 1 88 140 GLN B N 1
ATOM 3028 C CA . GLN B 1 140 ? 14.344 -0.202 7.848 1 88 140 GLN B CA 1
ATOM 3029 C C . GLN B 1 140 ? 14.695 0.949 6.91 1 88 140 GLN B C 1
ATOM 3031 O O . GLN B 1 140 ? 14.008 1.189 5.922 1 88 140 GLN B O 1
ATOM 3036 N N . LEU B 1 141 ? 15.805 1.611 7.312 1 90.94 141 LEU B N 1
ATOM 3037 C CA . LEU B 1 141 ? 16.297 2.684 6.453 1 90.94 141 LEU B CA 1
ATOM 3038 C C . LEU B 1 141 ? 16.547 2.172 5.043 1 90.94 141 LEU B C 1
ATOM 3040 O O . LEU B 1 141 ? 17.203 1.141 4.859 1 90.94 141 LEU B O 1
ATOM 3044 N N . GLY B 1 142 ? 15.875 2.779 4.082 1 91 142 GLY B N 1
ATOM 3045 C CA . GLY B 1 142 ? 16.156 2.447 2.695 1 91 142 GLY B CA 1
ATOM 3046 C C . GLY B 1 142 ? 15.172 1.456 2.107 1 91 142 GLY B C 1
ATOM 3047 O O . GLY B 1 142 ? 15.32 1.031 0.96 1 91 142 GLY B O 1
ATOM 3048 N N . THR B 1 143 ? 14.125 1.135 2.836 1 91 143 THR B N 1
ATOM 3049 C CA . THR B 1 143 ? 13.188 0.13 2.357 1 91 143 THR B CA 1
ATOM 3050 C C . THR B 1 143 ? 11.812 0.75 2.119 1 91 143 THR B C 1
ATOM 3052 O O . THR B 1 143 ? 10.789 0.063 2.211 1 91 143 THR B O 1
ATOM 3055 N N . ILE B 1 144 ? 11.75 2.027 1.812 1 93.88 144 ILE B N 1
ATOM 3056 C CA . ILE B 1 144 ? 10.492 2.756 1.711 1 93.88 144 ILE B CA 1
ATOM 3057 C C . ILE B 1 144 ? 9.609 2.117 0.64 1 93.88 144 ILE B C 1
ATOM 3059 O O . ILE B 1 144 ? 8.477 1.716 0.917 1 93.88 144 ILE B O 1
ATOM 3063 N N . THR B 1 145 ? 10.164 1.977 -0.546 1 93.56 145 THR B N 1
ATOM 3064 C CA . THR B 1 145 ? 9.367 1.478 -1.662 1 93.56 145 THR B CA 1
ATOM 3065 C C . THR B 1 145 ? 8.945 0.033 -1.419 1 93.56 145 THR B C 1
ATOM 3067 O O . THR B 1 145 ? 7.754 -0.284 -1.465 1 93.56 145 THR B O 1
ATOM 3070 N N . TYR B 1 146 ? 9.875 -0.745 -1.145 1 89.38 146 TYR B N 1
ATOM 3071 C CA . TYR B 1 146 ? 9.57 -2.162 -0.971 1 89.38 146 TYR B CA 1
ATOM 3072 C C . TYR B 1 146 ? 8.75 -2.393 0.29 1 89.38 146 TYR B C 1
ATOM 3074 O O . TYR B 1 146 ? 7.781 -3.16 0.274 1 89.38 146 TYR B O 1
ATOM 3082 N N . GLY B 1 147 ? 9.102 -1.719 1.371 1 91.19 147 GLY B N 1
ATOM 3083 C CA . GLY B 1 147 ? 8.359 -1.858 2.613 1 91.19 147 GLY B CA 1
ATOM 3084 C C . GLY B 1 147 ? 6.898 -1.482 2.48 1 91.19 147 GLY B C 1
ATOM 3085 O O . GLY B 1 147 ? 6.016 -2.238 2.895 1 91.19 147 GLY B O 1
ATOM 3086 N N . ILE B 1 148 ? 6.648 -0.4 1.878 1 94.62 148 ILE B N 1
ATOM 3087 C CA . ILE B 1 148 ? 5.285 0.097 1.746 1 94.62 148 ILE B CA 1
ATOM 3088 C C . ILE B 1 148 ? 4.496 -0.803 0.798 1 94.62 148 ILE B C 1
ATOM 3090 O O . ILE B 1 148 ? 3.379 -1.222 1.114 1 94.62 148 ILE B O 1
ATOM 3094 N N . THR B 1 149 ? 5.059 -1.164 -0.317 1 94.69 149 THR B N 1
ATOM 3095 C CA . THR B 1 149 ? 4.328 -1.942 -1.31 1 94.69 149 THR B CA 1
ATOM 3096 C C . THR B 1 149 ? 4.113 -3.373 -0.824 1 94.69 149 THR B C 1
ATOM 3098 O O . THR B 1 149 ? 3.082 -3.984 -1.109 1 94.69 149 THR B O 1
ATOM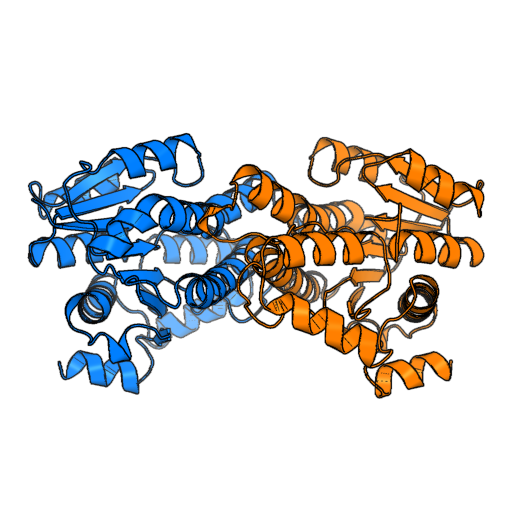 3101 N N . LYS B 1 150 ? 5.051 -3.873 -0.132 1 91.38 150 LYS B N 1
ATOM 3102 C CA . LYS B 1 150 ? 4.891 -5.23 0.378 1 91.38 150 LYS B CA 1
ATOM 3103 C C . LYS B 1 150 ? 3.824 -5.285 1.467 1 91.38 150 LYS B C 1
ATOM 3105 O O . LYS B 1 150 ? 3.105 -6.281 1.59 1 91.38 150 LYS B O 1
ATOM 3110 N N . MET B 1 151 ? 3.816 -4.27 2.281 1 92.31 151 MET B N 1
ATOM 3111 C CA . MET B 1 151 ? 2.734 -4.199 3.26 1 92.31 151 MET B CA 1
ATOM 3112 C C . MET B 1 151 ? 1.381 -4.094 2.566 1 92.31 151 MET B C 1
ATOM 3114 O O . MET B 1 151 ? 0.403 -4.695 3.012 1 92.31 151 MET B O 1
ATOM 3118 N N . ALA B 1 152 ? 1.358 -3.271 1.589 1 95 152 ALA B N 1
ATOM 3119 C CA . ALA B 1 152 ? 0.141 -3.168 0.789 1 95 152 ALA B CA 1
ATOM 3120 C C . ALA B 1 152 ? -0.224 -4.512 0.168 1 95 152 ALA B C 1
ATOM 3122 O O . ALA B 1 152 ? -1.397 -4.891 0.132 1 95 152 ALA B O 1
ATOM 3123 N N . PHE B 1 153 ? 0.743 -5.203 -0.317 1 95.25 153 PHE B N 1
ATOM 3124 C CA . PHE B 1 153 ? 0.552 -6.523 -0.904 1 95.25 153 PHE B CA 1
ATOM 3125 C C . PHE B 1 153 ? 0.019 -7.504 0.133 1 95.25 153 PHE B C 1
ATOM 3127 O O . PHE B 1 153 ? -0.86 -8.312 -0.167 1 95.25 153 PHE B O 1
ATOM 3134 N N . GLN B 1 154 ? 0.571 -7.445 1.307 1 92.69 154 GLN B N 1
ATOM 3135 C CA . GLN B 1 154 ? 0.077 -8.273 2.402 1 92.69 154 GLN B CA 1
ATOM 3136 C C . GLN B 1 154 ? -1.396 -7.992 2.684 1 92.69 154 GLN B C 1
ATOM 3138 O O . GLN B 1 154 ? -2.188 -8.914 2.871 1 92.69 154 GLN B O 1
ATOM 3143 N N . ARG B 1 155 ? -1.717 -6.766 2.738 1 93.31 155 ARG B N 1
ATOM 3144 C CA . ARG B 1 155 ? -3.115 -6.418 2.967 1 93.31 155 ARG B CA 1
ATOM 3145 C C . ARG B 1 155 ? -3.99 -6.871 1.803 1 93.31 155 ARG B C 1
ATOM 3147 O O . ARG B 1 155 ? -5.137 -7.277 2.002 1 93.31 155 ARG B O 1
ATOM 3154 N N . LEU B 1 156 ? -3.48 -6.742 0.654 1 95.94 156 LEU B N 1
ATOM 3155 C CA . LEU B 1 156 ? -4.203 -7.246 -0.509 1 95.94 156 LEU B CA 1
ATOM 3156 C C . LEU B 1 156 ? -4.562 -8.719 -0.332 1 95.94 156 LEU B C 1
ATOM 3158 O O . LEU B 1 156 ? -5.703 -9.117 -0.583 1 95.94 156 LEU B O 1
ATOM 3162 N N . PHE B 1 157 ? -3.613 -9.5 0.119 1 95.44 157 PHE B N 1
ATOM 3163 C CA . PHE B 1 157 ? -3.869 -10.906 0.398 1 95.44 157 PHE B CA 1
ATOM 3164 C C . PHE B 1 157 ? -5.008 -11.062 1.402 1 95.44 157 PHE B C 1
ATOM 3166 O O . PHE B 1 157 ? -5.973 -11.781 1.146 1 95.44 157 PHE B O 1
ATOM 3173 N N . GLU B 1 158 ? -4.883 -10.32 2.459 1 94.5 158 GLU B N 1
ATOM 3174 C CA . GLU B 1 158 ? -5.891 -10.406 3.512 1 94.5 158 GLU B CA 1
ATOM 3175 C C . GLU B 1 158 ? -7.27 -10.016 2.99 1 94.5 158 GLU B C 1
ATOM 3177 O O . GLU B 1 158 ? -8.273 -10.625 3.361 1 94.5 158 GLU B O 1
ATOM 3182 N N . GLN B 1 159 ? -7.285 -9 2.199 1 95.38 159 GLN B N 1
ATOM 3183 C CA . GLN B 1 159 ? -8.547 -8.539 1.625 1 95.38 159 GLN B CA 1
ATOM 3184 C C . GLN B 1 159 ? -9.141 -9.578 0.682 1 95.38 159 GLN B C 1
ATOM 3186 O O . GLN B 1 159 ? -10.352 -9.797 0.673 1 95.38 159 GLN B O 1
ATOM 3191 N N . LEU B 1 160 ? -8.305 -10.18 -0.103 1 96.69 160 LEU B N 1
ATOM 3192 C CA . LEU B 1 160 ? -8.781 -11.172 -1.056 1 96.69 160 LEU B CA 1
ATOM 3193 C C . LEU B 1 160 ? -9.32 -12.406 -0.333 1 96.69 160 LEU B C 1
ATOM 3195 O O . LEU B 1 160 ? -10.273 -13.039 -0.8 1 96.69 160 LEU B O 1
ATOM 3199 N N . VAL B 1 161 ? -8.695 -12.758 0.793 1 95.94 161 VAL B N 1
ATOM 3200 C CA . VAL B 1 161 ? -9.219 -13.852 1.607 1 95.94 161 VAL B CA 1
ATOM 3201 C C . VAL B 1 161 ? -10.688 -13.602 1.924 1 95.94 161 VAL B C 1
ATOM 3203 O O . VAL B 1 161 ? -11.516 -14.516 1.828 1 95.94 161 VAL B O 1
ATOM 3206 N N . VAL B 1 162 ? -11.008 -12.352 2.229 1 94.56 162 VAL B N 1
ATOM 3207 C CA . VAL B 1 162 ? -12.367 -11.984 2.611 1 94.56 162 VAL B CA 1
ATOM 3208 C C . VAL B 1 162 ? -13.25 -11.891 1.365 1 94.56 162 VAL B C 1
ATOM 3210 O O . VAL B 1 162 ? -14.383 -12.375 1.361 1 94.56 162 VAL B O 1
ATOM 3213 N N . GLU B 1 163 ? -12.766 -11.336 0.318 1 95.56 163 GLU B N 1
ATOM 3214 C CA . GLU B 1 163 ? -13.523 -11.094 -0.904 1 95.56 163 GLU B CA 1
ATOM 3215 C C . GLU B 1 163 ? -13.867 -12.406 -1.606 1 95.56 163 GLU B C 1
ATOM 3217 O O . GLU B 1 163 ? -14.891 -12.5 -2.293 1 95.56 163 GLU B O 1
ATOM 3222 N N . LEU B 1 164 ? -13.008 -13.414 -1.385 1 96.25 164 LEU B N 1
ATOM 3223 C CA . LEU B 1 164 ? -13.164 -14.664 -2.115 1 96.25 164 LEU B CA 1
ATOM 3224 C C . LEU B 1 164 ? -13.961 -15.672 -1.296 1 96.25 164 LEU B C 1
ATOM 3226 O O . LEU B 1 164 ? -14.297 -16.75 -1.785 1 96.25 164 LEU B O 1
ATOM 3230 N N . LYS B 1 165 ? -14.219 -15.25 -0.091 1 94.06 165 LYS B N 1
ATOM 3231 C CA . LYS B 1 165 ? -15 -16.156 0.747 1 94.06 165 LYS B CA 1
ATOM 3232 C C . LYS B 1 165 ? -16.328 -16.516 0.075 1 94.06 165 LYS B C 1
ATOM 3234 O O . LYS B 1 165 ? -17.031 -15.648 -0.445 1 94.06 165 LYS B O 1
ATOM 3239 N N . GLY B 1 166 ? -16.688 -17.781 0.041 1 94.5 166 GLY B N 1
ATOM 3240 C CA . GLY B 1 166 ? -17.922 -18.25 -0.558 1 94.5 166 GLY B CA 1
ATOM 3241 C C . GLY B 1 166 ? -17.781 -18.625 -2.02 1 94.5 166 GLY B C 1
ATOM 3242 O O . GLY B 1 166 ? -18.688 -19.188 -2.619 1 94.5 166 GLY B O 1
ATOM 3243 N N . SER B 1 167 ? -16.641 -18.297 -2.598 1 96.75 167 SER B N 1
ATOM 3244 C CA . SER B 1 167 ? -16.359 -18.719 -3.963 1 96.75 167 SER B CA 1
ATOM 3245 C C . SER B 1 167 ? -15.602 -20.047 -3.982 1 96.75 167 SER B C 1
ATOM 3247 O O . SER B 1 167 ? -15.367 -20.641 -2.934 1 96.75 167 SER B O 1
ATOM 3249 N N . ASN B 1 168 ? -15.305 -20.484 -5.18 1 97.69 168 ASN B N 1
ATOM 3250 C CA . ASN B 1 168 ? -14.539 -21.719 -5.328 1 97.69 168 ASN B CA 1
ATOM 3251 C C . ASN B 1 168 ? -13.039 -21.453 -5.453 1 97.69 168 ASN B C 1
ATOM 3253 O O . ASN B 1 168 ? -12.258 -22.359 -5.703 1 97.69 168 ASN B O 1
ATOM 3257 N N . VAL B 1 169 ? -12.711 -20.219 -5.289 1 98.19 169 VAL B N 1
ATOM 3258 C 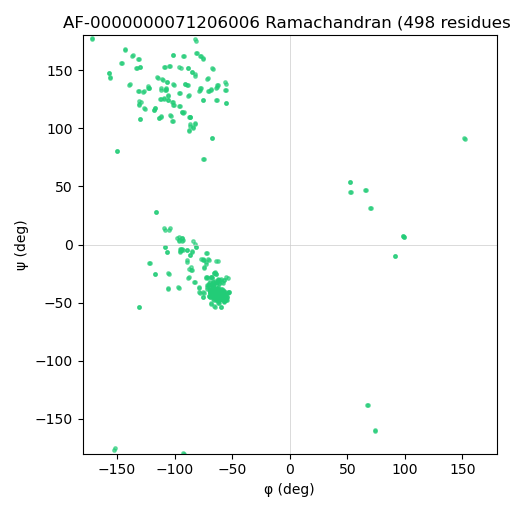CA . VAL B 1 169 ? -11.312 -19.812 -5.438 1 98.19 169 VAL B CA 1
ATOM 3259 C C . VAL B 1 169 ? -10.641 -19.781 -4.066 1 98.19 169 VAL B C 1
ATOM 3261 O O . VAL B 1 169 ? -11.195 -19.219 -3.111 1 98.19 169 VAL B O 1
ATOM 3264 N N . GLN B 1 170 ? -9.484 -20.406 -3.945 1 98.19 170 GLN B N 1
ATOM 3265 C CA . GLN B 1 170 ? -8.703 -20.375 -2.719 1 98.19 170 GLN B CA 1
ATOM 3266 C C . GLN B 1 170 ? -7.441 -19.531 -2.895 1 98.19 170 GLN B C 1
ATOM 3268 O O . GLN B 1 170 ? -6.926 -19.406 -4.008 1 98.19 170 GLN B O 1
ATOM 3273 N N . ILE B 1 171 ? -7.008 -19 -1.808 1 98 171 ILE B N 1
ATOM 3274 C CA . ILE B 1 171 ? -5.82 -18.156 -1.876 1 98 171 ILE B CA 1
ATOM 3275 C C . ILE B 1 171 ? -4.918 -18.438 -0.676 1 98 171 ILE B C 1
ATOM 3277 O O . ILE B 1 171 ? -5.402 -18.625 0.441 1 98 171 ILE B O 1
ATOM 3281 N N . ALA B 1 172 ? -3.602 -18.5 -0.931 1 97 172 ALA B N 1
ATOM 3282 C CA . ALA B 1 172 ? -2.582 -18.656 0.101 1 97 172 ALA B CA 1
ATOM 3283 C C . ALA B 1 172 ? -1.43 -17.688 -0.104 1 97 172 ALA B C 1
ATOM 3285 O O . ALA B 1 172 ? -1.226 -17.172 -1.21 1 97 172 ALA B O 1
ATOM 3286 N N . GLU B 1 173 ? -0.841 -17.375 0.955 1 95.69 173 GLU B N 1
ATOM 3287 C CA . GLU B 1 173 ? 0.411 -16.625 0.913 1 95.69 173 GLU B CA 1
ATOM 3288 C C . GLU B 1 173 ? 1.6 -17.516 1.266 1 95.69 173 GLU B C 1
ATOM 3290 O O . GLU B 1 173 ? 1.513 -18.344 2.174 1 95.69 173 GLU B O 1
ATOM 3295 N N . ILE B 1 174 ? 2.711 -17.312 0.532 1 94.31 174 ILE B N 1
ATOM 3296 C CA . ILE B 1 174 ? 3.887 -18.141 0.787 1 94.31 174 ILE B CA 1
ATOM 3297 C C . ILE B 1 174 ? 5.102 -17.25 1.017 1 94.31 174 ILE B C 1
ATOM 3299 O O . ILE B 1 174 ? 5.359 -16.312 0.24 1 94.31 174 ILE B O 1
ATOM 3303 N N . HIS B 1 175 ? 5.793 -17.516 2.021 1 91.12 175 HIS B N 1
ATOM 3304 C CA . HIS B 1 175 ? 7.094 -16.922 2.285 1 91.12 175 HIS B CA 1
ATOM 3305 C C . HIS B 1 175 ? 8.227 -17.875 1.933 1 91.12 175 HIS B C 1
ATOM 3307 O O . HIS B 1 175 ? 8.516 -18.812 2.686 1 91.12 175 HIS B O 1
ATOM 3313 N N . PRO B 1 176 ? 8.836 -17.562 0.874 1 87.88 176 PRO B N 1
ATOM 3314 C CA . PRO B 1 176 ? 9.883 -18.484 0.432 1 87.88 176 PRO B CA 1
ATOM 3315 C C . PRO B 1 176 ? 11.203 -18.281 1.166 1 87.88 176 PRO B C 1
ATOM 3317 O O . PRO B 1 176 ? 12.156 -19.031 0.958 1 87.88 176 PRO B O 1
ATOM 3320 N N . GLY B 1 177 ? 11.258 -17.25 2.092 1 84.12 177 GLY B N 1
ATOM 3321 C CA . GLY B 1 177 ? 12.523 -16.922 2.725 1 84.12 177 GLY B CA 1
ATOM 3322 C C . GLY B 1 177 ? 13.484 -16.188 1.802 1 84.12 177 GLY B C 1
ATOM 3323 O O . GLY B 1 177 ? 13.055 -15.453 0.913 1 84.12 177 GLY B O 1
ATOM 3324 N N . VAL B 1 178 ? 14.773 -16.25 2.188 1 87.81 178 VAL B N 1
ATOM 3325 C CA . VAL B 1 178 ? 15.805 -15.633 1.369 1 87.81 178 VAL B CA 1
ATOM 3326 C C . VAL B 1 178 ? 16.281 -16.609 0.296 1 87.81 178 VAL B C 1
ATOM 3328 O O . VAL B 1 178 ? 16.891 -17.641 0.607 1 87.81 178 VAL B O 1
ATOM 3331 N N . VAL B 1 179 ? 15.922 -16.281 -0.898 1 90.56 179 VAL B N 1
ATOM 3332 C CA . VAL B 1 179 ? 16.203 -17.188 -2.004 1 90.56 179 VAL B CA 1
ATOM 3333 C C . VAL B 1 179 ? 17.312 -16.594 -2.873 1 90.56 179 VAL B C 1
ATOM 3335 O O . VAL B 1 179 ? 17.312 -15.406 -3.176 1 90.56 179 VAL B O 1
ATOM 3338 N N . ASP B 1 180 ? 18.266 -17.453 -3.186 1 89.81 180 ASP B N 1
ATOM 3339 C CA . ASP B 1 180 ? 19.406 -17.094 -4.031 1 89.81 180 ASP B CA 1
ATOM 3340 C C . ASP B 1 180 ? 18.953 -16.828 -5.465 1 89.81 180 ASP B C 1
ATOM 3342 O O . ASP B 1 180 ? 18.875 -17.75 -6.281 1 89.81 180 ASP B O 1
ATOM 3346 N N . THR B 1 181 ? 18.656 -15.617 -5.754 1 89.94 181 THR B N 1
ATOM 3347 C CA . THR B 1 181 ? 18.203 -15.195 -7.074 1 89.94 181 THR B CA 1
ATOM 3348 C C . THR B 1 181 ? 18.984 -13.961 -7.543 1 89.94 181 THR B C 1
ATOM 3350 O O . THR B 1 181 ? 19.609 -13.273 -6.734 1 89.94 181 THR B O 1
ATOM 3353 N N . GLU B 1 182 ? 18.953 -13.773 -8.805 1 86.25 182 GLU B N 1
ATOM 3354 C CA . GLU B 1 182 ? 19.594 -12.594 -9.375 1 86.25 182 GLU B CA 1
ATOM 3355 C C . GLU B 1 182 ? 19.016 -11.312 -8.773 1 86.25 182 GLU B C 1
ATOM 3357 O O . GLU B 1 182 ? 19.75 -10.375 -8.469 1 86.25 182 GLU B O 1
ATOM 3362 N N . GLY B 1 183 ? 17.766 -11.281 -8.609 1 85.81 183 GLY B N 1
ATOM 3363 C CA . GLY B 1 183 ? 17.094 -10.117 -8.039 1 85.81 183 GLY B CA 1
ATOM 3364 C C . GLY B 1 183 ? 17.562 -9.805 -6.625 1 85.81 183 GLY B C 1
ATOM 3365 O O . GLY B 1 183 ? 17.734 -8.633 -6.273 1 85.81 183 GLY B O 1
ATOM 3366 N N . LEU B 1 184 ? 17.75 -10.766 -5.867 1 87 184 LEU B N 1
ATOM 3367 C CA . LEU B 1 184 ? 18.234 -10.586 -4.504 1 87 184 LEU B CA 1
ATOM 3368 C C . LEU B 1 184 ? 19.625 -9.969 -4.496 1 87 184 LEU B C 1
ATOM 3370 O O . LEU B 1 184 ? 19.891 -9.031 -3.74 1 87 184 LEU B O 1
ATOM 3374 N N . TRP B 1 185 ? 20.453 -10.477 -5.328 1 89.62 185 TRP B N 1
ATOM 3375 C CA . TRP B 1 185 ? 21.844 -10.016 -5.352 1 89.62 185 TRP B CA 1
ATOM 3376 C C . TRP B 1 185 ? 21.922 -8.57 -5.84 1 89.62 185 TRP B C 1
ATOM 3378 O O . TRP B 1 185 ? 22.766 -7.801 -5.379 1 89.62 185 TRP B O 1
ATOM 3388 N N . GLU B 1 186 ? 21.094 -8.281 -6.785 1 90.12 186 GLU B N 1
ATOM 3389 C CA . GLU B 1 186 ? 21.031 -6.891 -7.227 1 90.12 186 GLU B CA 1
ATOM 3390 C C . GLU B 1 186 ? 20.594 -5.973 -6.086 1 90.12 186 GLU B C 1
ATOM 3392 O O . GLU B 1 186 ? 21.125 -4.875 -5.926 1 90.12 186 GLU B O 1
ATOM 3397 N N . HIS B 1 187 ? 19.641 -6.371 -5.359 1 88.56 187 HIS B N 1
ATOM 3398 C CA . HIS B 1 187 ? 19.172 -5.605 -4.207 1 88.56 187 HIS B CA 1
ATOM 3399 C C . HIS B 1 187 ? 20.297 -5.41 -3.191 1 88.56 187 HIS B C 1
ATOM 3401 O O . HIS B 1 187 ? 20.5 -4.301 -2.691 1 88.56 187 HIS B O 1
ATOM 3407 N N . ILE B 1 188 ? 21 -6.504 -2.945 1 90.31 188 ILE B N 1
ATOM 3408 C CA . ILE B 1 188 ? 22.078 -6.477 -1.975 1 90.31 188 ILE B CA 1
ATOM 3409 C C . ILE B 1 188 ? 23.156 -5.5 -2.438 1 90.31 188 ILE B C 1
ATOM 3411 O O . ILE B 1 188 ? 23.656 -4.688 -1.65 1 90.31 188 ILE B O 1
ATOM 3415 N N . LYS B 1 189 ? 23.484 -5.59 -3.65 1 93.12 189 LYS B N 1
ATOM 3416 C CA . LYS B 1 189 ? 24.5 -4.711 -4.219 1 93.12 189 LYS B CA 1
ATOM 3417 C C . LYS B 1 189 ? 24.125 -3.242 -4.043 1 93.12 189 LYS B C 1
ATOM 3419 O O . LYS B 1 189 ? 24.938 -2.438 -3.572 1 93.12 189 LYS B O 1
ATOM 3424 N N . LEU B 1 190 ? 22.938 -2.92 -4.379 1 91.62 190 LEU B N 1
ATOM 3425 C CA . LEU B 1 190 ? 22.469 -1.543 -4.289 1 91.62 190 LEU B CA 1
ATOM 3426 C C . LEU B 1 190 ? 22.406 -1.077 -2.838 1 91.62 190 LEU B C 1
ATOM 3428 O O . LEU B 1 190 ? 22.781 0.058 -2.533 1 91.62 190 LEU B O 1
ATOM 3432 N N . ALA B 1 191 ? 21.938 -1.95 -1.997 1 90.69 191 ALA B N 1
ATOM 3433 C CA . ALA B 1 191 ? 21.859 -1.627 -0.575 1 90.69 191 ALA B CA 1
ATOM 3434 C C . ALA B 1 191 ? 23.25 -1.385 0.011 1 90.69 191 ALA B C 1
ATOM 3436 O O . ALA B 1 191 ? 23.438 -0.485 0.833 1 90.69 191 ALA B O 1
ATOM 3437 N N . LYS B 1 192 ? 24.172 -2.184 -0.399 1 92.62 192 LYS B N 1
ATOM 3438 C CA . LYS B 1 192 ? 25.562 -2.023 0.051 1 92.62 192 LYS B CA 1
ATOM 3439 C C . LYS B 1 192 ? 26.141 -0.699 -0.433 1 92.62 192 LYS B C 1
ATOM 3441 O O . LYS B 1 192 ? 26.828 -0.002 0.323 1 92.62 192 LYS B O 1
ATOM 3446 N N . GLU B 1 193 ? 25.906 -0.388 -1.671 1 93.25 193 GLU B N 1
ATOM 3447 C CA . GLU B 1 193 ? 26.391 0.855 -2.256 1 93.25 193 GLU B CA 1
ATOM 3448 C C . GLU B 1 193 ? 25.859 2.068 -1.496 1 93.25 193 GLU B C 1
ATOM 3450 O O . GLU B 1 193 ? 26.562 3.07 -1.351 1 93.25 193 GLU B O 1
ATOM 3455 N N . GLN B 1 194 ? 24.703 1.938 -0.984 1 91.62 194 GLN B N 1
ATOM 3456 C CA . GLN B 1 194 ? 24.078 3.047 -0.277 1 91.62 194 GLN B CA 1
ATOM 3457 C C . GLN B 1 194 ? 24.312 2.939 1.229 1 91.62 194 GLN B C 1
ATOM 3459 O O . GLN B 1 194 ? 23.781 3.744 1.999 1 91.62 194 GLN B O 1
ATOM 3464 N N . LYS B 1 195 ? 25.078 1.938 1.683 1 91.62 195 LYS B N 1
ATOM 3465 C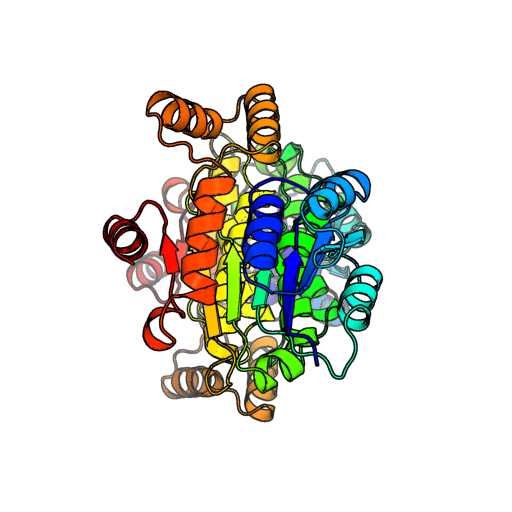 CA . LYS B 1 195 ? 25.406 1.704 3.086 1 91.62 195 LYS B CA 1
ATOM 3466 C C . LYS B 1 195 ? 24.141 1.642 3.943 1 91.62 195 LYS B C 1
ATOM 3468 O O . LYS B 1 195 ? 24.062 2.293 4.988 1 91.62 195 LYS B O 1
ATOM 3473 N N . LEU B 1 196 ? 23.188 0.894 3.371 1 91.06 196 LEU B N 1
ATOM 3474 C CA . LEU B 1 196 ? 21.922 0.745 4.094 1 91.06 196 LEU B CA 1
ATOM 3475 C C . LEU B 1 196 ? 22.031 -0.352 5.148 1 91.06 196 LEU B C 1
ATOM 3477 O O . LEU B 1 196 ? 22.688 -1.37 4.926 1 91.06 196 LEU B O 1
ATOM 3481 N N . PRO B 1 197 ? 21.375 -0.193 6.27 1 86.31 197 PRO B N 1
ATOM 3482 C CA . PRO B 1 197 ? 21.594 -1.065 7.426 1 86.31 197 PRO B CA 1
ATOM 3483 C C . PRO B 1 197 ? 21.047 -2.473 7.219 1 86.31 197 PRO B C 1
ATOM 3485 O O . PRO B 1 197 ? 21.562 -3.434 7.801 1 86.31 197 PRO B O 1
ATOM 3488 N N . HIS B 1 198 ? 20.031 -2.594 6.434 1 83.56 198 HIS B N 1
ATOM 3489 C CA . HIS B 1 198 ? 19.391 -3.898 6.305 1 83.56 198 HIS B CA 1
ATOM 3490 C C . HIS B 1 198 ? 20.266 -4.871 5.523 1 83.56 198 HIS B C 1
ATOM 3492 O O . HIS B 1 198 ? 19.984 -6.066 5.457 1 83.56 198 HIS B O 1
ATOM 3498 N N . VAL B 1 199 ? 21.391 -4.375 4.941 1 86.69 199 VAL B N 1
ATOM 3499 C CA . VAL B 1 199 ? 22.312 -5.238 4.195 1 86.69 199 VAL B CA 1
ATOM 3500 C C . VAL B 1 199 ? 22.906 -6.289 5.125 1 86.69 199 VAL B C 1
ATOM 3502 O O . VAL B 1 199 ? 23.188 -7.41 4.703 1 86.69 199 VAL B O 1
ATOM 3505 N N . SER B 1 200 ? 23.047 -5.938 6.383 1 86.81 200 SER B N 1
ATOM 3506 C CA . SER B 1 200 ? 23.641 -6.84 7.359 1 86.81 200 SER B CA 1
ATOM 3507 C C . SER B 1 200 ? 22.812 -8.109 7.512 1 86.81 200 SER B C 1
ATOM 3509 O O . SER B 1 200 ? 23.359 -9.18 7.793 1 86.81 200 SER B O 1
ATOM 3511 N N . TYR B 1 201 ? 21.5 -7.906 7.285 1 84.88 201 TYR B N 1
ATOM 3512 C CA . TYR B 1 201 ? 20.625 -9.062 7.355 1 84.88 201 TYR B CA 1
ATOM 3513 C C . TYR B 1 201 ? 21.016 -10.109 6.32 1 84.88 201 TYR B C 1
ATOM 3515 O O . TYR B 1 201 ? 21.078 -11.305 6.629 1 84.88 201 TYR B O 1
ATOM 3523 N N . PHE B 1 202 ? 21.281 -9.672 5.184 1 86.25 202 PHE B N 1
ATOM 3524 C CA . PHE B 1 202 ? 21.625 -10.594 4.098 1 86.25 202 PHE B CA 1
ATOM 3525 C C . PHE B 1 202 ? 22.984 -11.242 4.34 1 86.25 202 PHE B C 1
ATOM 3527 O O . PHE B 1 202 ? 23.188 -12.406 4 1 86.25 202 PHE B O 1
ATOM 3534 N N . ASP B 1 203 ? 23.844 -10.508 4.957 1 88.56 203 ASP B N 1
ATOM 3535 C CA . ASP B 1 203 ? 25.141 -11.062 5.324 1 88.56 203 ASP B CA 1
ATOM 3536 C C . ASP B 1 203 ? 24.984 -12.195 6.336 1 88.56 203 ASP B C 1
ATOM 3538 O O . ASP B 1 203 ? 25.641 -13.234 6.223 1 88.56 203 ASP B O 1
ATOM 3542 N N . GLU B 1 204 ? 24.141 -11.961 7.25 1 87.94 204 GLU B N 1
ATOM 3543 C CA . GLU B 1 204 ? 23.891 -12.953 8.281 1 87.94 204 GLU B CA 1
ATOM 3544 C C . GLU B 1 204 ? 23.234 -14.211 7.699 1 87.94 204 GLU B C 1
ATOM 3546 O O . GLU B 1 204 ? 23.609 -15.328 8.047 1 87.94 204 GLU B O 1
ATOM 3551 N N . VAL B 1 205 ? 22.312 -14 6.844 1 86.69 205 VAL B N 1
ATOM 3552 C CA . VAL B 1 205 ? 21.594 -15.102 6.211 1 86.69 205 VAL B CA 1
ATOM 3553 C C . VAL B 1 205 ? 22.562 -15.938 5.383 1 86.69 205 VAL B C 1
ATOM 3555 O O . VAL B 1 205 ? 22.5 -17.172 5.402 1 86.69 205 VAL B O 1
ATOM 3558 N N . GLN B 1 206 ? 23.438 -15.273 4.707 1 85.38 206 GLN B N 1
ATOM 3559 C CA . GLN B 1 206 ? 24.438 -15.961 3.889 1 85.38 206 GLN B CA 1
ATOM 3560 C C . GLN B 1 206 ? 25.422 -16.75 4.758 1 85.38 206 GLN B C 1
ATOM 3562 O O . GLN B 1 206 ? 25.719 -17.906 4.469 1 85.38 206 GLN B O 1
ATOM 3567 N N . LYS B 1 207 ? 25.812 -16.125 5.832 1 89.25 207 LYS B N 1
ATOM 3568 C CA . LYS B 1 207 ? 26.781 -16.734 6.738 1 89.25 207 LYS B CA 1
ATOM 3569 C C . LYS B 1 207 ? 26.188 -17.953 7.422 1 89.25 207 LYS B C 1
ATOM 3571 O O . LYS B 1 207 ? 26.891 -18.953 7.645 1 89.25 207 LYS B O 1
ATOM 3576 N N . GLU B 1 208 ? 24.922 -17.922 7.703 1 90.19 208 GLU B N 1
ATOM 3577 C CA . GLU B 1 208 ? 24.25 -19 8.422 1 90.19 208 GLU B CA 1
ATOM 3578 C C . GLU B 1 208 ? 23.812 -20.109 7.469 1 90.19 208 GLU B C 1
ATOM 3580 O O . GLU B 1 208 ? 23.312 -21.156 7.906 1 90.19 208 GLU B O 1
ATOM 3585 N N . GLY B 1 209 ? 23.969 -19.875 6.227 1 85.19 209 GLY B N 1
ATOM 3586 C CA . GLY B 1 209 ? 23.578 -20.875 5.242 1 85.19 209 GLY B CA 1
ATOM 3587 C C . GLY B 1 209 ? 22.062 -21.031 5.141 1 85.19 209 GLY B C 1
ATOM 3588 O O . GLY B 1 209 ? 21.578 -22.141 4.887 1 85.19 209 GLY B O 1
ATOM 3589 N N . ARG B 1 210 ? 21.391 -20 5.371 1 84.19 210 ARG B N 1
ATOM 3590 C CA . ARG B 1 210 ? 19.938 -20.047 5.395 1 84.19 210 ARG B CA 1
ATOM 3591 C C . ARG B 1 210 ? 19.344 -19.688 4.035 1 84.19 210 ARG B C 1
ATOM 3593 O O . ARG B 1 210 ? 18.141 -19.734 3.84 1 84.19 210 ARG B O 1
ATOM 3600 N N . MET B 1 211 ? 20.203 -19.469 3.064 1 88.06 211 MET B N 1
ATOM 3601 C CA . MET B 1 211 ? 19.719 -19.141 1.726 1 88.06 211 MET B CA 1
ATOM 3602 C C . MET B 1 211 ? 19.25 -20.406 1.005 1 88.06 211 MET B C 1
ATOM 3604 O O . MET B 1 211 ? 19.906 -21.453 1.078 1 88.06 211 MET B O 1
ATOM 3608 N N . SER B 1 212 ? 18.094 -20.297 0.436 1 89.25 212 SER B N 1
ATOM 3609 C CA . SER B 1 212 ? 17.562 -21.391 -0.365 1 89.25 212 SER B CA 1
ATOM 3610 C C . SER B 1 212 ? 17.734 -21.125 -1.855 1 89.25 212 SER B C 1
ATOM 3612 O O . SER B 1 212 ? 18.031 -19.984 -2.256 1 89.25 212 SER B O 1
ATOM 3614 N N . THR B 1 213 ? 17.594 -22.219 -2.621 1 92.5 213 THR B N 1
ATOM 3615 C CA . THR B 1 213 ? 17.656 -22.047 -4.07 1 92.5 213 THR B CA 1
ATOM 3616 C C . THR B 1 213 ? 16.25 -21.844 -4.645 1 92.5 213 THR B C 1
ATOM 3618 O O . THR B 1 213 ? 15.258 -22.172 -3.996 1 92.5 213 THR B O 1
ATOM 3621 N N . ALA B 1 214 ? 16.219 -21.328 -5.844 1 94.5 214 ALA B N 1
ATOM 3622 C CA . ALA B 1 214 ? 14.938 -21.156 -6.539 1 94.5 214 ALA B CA 1
ATOM 3623 C C . ALA B 1 214 ? 14.242 -22.5 -6.75 1 94.5 214 ALA B C 1
ATOM 3625 O O . ALA B 1 214 ? 13.016 -22.578 -6.672 1 94.5 214 ALA B O 1
ATOM 3626 N N . GLU B 1 215 ? 15.023 -23.516 -6.961 1 94.75 215 GLU B N 1
ATOM 3627 C CA . GLU B 1 215 ? 14.492 -24.844 -7.219 1 94.75 215 GLU B CA 1
ATOM 3628 C C . GLU B 1 215 ? 13.797 -25.406 -5.984 1 94.75 215 GLU B C 1
ATOM 3630 O O . GLU B 1 215 ? 12.727 -26.016 -6.09 1 94.75 215 GLU B O 1
ATOM 3635 N N . ILE B 1 216 ? 14.398 -25.203 -4.863 1 93.62 216 ILE B N 1
ATOM 3636 C CA . ILE B 1 216 ? 13.82 -25.688 -3.617 1 93.62 216 ILE B CA 1
ATOM 3637 C C . ILE B 1 216 ? 12.508 -24.953 -3.342 1 93.62 216 ILE B C 1
ATOM 3639 O O . ILE B 1 216 ? 11.508 -25.562 -2.984 1 93.62 216 ILE B O 1
ATOM 3643 N N . SER B 1 217 ? 12.516 -23.656 -3.514 1 94.06 217 SER B N 1
ATOM 3644 C CA . SER B 1 217 ? 11.305 -22.875 -3.332 1 94.06 217 SER B CA 1
ATOM 3645 C C . SER B 1 217 ? 10.211 -23.312 -4.293 1 94.06 217 SER B C 1
ATOM 3647 O O . SER B 1 217 ? 9.039 -23.391 -3.908 1 94.06 217 SER B O 1
ATOM 3649 N N . ALA B 1 218 ? 10.633 -23.578 -5.496 1 96 218 ALA B N 1
ATOM 3650 C CA . ALA B 1 218 ? 9.672 -24 -6.508 1 96 218 ALA B CA 1
ATOM 3651 C C . ALA B 1 218 ? 9.016 -25.328 -6.125 1 96 218 ALA B C 1
ATOM 3653 O O . ALA B 1 218 ? 7.812 -25.516 -6.328 1 96 218 ALA B O 1
ATOM 3654 N N . LYS B 1 219 ? 9.797 -26.234 -5.629 1 95.44 219 LYS B N 1
ATOM 3655 C CA . LYS B 1 219 ? 9.258 -27.531 -5.199 1 95.44 219 LYS B CA 1
ATOM 3656 C C . LYS B 1 219 ? 8.273 -27.359 -4.051 1 95.44 219 LYS B C 1
ATOM 3658 O O . LYS B 1 219 ? 7.242 -28.031 -4.004 1 95.44 219 LYS B O 1
ATOM 3663 N N . PHE B 1 220 ? 8.602 -26.484 -3.141 1 94.88 220 PHE B N 1
ATOM 3664 C CA . PHE B 1 220 ? 7.707 -26.172 -2.027 1 94.88 220 PHE B CA 1
ATOM 3665 C C . PHE B 1 220 ? 6.406 -25.562 -2.527 1 94.88 220 PHE B C 1
ATOM 3667 O O . PHE B 1 220 ? 5.32 -25.969 -2.1 1 94.88 220 PHE B O 1
ATOM 3674 N N . LEU B 1 221 ? 6.512 -24.609 -3.441 1 96.19 221 LEU B N 1
ATOM 3675 C CA . LEU B 1 221 ? 5.336 -23.969 -4.016 1 96.19 221 LEU B CA 1
ATOM 3676 C C . LEU B 1 221 ? 4.477 -24.984 -4.766 1 96.19 221 LEU B C 1
ATOM 3678 O O . LEU B 1 221 ? 3.246 -24.938 -4.672 1 96.19 221 LEU B O 1
ATOM 3682 N N . LYS B 1 222 ? 5.125 -25.844 -5.484 1 96.62 222 LYS B N 1
ATOM 3683 C CA . LYS B 1 222 ? 4.398 -26.891 -6.199 1 96.62 222 LYS B CA 1
ATOM 3684 C C . LYS B 1 222 ? 3.629 -27.781 -5.23 1 96.62 222 LYS B C 1
ATOM 3686 O O . LYS B 1 222 ? 2.471 -28.125 -5.484 1 96.62 222 LYS B O 1
ATOM 3691 N N . PHE B 1 223 ? 4.258 -28.156 -4.191 1 96 223 PHE B N 1
ATOM 3692 C CA . PHE B 1 223 ? 3.588 -28.938 -3.17 1 96 223 PHE B CA 1
ATOM 3693 C C . PHE B 1 223 ? 2.348 -28.219 -2.652 1 96 223 PHE B C 1
ATOM 3695 O O . PHE B 1 223 ? 1.272 -28.812 -2.561 1 96 223 PHE B O 1
ATOM 3702 N N . VAL B 1 224 ? 2.486 -26.938 -2.328 1 96.12 224 VAL B N 1
ATOM 3703 C CA . VAL B 1 224 ? 1.379 -26.172 -1.779 1 96.12 224 VAL B CA 1
ATOM 3704 C C . VAL B 1 224 ? 0.258 -26.062 -2.811 1 96.12 224 VAL B C 1
ATOM 3706 O O . VAL B 1 224 ? -0.916 -26.25 -2.482 1 96.12 224 VAL B O 1
ATOM 3709 N N . LEU B 1 225 ? 0.617 -25.859 -4.039 1 96.31 225 LEU B N 1
ATOM 3710 C CA . LEU B 1 225 ? -0.355 -25.625 -5.098 1 96.31 225 LEU B CA 1
ATOM 3711 C C . LEU B 1 225 ? -1.063 -26.922 -5.488 1 96.31 225 LEU B C 1
ATOM 3713 O O . LEU B 1 225 ? -2.283 -26.938 -5.676 1 96.31 225 LEU B O 1
ATOM 3717 N N . VAL B 1 226 ? -0.314 -28 -5.582 1 95.75 226 VAL B N 1
ATOM 3718 C CA . VAL B 1 226 ? -0.8 -29.188 -6.262 1 95.75 226 VAL B CA 1
ATOM 3719 C C . VAL B 1 226 ? -1.171 -30.266 -5.23 1 95.75 226 VAL B C 1
ATOM 3721 O O . VAL B 1 226 ? -2.191 -30.938 -5.371 1 95.75 226 VAL B O 1
ATOM 3724 N N . ASP B 1 227 ? -0.387 -30.328 -4.211 1 94.69 227 ASP B N 1
ATOM 3725 C CA . ASP B 1 227 ? -0.474 -31.516 -3.377 1 94.69 227 ASP B CA 1
ATOM 3726 C C . ASP B 1 227 ? -1.195 -31.219 -2.064 1 94.69 227 ASP B C 1
ATOM 3728 O O . ASP B 1 227 ? -1.712 -32.125 -1.414 1 94.69 227 ASP B O 1
ATOM 3732 N N . SER B 1 228 ? -1.172 -29.969 -1.613 1 94.25 228 SER B N 1
ATOM 3733 C CA . SER B 1 228 ? -1.84 -29.656 -0.352 1 94.25 228 SER B CA 1
ATOM 3734 C C . SER B 1 228 ? -3.352 -29.828 -0.471 1 94.25 228 SER B C 1
ATOM 3736 O O . SER B 1 228 ? -3.914 -29.688 -1.559 1 94.25 228 SER B O 1
ATOM 3738 N N . SER B 1 229 ? -4.062 -30.156 0.624 1 94 229 SER B N 1
ATOM 3739 C CA . SER B 1 229 ? -5.512 -30.297 0.624 1 94 229 SER B CA 1
ATOM 3740 C C . SER B 1 229 ? -6.199 -28.938 0.581 1 94 229 SER B C 1
ATOM 3742 O O . SER B 1 229 ? -5.59 -27.906 0.904 1 94 229 SER B O 1
ATOM 3744 N N . ASP B 1 230 ? -7.469 -28.938 0.165 1 93.38 230 ASP B N 1
ATOM 3745 C CA . ASP B 1 230 ? -8.258 -27.703 0.143 1 93.38 230 ASP B CA 1
ATOM 3746 C C . ASP B 1 230 ? -8.375 -27.094 1.541 1 93.38 230 ASP B C 1
ATOM 3748 O O . ASP B 1 230 ? -8.391 -25.875 1.695 1 93.38 230 ASP B O 1
ATOM 3752 N N . GLU B 1 231 ? -8.352 -27.922 2.564 1 91.38 231 GLU B N 1
ATOM 3753 C CA . GLU B 1 231 ? -8.531 -27.5 3.945 1 91.38 231 GLU B CA 1
ATOM 3754 C C . GLU B 1 231 ? -7.301 -26.75 4.453 1 91.38 231 GLU B C 1
ATOM 3756 O O . GLU B 1 231 ? -7.418 -25.828 5.258 1 91.38 231 GLU B O 1
ATOM 3761 N N . GLU B 1 232 ? -6.18 -27.078 3.908 1 91.94 232 GLU B N 1
ATOM 3762 C CA . GLU B 1 232 ? -4.961 -26.516 4.477 1 91.94 232 GLU B CA 1
ATOM 3763 C C . GLU B 1 232 ? -4.371 -25.438 3.561 1 91.94 232 GLU B C 1
ATOM 3765 O O . GLU B 1 232 ? -3.436 -24.734 3.943 1 91.94 232 GLU B O 1
ATOM 3770 N N . PHE B 1 233 ? -4.918 -25.266 2.387 1 93.94 233 PHE B N 1
ATOM 3771 C CA . PHE B 1 233 ? -4.293 -24.406 1.395 1 93.94 233 PHE B CA 1
ATOM 3772 C C . PHE B 1 233 ? -4.348 -22.938 1.833 1 93.94 233 PHE B C 1
ATOM 3774 O O . PHE B 1 233 ? -3.328 -22.25 1.842 1 93.94 233 PHE B O 1
ATOM 3781 N N . SER B 1 234 ? -5.551 -22.547 2.191 1 91.38 234 SER B N 1
ATOM 3782 C CA . SER B 1 234 ? -5.812 -21.125 2.387 1 91.38 234 SER B CA 1
ATOM 3783 C C . SER B 1 234 ? -5.215 -20.625 3.699 1 91.38 234 SER B C 1
ATOM 3785 O O . SER B 1 234 ? -5.945 -20.328 4.648 1 91.38 234 SER B O 1
ATOM 3787 N N . THR B 1 235 ? -3.91 -20.453 3.834 1 90.88 235 THR B N 1
ATOM 3788 C CA . THR B 1 235 ? -3.17 -19.953 4.988 1 90.88 235 THR B CA 1
ATOM 3789 C C . THR B 1 235 ? -1.869 -19.281 4.551 1 90.88 235 THR B C 1
ATOM 3791 O O . THR B 1 235 ? -1.678 -19 3.365 1 90.88 235 THR B O 1
ATOM 3794 N N . VAL B 1 236 ? -1.109 -18.891 5.496 1 92.06 236 VAL B N 1
ATOM 3795 C CA . VAL B 1 236 ? 0.238 -18.391 5.242 1 92.06 236 VAL B CA 1
ATOM 3796 C C . VAL B 1 236 ? 1.251 -19.516 5.426 1 92.06 236 VAL B C 1
ATOM 3798 O O . VAL B 1 236 ? 1.351 -20.094 6.508 1 92.06 236 VAL B O 1
ATOM 3801 N N . TRP B 1 237 ? 1.968 -19.797 4.32 1 92.88 237 TRP B N 1
ATOM 3802 C CA . TRP B 1 237 ? 3.002 -20.812 4.332 1 92.88 237 TRP B CA 1
ATOM 3803 C C . TRP B 1 237 ? 4.391 -20.188 4.434 1 92.88 237 TRP B C 1
ATOM 3805 O O . TRP B 1 237 ? 4.66 -19.172 3.812 1 92.88 237 TRP B O 1
ATOM 3815 N N . ASN B 1 238 ? 5.16 -20.812 5.242 1 90.38 238 ASN B N 1
ATOM 3816 C CA . ASN B 1 238 ? 6.551 -20.391 5.406 1 90.38 238 ASN B CA 1
ATOM 3817 C C . ASN B 1 238 ? 7.508 -21.578 5.301 1 90.38 238 ASN B C 1
ATOM 3819 O O . ASN B 1 238 ? 7.477 -22.484 6.133 1 90.38 238 ASN B O 1
ATOM 3823 N N . ILE B 1 239 ? 8.375 -21.453 4.34 1 87.44 239 ILE B N 1
ATOM 3824 C CA . ILE B 1 239 ? 9.258 -22.578 4.055 1 87.44 239 ILE B CA 1
ATOM 3825 C C . ILE B 1 239 ? 10.18 -22.828 5.242 1 87.44 239 ILE B C 1
ATOM 3827 O O . ILE B 1 239 ? 10.656 -23.938 5.445 1 87.44 239 ILE B O 1
ATOM 3831 N N . HIS B 1 240 ? 10.406 -21.797 6.027 1 83.75 240 HIS B N 1
ATOM 3832 C CA . HIS B 1 240 ? 11.328 -21.906 7.145 1 83.75 240 HIS B CA 1
ATOM 3833 C C . HIS B 1 240 ? 10.602 -22.281 8.43 1 83.75 240 HIS B C 1
ATOM 3835 O O . HIS B 1 240 ? 11.227 -22.453 9.477 1 83.75 240 HIS B O 1
ATOM 3841 N N . ASP B 1 241 ? 9.266 -22.344 8.297 1 85.5 241 ASP B N 1
ATOM 3842 C CA . ASP B 1 241 ? 8.484 -22.859 9.414 1 85.5 241 ASP B CA 1
ATOM 3843 C C . ASP B 1 241 ? 8.602 -24.375 9.516 1 85.5 241 ASP B C 1
ATOM 3845 O O . ASP B 1 241 ? 8.336 -25.078 8.547 1 85.5 241 ASP B O 1
ATOM 3849 N N . ASN B 1 242 ? 9.008 -24.766 10.648 1 80.56 242 ASN B N 1
ATOM 3850 C CA . ASN B 1 242 ? 9.266 -26.203 10.836 1 80.56 242 ASN B CA 1
ATOM 3851 C C . ASN B 1 242 ? 8.039 -27.047 10.508 1 80.56 242 ASN B C 1
ATOM 3853 O O . ASN B 1 242 ? 8.164 -28.109 9.906 1 80.56 242 ASN B O 1
ATOM 3857 N N . LYS B 1 243 ? 6.922 -26.609 10.984 1 83.12 243 LYS B N 1
ATOM 3858 C CA . LYS B 1 243 ? 5.691 -27.344 10.711 1 83.12 243 LYS B CA 1
ATOM 3859 C C . LYS B 1 243 ? 5.418 -27.422 9.211 1 83.12 243 LYS B C 1
ATOM 3861 O O . LYS B 1 243 ? 5.07 -28.484 8.695 1 83.12 243 LYS B O 1
ATOM 3866 N N . HIS B 1 244 ? 5.57 -26.391 8.5 1 85.31 244 HIS B N 1
ATOM 3867 C CA . HIS B 1 244 ? 5.34 -26.359 7.059 1 85.31 244 HIS B CA 1
ATOM 3868 C C . HIS B 1 244 ? 6.391 -27.172 6.309 1 85.31 244 HIS B C 1
ATOM 3870 O O . HIS B 1 244 ? 6.062 -27.891 5.367 1 85.31 244 HIS B O 1
ATOM 3876 N N . TRP B 1 245 ? 7.594 -27.016 6.754 1 83.62 245 TRP B N 1
ATOM 3877 C CA . TRP B 1 245 ? 8.695 -27.75 6.129 1 83.62 245 TRP B CA 1
ATOM 3878 C C . TRP B 1 245 ? 8.5 -29.25 6.262 1 83.62 245 TRP B C 1
ATOM 3880 O O . TRP B 1 245 ? 8.602 -29.984 5.277 1 83.62 245 TRP B O 1
ATOM 3890 N N . GLN B 1 246 ? 8.172 -29.656 7.473 1 79.5 246 GLN B N 1
ATOM 3891 C CA . GLN B 1 246 ? 7.98 -31.078 7.719 1 79.5 246 GLN B CA 1
ATOM 3892 C C . GLN B 1 246 ? 6.777 -31.609 6.945 1 79.5 246 GLN B C 1
ATOM 3894 O O . GLN B 1 246 ? 6.824 -32.719 6.406 1 79.5 246 GLN B O 1
ATOM 3899 N N . HIS B 1 247 ? 5.746 -30.844 6.969 1 82.88 247 HIS B N 1
ATOM 3900 C CA . HIS B 1 247 ? 4.559 -31.234 6.219 1 82.88 247 HIS B CA 1
ATOM 3901 C C . HIS B 1 247 ? 4.887 -31.438 4.742 1 82.88 247 HIS B C 1
ATOM 3903 O O . HIS B 1 247 ? 4.43 -32.406 4.133 1 82.88 247 HIS B O 1
ATOM 3909 N N . TRP B 1 248 ? 5.676 -30.656 4.18 1 83.69 248 TRP B N 1
ATOM 3910 C CA . TRP B 1 248 ? 6.098 -30.734 2.787 1 83.69 248 TRP B CA 1
ATOM 3911 C C . TRP B 1 248 ? 7.02 -31.938 2.559 1 83.69 248 TRP B C 1
ATOM 3913 O O . TRP B 1 248 ? 6.812 -32.719 1.625 1 83.69 248 TRP B O 1
ATOM 3923 N N . LYS B 1 249 ? 7.973 -32.156 3.443 1 83.94 249 LYS B N 1
ATOM 3924 C CA . LYS B 1 249 ? 8.992 -33.188 3.24 1 83.94 249 LYS B CA 1
ATOM 3925 C C . LYS B 1 249 ? 8.414 -34.594 3.471 1 83.94 249 LYS B C 1
ATOM 3927 O O . LYS B 1 249 ? 8.938 -35.562 2.947 1 83.94 249 LYS B O 1
ATOM 3932 N N . THR B 1 250 ? 7.348 -34.562 4.137 1 76.56 250 THR B N 1
ATOM 3933 C CA . THR B 1 250 ? 6.781 -35.875 4.434 1 76.56 250 THR B CA 1
ATOM 3934 C C . THR B 1 250 ? 5.711 -36.25 3.41 1 76.56 250 THR B C 1
ATOM 3936 O O . THR B 1 250 ? 5.113 -37.344 3.49 1 76.56 250 THR B O 1
ATOM 3939 N N . ASN B 1 251 ? 5.383 -35.406 2.508 1 74.44 251 ASN B N 1
ATOM 3940 C CA . ASN B 1 251 ? 4.406 -35.656 1.455 1 74.44 251 ASN B CA 1
ATOM 3941 C C . ASN B 1 251 ? 5.055 -35.656 0.074 1 74.44 251 ASN B C 1
ATOM 3943 O O . ASN B 1 251 ? 4.574 -36.312 -0.846 1 74.44 251 ASN B O 1
#

Secondary structure (DSSP, 8-state):
--EEEEEES-SSHHHHHHHHHHHTTT-EEEEEES-HHHHHHHHTT-TTTEEEEE--TTSHHHHHHHHHHS-TTSEEEEEEE-------B-GGG--HHHHHHHHIIIIIHHHHHHHHHHHHHHHTT-EEEEE--SGGGS--TTBHHHHHHHHHHHHHHHHHHHHTTTSS-EEEEEE--SEE-HHHHHHHHHHHHTT-TTHHHHHHHHHHT-PEEHHHHHHHHHIIIIIS-HHHHSSEEETT-HHHHHHHHT-/--EEEEEES-SSHHHHHHHHHHHTTT-EEEEEES-HHHHHHHHTT-TTTEEEEE--TTSHHHHHHHHHHS-TTSEEEEEEE-------B-GGG--HHHHHHHHIIIIIHHHHHHHHHHHHHHHTT-EEEEE--SGGGS--TTBHHHHHHHHHHHHHHHHHHHHTTTSS-EEEEEE--SEE-HHHHHHHHHHHHTT-TTHHHHHHHHHTT-PEEHHHHHHHHHIIIIIS-HHHHSSEEETT-HHHHHHHHT-

Foldseek 3Di:
DAEEAEFEPCLWFLNLLLLLVVVVVRHQYEYEEQDQVSQVVSCVSPVPRYHYDHDLLLDPVRLVCSL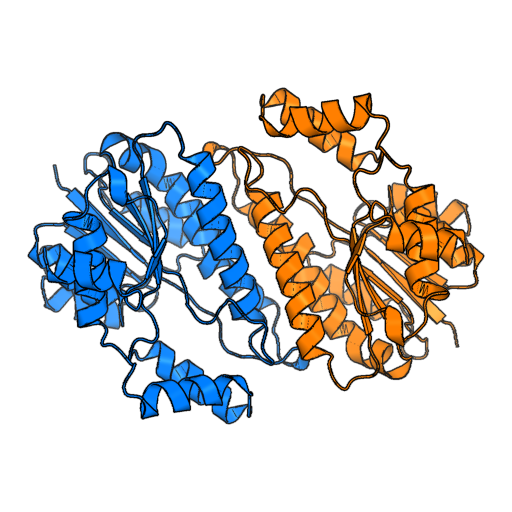VVDDPPYAYAEYELDDADDAFDAPVGDDPVRLSSRLSNLAVSVLVNCVSCVVRCLVNLHEYEAEAEPVQPDDFGRCVSVNVSRVNNVVNLVVVCVVCPPTSYAYEYEYLYAEPIPVSVVNLVRCVVVVTDCNVVVVVCVVVVVYHYSNVSSLLVCCLRPPDDPVPNRYYHYCPDPVSVVVSVVD/DAEEAEFEPCLWFLNLLLLLVVVVVRHQYEYEEQDQVSQVVSCVSPVPRYHYDHDLLLDPVRLVCSLVVDDPPYAYAEYELDDADDAFDAPVPDDPVRLSSRLSNLAVSVLVNCVSCVVRNLVNLHEYEAEAEPVQPDDFGRCVSVNVSRVNNVVNLVVVCVVCPPTSYAYEYEYLYAEPIPVNVVNLVRCVVVVTDCNVVVVVCVVVVVYHYSNVSSLLVCCLRPPDDPVPNRYYHYCPDPVSVVVSVVD

Solvent-accessible surface area (backbone atoms only — not comparable to full-atom values): 25204 Å² total; per-residue (Å²): 126,54,51,27,32,38,31,33,32,12,31,49,44,47,31,21,36,29,46,49,55,44,33,73,70,73,27,35,22,43,30,24,24,71,50,52,66,42,19,50,59,44,17,67,81,38,65,90,30,34,42,63,43,63,37,50,54,58,38,72,65,29,44,49,52,59,66,62,65,56,59,88,80,39,37,34,39,36,40,35,44,49,42,71,57,54,66,67,34,45,74,89,66,62,46,69,69,61,45,53,48,26,35,25,39,37,35,50,26,54,53,51,49,51,53,70,42,36,69,44,19,36,72,51,53,9,40,35,38,39,57,54,66,68,70,45,80,55,74,44,55,30,32,51,50,35,32,22,33,44,42,20,31,51,39,44,52,53,30,45,58,50,63,34,58,91,55,49,41,44,52,24,36,35,27,67,58,55,48,65,30,70,67,49,52,51,44,47,51,52,25,52,76,67,68,32,70,65,43,56,55,55,52,50,36,57,73,69,62,62,56,38,48,25,58,58,44,17,53,52,50,46,40,52,71,70,66,45,52,83,88,68,41,62,40,80,45,34,60,84,36,65,70,50,37,50,55,55,74,74,104,125,55,50,28,33,40,31,33,33,14,32,49,44,47,29,21,35,29,46,51,53,44,34,74,70,72,28,34,23,44,30,24,24,72,50,53,66,43,19,50,59,44,17,66,81,39,65,90,31,34,40,64,44,64,38,51,55,57,36,72,67,27,42,50,52,58,68,62,65,56,58,88,78,40,38,34,38,35,39,35,45,51,42,72,59,53,67,65,37,44,73,90,65,62,47,70,67,61,46,53,47,25,36,25,39,36,35,49,26,53,55,51,49,50,52,69,44,37,69,45,20,37,74,51,53,9,40,33,38,39,56,53,66,68,71,44,82,56,73,44,56,29,33,50,50,34,34,22,33,45,40,20,30,51,39,45,51,52,30,45,57,49,61,33,57,92,56,48,41,44,52,24,36,35,27,67,59,56,46,66,29,70,68,49,52,53,43,46,52,54,24,52,76,66,68,32,68,65,42,56,56,55,53,49,36,58,73,69,63,61,57,38,47,26,59,58,44,18,53,52,51,46,40,52,71,70,67,46,50,81,87,67,40,62,41,80,43,34,60,84,36,65,70,52,36,50,56,56,75,74,104

InterPro domains:
  IPR002347 Short-chain dehydrogenase/reductase SDR [PF00106] (4-184)
  IPR002347 Short-chain dehydrogenase/reductase SDR [PR00081] (4-21)
  IPR002347 Short-chain dehydrogenase/reductase SDR [PR00081] (74-85)
  IPR002347 Short-chain dehydrogenase/reductase SDR [PR00081] (120-136)
  IPR002347 Short-chain dehydrogenase/reductase SDR [PR00081] (146-165)
  IPR002347 Short-chain dehydrogenase/reductase SDR [PR00081] (167-184)
  IPR036291 NAD(P)-binding domain superfamily [SSF51735] (3-229)

Sequence (502 aa):
MKTWAVITGAGTGIGAALAKELSGHGFNVLAIGRRLTPLQETQKSSPDTIHPLAVDIATSDGQRKILDFIPEGDNIKYLVQNAAVGAPSRLQDIQREEFEYAFSVNVTAPLMLVKGFFPRLNNSKGRIIHLGTGVAKNPQLGTITYGITKMAFQRLFEQLVVELKGSNVQIAEIHPGVVDTEGLWEHIKLAKEQKLPHVSYFDEVQKEGRMSTAEISAKFLKFVLVDSSDEEFSTVWNIHDNKHWQHWKTNMKTWAVITGAGTGIGAALAKELSGHGFNVLAIGRRLTPLQETQKSSPDTIHPLAVDIATSDGQRKILDFIPEGDNIKYLVQNAAVGAPSRLQDIQREEFEYAFSVNVTAPLMLVKGFFPRLNNSKGRIIHLGTGVAKNPQLGTITYGITKMAFQRLFEQLVVELKGSNVQIAEIHPGVVDTEGLWEHIKLAKEQKLPHVSYFDEVQKEGRMSTAEISAKFLKFVLVDSSDEEFSTVWNIHDNKHWQHWKTN

Radius of gyration: 24.01 Å; Cα contacts (8 Å, |Δi|>4): 1006; chains: 2; bounding box: 53×72×57 Å